Protein AF-0000000068883700 (afdb_homodimer)

InterPro domains:
  IPR001537 tRNA/rRNA methyltransferase, SpoU type [PF00588] (184-271)
  IPR029026 tRNA (guanine-N1-)-methyltransferase, N-terminal [G3DSA:3.40.1280.10] (71-280)
  IPR029028 Alpha/beta knot methyltransferases [SSF75217] (67-152)
  IPR029028 Alpha/beta knot methyltransferases [SSF75217] (191-279)
  IPR051259 Ribosomal RNA Methyltransferase [PTHR43191] (91-276)

Sequence (564 aa):
MHAPNQISLAAKASGEPEFREIGLGPWSETHPGEPRPDDPTSSNYDGRFDSVLLNDGDRRNVLDRYRYWTVAAIKADLDARGRHDFEVAVENWTHDFNIGSMVRTANAFQAKRVHIVGPHKWNRKGALMTELYQHVEHHPSIAELVESWHHRIAGEIAYERAKAGAAAIHAHDVAVDGDNKHLHELLAEIDACDARIKELQAARVIALDIIPGAVPMEAYAFPKRCLLLFGAEGPGLSEKALALADDVVYISQFGSVRSINAGAAAAVAMHAWIAQHAVSGVMHAPNQISLAAKASGEPEFREIGLGPWSETHPGEPRPDDPTSSNYDGRFDSVLLNDGDRRNVLDRYRYWTVAAIKADLDARGRHDFEVAVENWTHDFNIGSMVRTANAFQAKRVHIVGPHKWNRKGALMTELYQHVEHHPSIAELVESWHHRIAGEIAYERAKAGAAAIHAHDVAVDGDNKHLHELLAEIDACDARIKELQAARVIALDIIPGAVPMEAYAFPKRCLLLFGAEGPGLSEKALALADDVVYISQFGSVRSINAGAAAAVAMHAWIAQHAVSGV

Nearest PDB structures (foldseek):
  1v2x-assembly1_A-2  TM=8.383E-01  e=1.129E-10  Thermus thermophilus
  1x7p-assembly1_B  TM=7.849E-01  e=1.200E-10  Streptomyces viridochromogenes
  1x7p-assembly1_A  TM=7.843E-01  e=1.200E-10  Streptomyces viridochromogenes
  7edc-assembly1_A-2  TM=7.868E-01  e=2.789E-10  Escherichia coli
  1zjr-assembly1_A  TM=8.605E-01  e=2.752E-09  Aquifex aeolicus

Radius of gyration: 27.91 Å; Cα contacts (8 Å, |Δi|>4): 1036; chains: 2; bounding box: 67×94×86 Å

Solvent-accessible surface area (backbone atoms only — not comparable to full-atom values): 29722 Å² total; per-residue (Å²): 130,78,74,76,56,66,43,30,53,46,12,66,68,63,72,61,79,56,67,63,87,75,63,46,60,22,41,71,75,73,40,65,92,56,76,52,36,69,38,84,86,33,96,62,44,40,90,42,43,28,66,64,30,36,65,68,19,33,70,65,75,47,36,76,91,51,64,33,42,28,65,69,46,51,31,49,49,48,58,72,73,52,56,42,58,34,30,40,33,39,36,54,66,80,55,35,56,36,54,11,34,38,42,28,34,35,32,21,59,21,41,52,33,39,36,43,26,25,64,81,71,78,53,60,71,44,20,73,64,37,56,72,62,43,52,71,44,77,26,32,34,66,68,58,42,53,51,53,51,51,51,49,50,52,48,54,41,51,51,35,52,51,51,28,48,54,32,50,55,51,30,54,55,31,57,74,70,66,46,62,69,63,29,51,53,31,50,49,48,31,51,50,28,53,53,48,39,53,45,54,73,56,42,44,38,35,30,50,44,87,53,91,87,41,39,52,45,87,58,54,80,74,56,70,32,28,38,42,37,36,36,19,74,89,53,35,50,28,58,66,53,59,69,69,32,73,44,45,28,20,78,83,67,67,41,55,42,70,67,54,44,64,29,27,49,48,33,34,53,54,46,52,48,37,56,70,71,66,57,75,85,104,131,77,76,76,56,67,43,30,54,46,13,66,69,64,71,59,79,56,65,64,88,74,62,44,59,21,40,70,74,72,39,65,91,56,77,54,36,68,36,82,86,34,95,62,45,40,92,43,45,29,66,64,29,36,66,68,19,34,69,63,76,47,37,77,90,50,65,34,42,28,66,68,44,51,31,50,49,49,58,71,72,53,57,42,58,32,31,41,33,39,36,54,67,78,55,36,57,38,54,11,33,37,43,28,34,34,32,20,59,21,42,51,33,40,35,43,26,25,64,82,72,73,57,59,72,46,20,72,64,36,58,71,60,44,52,72,45,79,26,32,34,65,68,57,43,54,52,52,51,52,52,49,51,52,49,53,40,51,50,34,50,50,52,29,49,53,32,51,56,51,30,54,56,30,56,74,70,66,45,61,69,62,30,52,54,29,51,50,48,31,52,50,27,52,53,48,39,53,46,53,71,56,41,42,39,35,30,50,43,87,54,92,87,40,40,52,44,87,58,52,81,73,56,70,33,28,38,41,36,36,36,18,74,88,54,36,50,29,60,66,54,60,69,69,31,72,43,45,27,20,79,84,64,68,40,54,42,67,67,55,44,63,29,27,50,48,34,34,53,53,45,53,49,36,56,71,68,66,56,76,83,104

Secondary structure (DSSP, 8-state):
-----HHHHHHHHT--------SB--HHHHSTTPPPTT-TTSTT--TTB-HHHHHH-B-SSS-GGGTTB-HHHHHHHHHHH---SEEEEEES---HHHHHHHHHHHHHTT-SEEEEESS----GGGGTTGGGGS-EEEES-HHHHHHHHHHHHHHHHHHHHHHHHHHHHHHHHHHHHT-HHHHHHHHHHHHHHHHHHHHHHT-EEEEE---TTPEEGGG----SSEEEEE-BTTTBS-HHHHHH-SEEEE----SS-S---HHHHHHHHHHHHHHHHT----/-PPPPHHHHHHHHT--------SB--HHHHSTTPPPTT-TTSTT--TTB-HHHHHH-B-SSS-GGGTTB-HHHHHHHHHHH---SEEEEEES---HHHHHHHHHHHHHTT-SEEEEESS----GGGGTTGGGGS-EEEES-HHHHHHHHHHHHHHHHHHHHHHHHHHHHHHHHHHHHT-HHHHHHHHHHHHHHHHHHHHHHT-EEEEE---TTPEEGGG----SSEEEEE-BTTTBS-HHHHHH-SEEEE----SS-S---HHHHHHHHHHHHHHHHTS---

pLDDT: mean 91.64, std 10.13, range [33.62, 98.88]

Structure (mmCIF, N/CA/C/O backbone):
data_AF-0000000068883700-model_v1
#
loop_
_entity.id
_entity.type
_entity.pdbx_description
1 polymer 'tRNA/rRNA methyltransferase SpoU type domain-containing protein'
#
loop_
_atom_site.group_PDB
_atom_site.id
_atom_site.type_symbol
_atom_site.label_atom_id
_atom_site.label_alt_id
_atom_site.label_comp_id
_atom_site.label_asym_id
_atom_site.label_entity_id
_atom_site.label_seq_id
_atom_site.pdbx_PDB_ins_code
_atom_site.Cartn_x
_atom_site.Cartn_y
_atom_site.Cartn_z
_atom_site.occupancy
_atom_site.B_iso_or_equiv
_atom_site.auth_seq_id
_atom_site.auth_comp_id
_atom_site.auth_asym_id
_atom_site.auth_atom_id
_atom_site.pdbx_PDB_model_num
ATOM 1 N N . MET A 1 1 ? -13.938 2.816 38.594 1 37.22 1 MET A N 1
ATOM 2 C CA . MET A 1 1 ? -14.789 2.633 37.438 1 37.22 1 MET A CA 1
ATOM 3 C C . MET A 1 1 ? -14.711 3.84 36.5 1 37.22 1 MET A C 1
ATOM 5 O O . MET A 1 1 ? -15.117 4.941 36.875 1 37.22 1 MET A O 1
ATOM 9 N N . HIS A 1 2 ? -13.805 3.902 35.656 1 52.75 2 HIS A N 1
ATOM 10 C CA . HIS A 1 2 ? -13.594 5.086 34.812 1 52.75 2 HIS A CA 1
ATOM 11 C C . HIS A 1 2 ? -14.828 5.391 33.969 1 52.75 2 HIS A C 1
ATOM 13 O O . HIS A 1 2 ? -15.578 4.48 33.625 1 52.75 2 HIS A O 1
ATOM 19 N N . ALA A 1 3 ? -15.234 6.5 34.188 1 60.84 3 ALA A N 1
ATOM 20 C CA . ALA A 1 3 ? -16.391 6.98 33.438 1 60.84 3 ALA A CA 1
ATOM 21 C C . ALA A 1 3 ? -16.266 6.641 31.953 1 60.84 3 ALA A C 1
ATOM 23 O O . ALA A 1 3 ? -15.18 6.707 31.375 1 60.84 3 ALA A O 1
ATOM 24 N N . PRO A 1 4 ? -17.281 5.977 31.469 1 61.88 4 PRO A N 1
ATOM 25 C CA . PRO A 1 4 ? -17.219 5.547 30.062 1 61.88 4 PRO A CA 1
ATOM 26 C C . PRO A 1 4 ? -16.906 6.699 29.109 1 61.88 4 PRO A C 1
ATOM 28 O O . PRO A 1 4 ? -17.312 7.836 29.359 1 61.88 4 PRO A O 1
ATOM 31 N N . ASN A 1 5 ? -15.953 6.566 28.234 1 73.25 5 ASN A N 1
ATOM 32 C CA . ASN A 1 5 ? -15.617 7.508 27.172 1 73.25 5 ASN A CA 1
ATOM 33 C C . ASN A 1 5 ? -16.859 7.934 26.375 1 73.25 5 ASN A C 1
ATOM 35 O O . ASN A 1 5 ? -17.641 7.094 25.953 1 73.25 5 ASN A O 1
ATOM 39 N N . GLN A 1 6 ? -17.172 9.297 26.438 1 70.38 6 GLN A N 1
ATOM 40 C CA . GLN A 1 6 ? -18.359 9.875 25.812 1 70.38 6 GLN A CA 1
ATOM 41 C C . GLN A 1 6 ? -18.5 9.422 24.359 1 70.38 6 GLN A C 1
ATOM 43 O O . GLN A 1 6 ? -19.609 9.219 23.859 1 70.38 6 GLN A O 1
ATOM 48 N N . ILE A 1 7 ? -17.453 9.297 23.688 1 68.12 7 ILE A N 1
ATOM 49 C CA . ILE A 1 7 ? -17.469 8.867 22.297 1 68.12 7 ILE A CA 1
ATOM 50 C C . ILE A 1 7 ? -17.969 7.434 22.188 1 68.12 7 ILE A C 1
ATOM 52 O O . ILE A 1 7 ? -18.766 7.105 21.312 1 68.12 7 ILE A O 1
ATOM 56 N N . SER A 1 8 ? -17.469 6.73 23.109 1 74.44 8 SER A N 1
ATOM 57 C CA . SER A 1 8 ? -17.875 5.332 23.094 1 74.44 8 SER A CA 1
ATOM 58 C C . SER A 1 8 ? -19.375 5.203 23.375 1 74.44 8 SER A C 1
ATOM 60 O O . SER A 1 8 ? -20.047 4.371 22.781 1 74.44 8 SER A O 1
ATOM 62 N N . LEU A 1 9 ? -19.797 6.02 24.312 1 70.12 9 LEU A N 1
ATOM 63 C CA . LEU A 1 9 ? -21.219 6.008 24.641 1 70.12 9 LEU A CA 1
ATOM 64 C C . LEU A 1 9 ? -22.047 6.441 23.438 1 70.12 9 LEU A C 1
ATOM 66 O O . LEU A 1 9 ? -23.078 5.824 23.141 1 70.12 9 LEU A O 1
ATOM 70 N N . ALA A 1 10 ? -21.625 7.387 22.859 1 71.75 10 ALA A N 1
ATOM 71 C CA . ALA A 1 10 ? -22.328 7.898 21.688 1 71.75 10 ALA A CA 1
ATOM 72 C C . ALA A 1 10 ? -22.312 6.883 20.562 1 71.75 10 ALA A C 1
ATOM 74 O O . ALA A 1 10 ? -23.312 6.734 19.828 1 71.75 10 ALA A O 1
ATOM 75 N N . ALA A 1 11 ? -21.25 6.285 20.391 1 71.06 11 ALA A N 1
ATOM 76 C CA . ALA A 1 11 ? -21.125 5.258 19.359 1 71.06 11 ALA A CA 1
ATOM 77 C C . ALA A 1 11 ? -22.125 4.133 19.578 1 71.06 11 ALA A C 1
ATOM 79 O O . ALA A 1 11 ? -22.734 3.648 18.625 1 71.06 11 ALA A O 1
ATOM 80 N N . LYS A 1 12 ? -22.266 3.732 20.844 1 72.25 12 LYS A N 1
ATOM 81 C CA . LYS A 1 12 ? -23.219 2.672 21.156 1 72.25 12 LYS A CA 1
ATOM 82 C C . LYS A 1 12 ? -24.656 3.111 20.859 1 72.25 12 LYS A C 1
ATOM 84 O O . LYS A 1 12 ? -25.469 2.314 20.375 1 72.25 12 LYS A O 1
ATOM 89 N N . ALA A 1 13 ? -24.828 4.348 21.016 1 68.12 13 ALA A N 1
ATOM 90 C CA . ALA A 1 13 ? -26.172 4.914 20.844 1 68.12 13 ALA A CA 1
ATOM 91 C C . ALA A 1 13 ? -26.5 5.121 19.375 1 68.12 13 ALA A C 1
ATOM 93 O O . ALA A 1 13 ? -27.672 5.234 19 1 68.12 13 ALA A O 1
ATOM 94 N N . SER A 1 14 ? -25.562 5.129 18.562 1 69.38 14 SER A N 1
ATOM 95 C CA . SER A 1 14 ? -25.766 5.457 17.156 1 69.38 14 SER A CA 1
ATOM 96 C C . SER A 1 14 ? -26.469 4.324 16.406 1 69.38 14 SER A C 1
ATOM 98 O O . SER A 1 14 ? -27.047 4.535 15.344 1 69.38 14 SER A O 1
ATOM 100 N N . GLY A 1 15 ? -26.516 3.131 16.922 1 69.25 15 GLY A N 1
ATOM 101 C CA . GLY A 1 15 ? -27.109 1.969 16.266 1 69.25 15 GLY A CA 1
ATOM 102 C C . GLY A 1 15 ? -26.266 1.46 15.109 1 69.25 15 GLY A C 1
ATOM 103 O O . GLY A 1 15 ? -26.703 0.56 14.383 1 69.25 15 GLY A O 1
ATOM 104 N N . GLU A 1 16 ? -25.312 2.107 14.789 1 70.06 16 GLU A N 1
ATOM 105 C CA . GLU A 1 16 ? -24.375 1.707 13.75 1 70.06 16 GLU A CA 1
ATOM 106 C C . GLU A 1 16 ? -23.219 0.887 14.328 1 70.06 16 GLU A C 1
ATOM 108 O O . GLU A 1 16 ? -22.953 0.938 15.531 1 70.06 16 GLU A O 1
ATOM 113 N N . PRO A 1 17 ? -22.547 -0.129 13.531 1 69.19 17 PRO A N 1
ATOM 114 C CA . PRO A 1 17 ? -22.719 -0.287 12.086 1 69.19 17 PRO A CA 1
ATOM 115 C C . PRO A 1 17 ? -23.562 -1.507 11.719 1 69.19 17 PRO A C 1
ATOM 117 O O . PRO A 1 17 ? -23.688 -2.434 12.516 1 69.19 17 PRO A O 1
ATOM 120 N N . GLU A 1 18 ? -24.312 -1.539 10.609 1 72.5 18 GLU A N 1
ATOM 121 C CA . GLU A 1 18 ? -24.875 -2.689 9.906 1 72.5 18 GLU A CA 1
ATOM 122 C C . GLU A 1 18 ? -23.953 -3.143 8.773 1 72.5 18 GLU A C 1
ATOM 124 O O . GLU A 1 18 ? -23.578 -2.34 7.918 1 72.5 18 GLU A O 1
ATOM 129 N N . PHE A 1 19 ? -23.578 -4.57 8.938 1 75.56 19 PHE A N 1
ATOM 130 C CA . PHE A 1 19 ? -22.641 -5.074 7.949 1 75.56 19 PHE A CA 1
ATOM 131 C C . PHE A 1 19 ? -23.297 -6.109 7.047 1 75.56 19 PHE A C 1
ATOM 133 O O . PHE A 1 19 ? -24.297 -6.734 7.434 1 75.56 19 PHE A O 1
ATOM 140 N N . ARG A 1 20 ? -22.688 -6.379 5.844 1 72.88 20 ARG A N 1
ATOM 141 C CA . ARG A 1 20 ? -23.125 -7.414 4.914 1 72.88 20 ARG A CA 1
ATOM 142 C C . ARG A 1 20 ? -22.625 -8.789 5.352 1 72.88 20 ARG A C 1
ATOM 144 O O . ARG A 1 20 ? -21.547 -8.914 5.926 1 72.88 20 ARG A O 1
ATOM 151 N N . GLU A 1 21 ? -23.547 -9.719 5.227 1 74.19 21 GLU A N 1
ATOM 152 C CA . GLU A 1 21 ? -23.141 -11.086 5.547 1 74.19 21 GLU A CA 1
ATOM 153 C C . GLU A 1 21 ? -22.219 -11.656 4.473 1 74.19 21 GLU A C 1
ATOM 155 O O . GLU A 1 21 ? -22.469 -11.477 3.277 1 74.19 21 GLU A O 1
ATOM 160 N N . ILE A 1 22 ? -21.109 -12.211 4.957 1 79.19 22 ILE A N 1
ATOM 161 C CA . ILE A 1 22 ? -20.156 -12.812 4.031 1 79.19 22 ILE A CA 1
ATOM 162 C C . ILE A 1 22 ? -20.172 -14.328 4.188 1 79.19 22 ILE A C 1
ATOM 164 O O . ILE A 1 22 ? -20.234 -14.844 5.305 1 79.19 22 ILE A O 1
ATOM 168 N N . GLY A 1 23 ? -20.203 -15 3.068 1 87.81 23 GLY A N 1
ATOM 169 C CA . GLY A 1 23 ? -20.172 -16.453 3.076 1 87.81 23 GLY A CA 1
ATOM 170 C C . GLY A 1 23 ? -21.516 -17.094 2.779 1 87.81 23 GLY A C 1
ATOM 171 O O . GLY A 1 23 ? -22.469 -16.391 2.414 1 87.81 23 GLY A O 1
ATOM 172 N N . LEU A 1 24 ? -21.516 -18.422 2.807 1 94 24 LEU A N 1
ATOM 173 C CA . LEU A 1 24 ? -22.719 -19.188 2.531 1 94 24 LEU A CA 1
ATOM 174 C C . LEU A 1 24 ? -22.938 -20.266 3.594 1 94 24 LEU A C 1
ATOM 176 O O . LEU A 1 24 ? -21.969 -20.766 4.18 1 94 24 LEU A O 1
ATOM 180 N N . GLY A 1 25 ? -24.141 -20.453 3.789 1 95.12 25 GLY A N 1
ATOM 181 C CA . GLY A 1 25 ? -24.484 -21.547 4.668 1 95.12 25 GLY A CA 1
ATOM 182 C C . GLY A 1 25 ? -24.344 -22.906 4.008 1 95.12 25 GLY A C 1
ATOM 183 O O . GLY A 1 25 ? -23.812 -23.016 2.9 1 95.12 25 GLY A O 1
ATOM 184 N N . PRO A 1 26 ? -24.828 -23.938 4.75 1 97.12 26 PRO A N 1
ATOM 185 C CA . PRO A 1 26 ? -24.812 -25.297 4.184 1 97.12 26 PRO A CA 1
ATOM 186 C C . PRO A 1 26 ? -25.5 -25.375 2.826 1 97.12 26 PRO A C 1
ATOM 188 O O . PRO A 1 26 ? -26.469 -24.656 2.576 1 97.12 26 PRO A O 1
ATOM 191 N N . TRP A 1 27 ? -24.938 -26.25 1.995 1 96.5 27 TRP A N 1
ATOM 192 C CA . TRP A 1 27 ? -25.469 -26.406 0.644 1 96.5 27 TRP A CA 1
ATOM 193 C C . TRP A 1 27 ? -26.969 -26.641 0.675 1 96.5 27 TRP A C 1
ATOM 195 O O . TRP A 1 27 ? -27.719 -26.016 -0.078 1 96.5 27 TRP A O 1
ATOM 205 N N . SER A 1 28 ? -27.484 -27.516 1.612 1 95.44 28 SER A N 1
ATOM 206 C CA . SER A 1 28 ? -28.891 -27.891 1.685 1 95.44 28 SER A CA 1
ATOM 207 C C . SER A 1 28 ? -29.766 -26.672 1.991 1 95.44 28 SER A C 1
ATOM 209 O O . SER A 1 28 ? -30.938 -26.641 1.588 1 95.44 28 SER A O 1
ATOM 211 N N . GLU A 1 29 ? -29.203 -25.688 2.633 1 96.25 29 GLU A N 1
ATOM 212 C CA . GLU A 1 29 ? -29.953 -24.484 2.988 1 96.25 29 GLU A CA 1
ATOM 213 C C . GLU A 1 29 ? -29.891 -23.453 1.876 1 96.25 29 GLU A C 1
ATOM 215 O O . GLU A 1 29 ? -30.875 -22.766 1.599 1 96.25 29 GLU A O 1
ATOM 220 N N . THR A 1 30 ? -28.781 -23.375 1.226 1 95.25 30 THR A N 1
ATOM 221 C CA . THR A 1 30 ? -28.547 -22.344 0.231 1 95.25 30 THR A CA 1
ATOM 222 C C . THR A 1 30 ? -29.062 -22.766 -1.139 1 95.25 30 THR A C 1
ATOM 224 O O . THR A 1 30 ? -29.391 -21.922 -1.973 1 95.25 30 THR A O 1
ATOM 227 N N . HIS A 1 31 ? -29.062 -24.094 -1.375 1 94.81 31 HIS A N 1
ATOM 228 C CA . HIS A 1 31 ? -29.516 -24.672 -2.639 1 94.81 31 HIS A CA 1
ATOM 229 C C . HIS A 1 31 ? -30.547 -25.781 -2.41 1 94.81 31 HIS A C 1
ATOM 231 O O . HIS A 1 31 ? -30.328 -26.922 -2.818 1 94.81 31 HIS A O 1
ATOM 237 N N . PRO A 1 32 ? -31.625 -25.359 -1.874 1 93.75 32 PRO A N 1
ATOM 238 C CA . PRO A 1 32 ? -32.625 -26.375 -1.559 1 93.75 32 PRO A CA 1
ATOM 239 C C . PRO A 1 32 ? -33.062 -27.156 -2.789 1 93.75 32 PRO A C 1
ATOM 241 O O . PRO A 1 32 ? -33.406 -26.562 -3.814 1 93.75 32 PRO A O 1
ATOM 244 N N . GLY A 1 33 ? -33.062 -28.438 -2.666 1 92.62 33 GLY A N 1
ATOM 245 C CA . GLY A 1 33 ? -33.562 -29.297 -3.717 1 92.62 33 GLY A CA 1
ATOM 246 C C . GLY A 1 33 ? -32.562 -29.609 -4.797 1 92.62 33 GLY A C 1
ATOM 247 O O . GLY A 1 33 ? -32.812 -30.453 -5.668 1 92.62 33 GLY A O 1
ATOM 248 N N . GLU A 1 34 ? -31.453 -28.938 -4.82 1 94.62 34 GLU A N 1
ATOM 249 C CA . GLU A 1 34 ? -30.422 -29.188 -5.812 1 94.62 34 GLU A CA 1
ATOM 250 C C . GLU A 1 34 ? -29.516 -30.359 -5.379 1 94.62 34 GLU A C 1
ATOM 252 O O . GLU A 1 34 ? -29.141 -30.438 -4.211 1 94.62 34 GLU A O 1
ATOM 257 N N . PRO A 1 35 ? -29.266 -31.25 -6.328 1 94.81 35 PRO A N 1
ATOM 258 C CA . PRO A 1 35 ? -28.359 -32.344 -5.965 1 94.81 35 PRO A CA 1
ATOM 259 C C . PRO A 1 35 ? -26.969 -31.844 -5.535 1 94.81 35 PRO A C 1
ATOM 261 O O . PRO A 1 35 ? -26.5 -30.828 -6.039 1 94.81 35 PRO A O 1
ATOM 264 N N . ARG A 1 36 ? -26.422 -32.562 -4.66 1 95.38 36 ARG A N 1
ATOM 265 C CA . ARG A 1 36 ? -25.109 -32.188 -4.141 1 95.38 36 ARG A CA 1
ATOM 266 C C . ARG A 1 36 ? -24.016 -32.406 -5.195 1 95.38 36 ARG A C 1
ATOM 268 O O . ARG A 1 36 ? -23.953 -33.438 -5.828 1 95.38 36 ARG A O 1
ATOM 275 N N . PRO A 1 37 ? -23.156 -31.438 -5.238 1 96.62 37 PRO A N 1
ATOM 276 C CA . PRO A 1 37 ? -22.141 -31.516 -6.285 1 96.62 37 PRO A CA 1
ATOM 277 C C . PRO A 1 37 ? -20.984 -32.469 -5.922 1 96.62 37 PRO A C 1
ATOM 279 O O . PRO A 1 37 ? -20.156 -32.781 -6.773 1 96.62 37 PRO A O 1
ATOM 282 N N . ASP A 1 38 ? -20.891 -32.906 -4.645 1 96 38 ASP A N 1
ATOM 283 C CA . ASP A 1 38 ? -19.828 -33.844 -4.262 1 96 38 ASP A CA 1
ATOM 284 C C . ASP A 1 38 ? -20.266 -35.281 -4.422 1 96 38 ASP A C 1
ATOM 286 O O . ASP A 1 38 ? -19.484 -36.219 -4.141 1 96 38 ASP A O 1
ATOM 290 N N . ASP A 1 39 ? -21.484 -35.469 -4.805 1 94.5 39 ASP A N 1
ATOM 291 C CA . ASP A 1 39 ? -22 -36.812 -5.07 1 94.5 39 ASP A CA 1
ATOM 292 C C . ASP A 1 39 ? -21.641 -37.25 -6.484 1 94.5 39 ASP A C 1
ATOM 294 O O . ASP A 1 39 ? -22.141 -36.688 -7.465 1 94.5 39 ASP A O 1
ATOM 298 N N . PRO A 1 40 ? -20.891 -38.312 -6.594 1 93.69 40 PRO A N 1
ATOM 299 C CA . PRO A 1 40 ? -20.453 -38.75 -7.918 1 93.69 40 PRO A CA 1
ATOM 300 C C . PRO A 1 40 ? -21.609 -39.188 -8.812 1 93.69 40 PRO A C 1
ATOM 302 O O . PRO A 1 40 ? -21.453 -39.25 -10.039 1 93.69 40 PRO A O 1
ATOM 305 N N . THR A 1 41 ? -22.734 -39.5 -8.312 1 94.31 41 THR A N 1
ATOM 306 C CA . THR A 1 41 ? -23.875 -39.969 -9.094 1 94.31 41 THR A CA 1
ATOM 307 C C . THR A 1 41 ? -24.781 -38.812 -9.484 1 94.31 41 THR A C 1
ATOM 309 O O . THR A 1 41 ? -25.734 -39 -10.242 1 94.31 41 THR A O 1
ATOM 312 N N . SER A 1 42 ? -24.422 -37.688 -8.914 1 92.25 42 SER A N 1
ATOM 313 C CA . SER A 1 42 ? -25.234 -36.5 -9.211 1 92.25 42 SER A CA 1
ATOM 314 C C . SER A 1 42 ? -24.938 -35.969 -10.609 1 92.25 42 SER A C 1
ATOM 316 O O . SER A 1 42 ? -23.812 -36.094 -11.102 1 92.25 42 SER A O 1
ATOM 318 N N . SER A 1 43 ? -25.875 -35.344 -11.312 1 92.38 43 SER A N 1
ATOM 319 C CA . SER A 1 43 ? -25.734 -34.719 -12.625 1 92.38 43 SER A CA 1
ATOM 320 C C . SER A 1 43 ? -24.812 -33.5 -12.57 1 92.38 43 SER A C 1
ATOM 322 O O . SER A 1 43 ? -24.219 -33.125 -13.586 1 92.38 43 SER A O 1
ATOM 324 N N . ASN A 1 44 ? -24.594 -32.938 -11.477 1 92.62 44 ASN A N 1
ATOM 325 C CA . ASN A 1 44 ? -23.766 -31.766 -11.359 1 92.62 44 ASN A CA 1
ATOM 326 C C . ASN A 1 44 ? -22.484 -32.062 -10.586 1 92.62 44 ASN A C 1
ATOM 328 O O . ASN A 1 44 ? -21.922 -3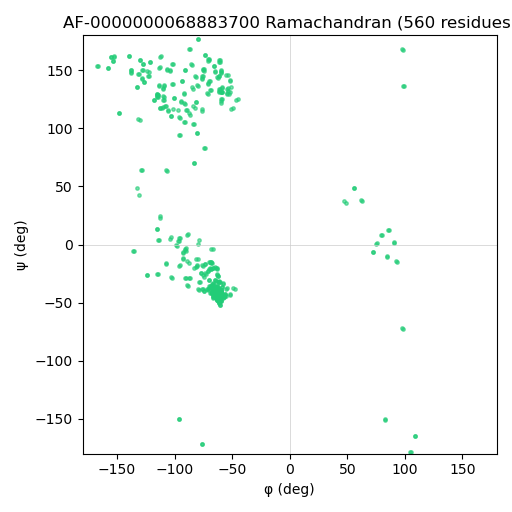1.172 -9.945 1 92.62 44 ASN A O 1
ATOM 332 N N . TYR A 1 45 ? -22.125 -33.375 -10.586 1 96 45 TYR A N 1
ATOM 333 C CA . TYR A 1 45 ? -20.906 -33.75 -9.867 1 96 45 TYR A CA 1
ATOM 334 C C . TYR A 1 45 ? -19.734 -32.875 -10.297 1 96 45 TYR A C 1
ATOM 336 O O . TYR A 1 45 ? -19.5 -32.688 -11.492 1 96 45 TYR A O 1
ATOM 344 N N . ASP A 1 46 ? -18.969 -32.406 -9.352 1 96.56 46 ASP A N 1
ATOM 345 C CA . ASP A 1 46 ? -17.766 -31.594 -9.531 1 96.56 46 ASP A CA 1
ATOM 346 C C . ASP A 1 46 ? -16.75 -31.859 -8.422 1 96.56 46 ASP A C 1
ATOM 348 O O . ASP A 1 46 ? -16.984 -31.516 -7.258 1 96.56 46 ASP A O 1
ATOM 352 N N . GLY A 1 47 ? -15.625 -32.438 -8.758 1 95.75 47 GLY A N 1
ATOM 353 C CA . GLY A 1 47 ? -14.625 -32.906 -7.812 1 95.75 47 GLY A CA 1
ATOM 354 C C . GLY A 1 47 ? -13.93 -31.781 -7.074 1 95.75 47 GLY A C 1
ATOM 355 O O . GLY A 1 47 ? -13.18 -32.031 -6.125 1 95.75 47 GLY A O 1
ATOM 356 N N . ARG A 1 48 ? -14.211 -30.594 -7.391 1 97.12 48 ARG A N 1
ATOM 357 C CA . ARG A 1 48 ? -13.594 -29.438 -6.758 1 97.12 48 ARG A CA 1
ATOM 358 C C . ARG A 1 48 ? -14.266 -29.109 -5.43 1 97.12 48 ARG A C 1
ATOM 360 O O . ARG A 1 48 ? -13.703 -28.391 -4.609 1 97.12 48 ARG A O 1
ATOM 367 N N . PHE A 1 49 ? -15.383 -29.547 -5.219 1 98 49 PHE A N 1
ATOM 368 C CA . PHE A 1 49 ? -16.172 -29.156 -4.059 1 98 49 PHE A CA 1
ATOM 369 C C . PHE A 1 49 ? -15.766 -29.953 -2.83 1 98 49 PHE A C 1
ATOM 371 O O . PHE A 1 49 ? -15.484 -31.141 -2.928 1 98 49 PHE A O 1
ATOM 378 N N . ASP A 1 50 ? -15.812 -29.312 -1.689 1 97.75 50 ASP A N 1
ATOM 379 C CA . ASP A 1 50 ? -15.43 -29.891 -0.403 1 97.75 50 ASP A CA 1
ATOM 380 C C . ASP A 1 50 ? -16.672 -30.312 0.393 1 97.75 50 ASP A C 1
ATOM 382 O O . ASP A 1 50 ? -17.5 -29.484 0.735 1 97.75 50 ASP A O 1
ATOM 386 N N . SER A 1 51 ? -16.734 -31.531 0.816 1 97.56 51 SER A N 1
ATOM 387 C CA . SER A 1 51 ? -17.922 -32.062 1.467 1 97.56 51 SER A CA 1
ATOM 388 C C . SER A 1 51 ? -18.172 -31.406 2.816 1 97.56 51 SER A C 1
ATOM 390 O O . SER A 1 51 ? -19.312 -31.203 3.209 1 97.56 51 SER A O 1
ATOM 392 N N . VAL A 1 52 ? -17.109 -31.125 3.48 1 97.81 52 VAL A N 1
ATOM 393 C CA . VAL A 1 52 ? -17.25 -30.516 4.797 1 97.81 52 VAL A CA 1
ATOM 394 C C . VAL A 1 52 ? -17.844 -29.125 4.656 1 97.81 52 VAL A C 1
ATOM 396 O O . VAL A 1 52 ? -18.75 -28.75 5.406 1 97.81 52 VAL A O 1
ATOM 399 N N . LEU A 1 53 ? -17.344 -28.391 3.699 1 97.44 53 LEU A N 1
ATOM 400 C CA . LEU A 1 53 ? -17.859 -27.047 3.449 1 97.44 53 LEU A CA 1
ATOM 401 C C . LEU A 1 53 ? -19.312 -27.094 3 1 97.44 53 LEU A C 1
ATOM 403 O O . LEU A 1 53 ? -20.109 -26.234 3.357 1 97.44 53 LEU A O 1
ATOM 407 N N . LEU A 1 54 ? -19.656 -28.078 2.207 1 97.44 54 LEU A N 1
ATOM 408 C CA . LEU A 1 54 ? -21.031 -28.25 1.771 1 97.44 54 LEU A CA 1
ATOM 409 C C . LEU A 1 54 ? -21.953 -28.516 2.957 1 97.44 54 LEU A C 1
ATOM 411 O O . LEU A 1 54 ? -23.109 -28.078 2.973 1 97.44 54 LEU A O 1
ATOM 415 N N . ASN A 1 55 ? -21.453 -29.25 3.912 1 97.56 55 ASN A N 1
ATOM 416 C CA . ASN A 1 55 ? -22.234 -29.609 5.09 1 97.56 55 ASN A CA 1
ATOM 417 C C . ASN A 1 55 ? -22.391 -28.422 6.039 1 97.56 55 ASN A C 1
ATOM 419 O O . ASN A 1 55 ? -23.469 -28.203 6.586 1 97.56 55 ASN A O 1
ATOM 423 N N . ASP A 1 56 ? -21.359 -27.656 6.219 1 97.19 56 ASP A N 1
ATOM 424 C CA . ASP A 1 56 ? -21.297 -26.719 7.332 1 97.19 56 ASP A CA 1
ATOM 425 C C . ASP A 1 56 ? -21.469 -25.281 6.848 1 97.19 56 ASP A C 1
ATOM 427 O O . ASP A 1 56 ? -21.75 -24.375 7.645 1 97.19 56 ASP A O 1
ATOM 431 N N . GLY A 1 57 ? -21.297 -25.125 5.586 1 96.44 57 GLY A N 1
ATOM 432 C CA . GLY A 1 57 ? -21.219 -23.781 5.039 1 96.44 57 GLY A CA 1
ATOM 433 C C . GLY A 1 57 ? -19.797 -23.312 4.816 1 96.44 57 GLY A C 1
ATOM 434 O O . GLY A 1 57 ? -18.844 -24 5.203 1 96.44 57 GLY A O 1
ATOM 435 N N . ASP A 1 58 ? -19.641 -22.281 4.133 1 95.5 58 ASP A N 1
ATOM 436 C CA . ASP A 1 58 ? -18.328 -21.75 3.785 1 95.5 58 ASP A CA 1
ATOM 437 C C . ASP A 1 58 ? -18.234 -20.266 4.102 1 95.5 58 ASP A C 1
ATOM 439 O O . ASP A 1 58 ? -18.75 -19.438 3.354 1 95.5 58 ASP A O 1
ATOM 443 N N . ARG A 1 59 ? -17.484 -19.969 5.156 1 89.25 59 ARG A N 1
ATOM 444 C CA . ARG A 1 59 ? -17.328 -18.578 5.574 1 89.25 59 ARG A CA 1
ATOM 445 C C . ARG A 1 59 ? -15.883 -18.109 5.418 1 89.25 59 ARG A C 1
ATOM 447 O O . ARG A 1 59 ? -15.484 -17.094 5.992 1 89.25 59 ARG A O 1
ATOM 454 N N . ARG A 1 60 ? -15.141 -18.953 4.672 1 89.69 60 ARG A N 1
ATOM 455 C CA . ARG A 1 60 ? -13.75 -18.594 4.418 1 89.69 60 ARG A CA 1
ATOM 456 C C . ARG A 1 60 ? -13.656 -17.266 3.65 1 89.69 60 ARG A C 1
ATOM 458 O O . ARG A 1 60 ? -14.609 -16.859 2.994 1 89.69 60 ARG A O 1
ATOM 465 N N . ASN A 1 61 ? -12.453 -16.672 3.779 1 86.62 61 ASN A N 1
ATOM 466 C CA . ASN A 1 61 ? -12.172 -15.445 3.037 1 86.62 61 ASN A CA 1
ATOM 467 C C . ASN A 1 61 ? -11.719 -15.742 1.611 1 86.62 61 ASN A C 1
ATOM 469 O O . ASN A 1 61 ? -10.562 -15.5 1.256 1 86.62 61 ASN A O 1
ATOM 473 N N . VAL A 1 62 ? -12.68 -16.219 0.834 1 92.69 62 VAL A N 1
ATOM 474 C CA . VAL A 1 62 ? -12.438 -16.484 -0.578 1 92.69 62 VAL A CA 1
ATOM 475 C C . VAL A 1 62 ? -13.531 -15.844 -1.427 1 92.69 62 VAL A C 1
ATOM 477 O O . VAL A 1 62 ? -14.609 -15.523 -0.924 1 92.69 62 VAL A O 1
ATOM 480 N N . LEU A 1 63 ? -13.258 -15.625 -2.652 1 92.5 63 LEU A N 1
ATOM 481 C CA . LEU A 1 63 ? -14.234 -15.07 -3.586 1 92.5 63 LEU A CA 1
ATOM 482 C C . LEU A 1 63 ? -15.438 -16 -3.721 1 92.5 63 LEU A C 1
ATOM 484 O O . LEU A 1 63 ? -15.32 -17.219 -3.518 1 92.5 63 LEU A O 1
ATOM 488 N N . ASP A 1 64 ? -16.516 -15.445 -4.125 1 90.44 64 ASP A N 1
ATOM 489 C CA . ASP A 1 64 ? -17.781 -16.188 -4.223 1 90.44 64 ASP A CA 1
ATOM 490 C C . ASP A 1 64 ? -17.656 -17.328 -5.223 1 90.44 64 ASP A C 1
ATOM 492 O O . ASP A 1 64 ? -18.234 -18.406 -5.012 1 90.44 64 ASP A O 1
ATOM 496 N N . ARG A 1 65 ? -16.906 -17.172 -6.195 1 93.88 65 ARG A N 1
ATOM 497 C CA . ARG A 1 65 ? -16.797 -18.203 -7.215 1 93.88 65 ARG A CA 1
ATOM 498 C C . ARG A 1 65 ? -16.109 -19.453 -6.656 1 93.88 65 ARG A C 1
ATOM 500 O O . ARG A 1 65 ? -16.188 -20.531 -7.254 1 93.88 65 ARG A O 1
ATOM 507 N N . TYR A 1 66 ? -15.492 -19.281 -5.539 1 96.5 66 TYR A N 1
ATOM 508 C CA . TYR A 1 66 ? -14.727 -20.391 -4.984 1 96.5 66 TYR A CA 1
ATOM 509 C C . TYR A 1 66 ? -15.477 -21.047 -3.822 1 96.5 66 TYR A C 1
ATOM 511 O O . TYR A 1 66 ? -14.945 -21.922 -3.146 1 96.5 66 TYR A O 1
ATOM 519 N N . ARG A 1 67 ? -16.734 -20.578 -3.58 1 96.38 67 ARG A N 1
ATOM 520 C CA . ARG A 1 67 ? -17.5 -21.125 -2.459 1 96.38 67 ARG A CA 1
ATOM 521 C C . ARG A 1 67 ? -17.594 -22.641 -2.547 1 96.38 67 ARG A C 1
ATOM 523 O O . ARG A 1 67 ? -17.906 -23.188 -3.609 1 96.38 67 ARG A O 1
ATOM 530 N N . TYR A 1 68 ? -17.297 -23.25 -1.496 1 97.75 68 TYR A N 1
ATOM 531 C CA . TYR A 1 68 ? -17.375 -24.688 -1.224 1 97.75 68 TYR A CA 1
ATOM 532 C C . TYR A 1 68 ? -16.25 -25.438 -1.917 1 97.75 68 TYR A C 1
ATOM 534 O O . TYR A 1 68 ? -16.141 -26.672 -1.773 1 97.75 68 TYR A O 1
ATOM 542 N N . TRP A 1 69 ? -15.336 -24.766 -2.664 1 98 69 TRP A N 1
ATOM 543 C CA . TRP A 1 69 ? -14.227 -25.453 -3.322 1 98 69 TRP A CA 1
ATOM 544 C C . TRP A 1 69 ? -13.156 -25.859 -2.312 1 98 69 TRP A C 1
ATOM 546 O O . TRP A 1 69 ? -12.961 -25.172 -1.304 1 98 69 TRP A O 1
ATOM 556 N N . THR A 1 70 ? -12.5 -26.922 -2.672 1 97.56 70 THR A N 1
ATOM 557 C CA . THR A 1 70 ? -11.336 -27.297 -1.874 1 97.56 70 THR A CA 1
ATOM 558 C C . THR A 1 70 ? -10.195 -26.312 -2.078 1 97.56 70 THR A C 1
ATOM 560 O O . THR A 1 70 ? -10.141 -25.625 -3.1 1 97.56 70 THR A O 1
ATOM 563 N N . VAL A 1 71 ? -9.32 -26.312 -1.1 1 96.44 71 VAL A N 1
ATOM 564 C CA . VAL A 1 71 ? -8.133 -25.469 -1.18 1 96.44 71 VAL A CA 1
ATOM 565 C C . VAL A 1 71 ? -7.332 -25.828 -2.428 1 96.44 71 VAL A C 1
ATOM 567 O O . VAL A 1 71 ? -6.914 -24.953 -3.182 1 96.44 71 VAL A O 1
ATOM 570 N N . ALA A 1 72 ? -7.191 -27.109 -2.637 1 97.25 72 ALA A N 1
ATOM 571 C CA . ALA A 1 72 ? -6.406 -27.594 -3.773 1 97.25 72 ALA A CA 1
ATOM 572 C C . ALA A 1 72 ? -7.027 -27.141 -5.094 1 97.25 72 ALA A C 1
ATOM 574 O O . ALA A 1 72 ? -6.316 -26.766 -6.027 1 97.25 72 ALA A O 1
ATOM 575 N N . ALA A 1 73 ? -8.32 -27.188 -5.164 1 97.94 73 ALA A N 1
ATOM 576 C CA . ALA A 1 73 ? -9.016 -26.797 -6.387 1 97.94 73 ALA A CA 1
ATOM 577 C C . ALA A 1 73 ? -8.859 -25.297 -6.66 1 97.94 73 ALA A C 1
ATOM 579 O O . ALA A 1 73 ? -8.68 -24.891 -7.809 1 97.94 73 ALA A O 1
ATOM 580 N N . ILE A 1 74 ? -8.953 -24.547 -5.605 1 97.75 74 ILE A N 1
ATOM 581 C CA . ILE A 1 74 ? -8.789 -23.094 -5.754 1 97.75 74 ILE A CA 1
ATOM 582 C C . ILE A 1 74 ? -7.371 -22.781 -6.223 1 97.75 74 ILE A C 1
ATOM 584 O O . ILE A 1 74 ? -7.176 -22.016 -7.164 1 97.75 74 ILE A O 1
ATOM 588 N N . LYS A 1 75 ? -6.41 -23.406 -5.59 1 97.44 75 LYS A N 1
ATOM 589 C CA . LYS A 1 75 ? -5.016 -23.188 -5.957 1 97.44 75 LYS A CA 1
ATOM 590 C C . LYS A 1 75 ? -4.758 -23.578 -7.41 1 97.44 75 LYS A C 1
ATOM 592 O O . LYS A 1 75 ? -4.086 -22.844 -8.141 1 97.44 75 LYS A O 1
ATOM 597 N N . ALA A 1 76 ? -5.324 -24.672 -7.789 1 97.75 76 ALA A N 1
ATOM 598 C CA . ALA A 1 76 ? -5.168 -25.141 -9.164 1 97.75 76 ALA A CA 1
ATOM 599 C C . ALA A 1 76 ? -5.793 -24.156 -10.156 1 97.75 76 ALA A C 1
ATOM 601 O O . ALA A 1 76 ? -5.242 -23.922 -11.234 1 97.75 76 ALA A O 1
ATOM 602 N N . ASP A 1 77 ? -6.906 -23.656 -9.789 1 97.19 77 ASP A N 1
ATOM 603 C CA . ASP A 1 77 ? -7.57 -22.688 -10.656 1 97.19 77 ASP A CA 1
ATOM 604 C C . ASP A 1 77 ? -6.742 -21.422 -10.805 1 97.19 77 ASP A C 1
ATOM 606 O O . ASP A 1 77 ? -6.609 -20.875 -11.898 1 97.19 77 ASP A O 1
ATOM 610 N N . LEU A 1 78 ? -6.203 -20.953 -9.688 1 96.88 78 LEU A N 1
ATOM 611 C CA . LEU A 1 78 ? -5.344 -19.781 -9.711 1 96.88 78 LEU A CA 1
ATOM 612 C C . LEU A 1 78 ? -4.141 -20 -10.617 1 96.88 78 LEU A C 1
ATOM 614 O O . LEU A 1 78 ? -3.777 -19.109 -11.398 1 96.88 78 LEU A O 1
ATOM 618 N N . ASP A 1 79 ? -3.566 -21.141 -10.523 1 97.12 79 ASP A N 1
ATOM 619 C CA . ASP A 1 79 ? -2.412 -21.484 -11.352 1 97.12 79 ASP A CA 1
ATOM 620 C C . ASP A 1 79 ? -2.801 -21.578 -12.828 1 97.12 79 ASP A C 1
ATOM 622 O O . ASP A 1 79 ? -2.07 -21.094 -13.703 1 97.12 79 ASP A O 1
ATOM 626 N N . ALA A 1 80 ? -3.959 -22.125 -13.07 1 96.69 80 ALA A N 1
ATOM 627 C CA . ALA A 1 80 ? -4.422 -22.312 -14.445 1 96.69 80 ALA A CA 1
ATOM 628 C C . ALA A 1 80 ? -4.719 -20.969 -15.109 1 96.69 80 ALA A C 1
ATOM 630 O O . ALA A 1 80 ? -4.5 -20.797 -16.312 1 96.69 80 ALA A O 1
ATOM 631 N N . ARG A 1 81 ? -5.223 -20.047 -14.367 1 93.69 81 ARG A N 1
ATOM 632 C CA . ARG A 1 81 ? -5.535 -18.719 -14.898 1 93.69 81 ARG A CA 1
ATOM 633 C C . ARG A 1 81 ? -4.27 -17.891 -15.094 1 93.69 81 ARG A C 1
ATOM 635 O O . ARG A 1 81 ? -4.266 -16.922 -15.859 1 93.69 81 ARG A O 1
ATOM 642 N N . GLY A 1 82 ? -3.234 -18.312 -14.438 1 92.38 82 GLY A N 1
ATOM 643 C CA . GLY A 1 82 ? -1.963 -17.625 -14.578 1 92.38 82 GLY A CA 1
ATOM 644 C C . GLY A 1 82 ? -1.676 -16.656 -13.438 1 92.38 82 GLY A C 1
ATOM 645 O O . GLY A 1 82 ? -2.57 -15.945 -12.977 1 92.38 82 GLY A O 1
ATOM 646 N N . ARG A 1 83 ? -0.522 -16.672 -12.969 1 95.81 83 ARG A N 1
ATOM 647 C CA . ARG A 1 83 ? -0.054 -15.75 -11.938 1 95.81 83 ARG A CA 1
ATOM 648 C C . ARG A 1 83 ? 0.794 -14.633 -12.555 1 95.81 83 ARG A C 1
ATOM 650 O O . ARG A 1 83 ? 1.328 -14.789 -13.648 1 95.81 83 ARG A O 1
ATOM 657 N N . HIS A 1 84 ? 0.823 -13.5 -11.82 1 97.5 84 HIS A N 1
ATOM 658 C CA . HIS A 1 84 ? 1.621 -12.383 -12.312 1 97.5 84 HIS A CA 1
ATOM 659 C C . HIS A 1 84 ? 3.113 -12.68 -12.195 1 97.5 84 HIS A C 1
ATOM 661 O O . HIS A 1 84 ? 3.52 -13.531 -11.398 1 97.5 84 HIS A O 1
ATOM 667 N N . ASP A 1 85 ? 3.922 -12 -12.922 1 97.44 85 ASP A N 1
ATOM 668 C CA . ASP A 1 85 ? 5.316 -12.359 -13.156 1 97.44 85 ASP A CA 1
ATOM 669 C C . ASP A 1 85 ? 6.227 -11.758 -12.086 1 97.44 85 ASP A C 1
ATOM 671 O O . ASP A 1 85 ? 7.453 -11.828 -12.188 1 97.44 85 ASP A O 1
ATOM 675 N N . PHE A 1 86 ? 5.676 -11.18 -11.062 1 98.62 86 PHE A N 1
ATOM 676 C CA . PHE A 1 86 ? 6.539 -10.688 -10 1 98.62 86 PHE A CA 1
ATOM 677 C C . PHE A 1 86 ? 6.492 -11.625 -8.797 1 98.62 86 PHE A C 1
ATOM 679 O O . PHE A 1 86 ? 5.496 -12.312 -8.57 1 98.62 86 PHE A O 1
ATOM 686 N N . GLU A 1 87 ? 7.551 -11.703 -8.07 1 98.88 87 GLU A N 1
ATOM 687 C CA . GLU A 1 87 ? 7.719 -12.445 -6.828 1 98.88 87 GLU A CA 1
ATOM 688 C C . GLU A 1 87 ? 8.117 -11.516 -5.68 1 98.88 87 GLU A C 1
ATOM 690 O O . GLU A 1 87 ? 8.633 -10.422 -5.914 1 98.88 87 GLU A O 1
ATOM 695 N N . VAL A 1 88 ? 7.82 -11.984 -4.43 1 98.69 88 VAL A N 1
ATOM 696 C CA . VAL A 1 88 ? 8.148 -11.148 -3.279 1 98.69 88 VAL A CA 1
ATOM 697 C C . VAL A 1 88 ? 8.945 -11.961 -2.26 1 98.69 88 VAL A C 1
ATOM 699 O O . VAL A 1 88 ? 8.688 -13.148 -2.068 1 98.69 88 VAL A O 1
ATOM 702 N N . ALA A 1 89 ? 9.891 -11.273 -1.653 1 98.19 89 ALA A N 1
ATOM 703 C CA . ALA A 1 89 ? 10.719 -11.898 -0.629 1 98.19 89 ALA A CA 1
ATOM 704 C C . ALA A 1 89 ? 10.836 -11.008 0.604 1 98.19 89 ALA A C 1
ATOM 706 O O . ALA A 1 89 ? 11.016 -9.797 0.483 1 98.19 89 ALA A O 1
ATOM 707 N N . VAL A 1 90 ? 10.695 -11.609 1.742 1 95.12 90 VAL A N 1
ATOM 708 C CA . VAL A 1 90 ? 10.906 -10.891 2.994 1 95.12 90 VAL A CA 1
ATOM 709 C C . VAL A 1 90 ? 12.117 -11.469 3.721 1 95.12 90 VAL A C 1
ATOM 711 O O . VAL A 1 90 ? 12.234 -12.68 3.883 1 95.12 90 VAL A O 1
ATOM 714 N N . GLU A 1 91 ? 12.969 -10.594 4.082 1 92.5 91 GLU A N 1
ATOM 715 C CA . GLU A 1 91 ? 14.203 -11.016 4.742 1 92.5 91 GLU A CA 1
ATOM 716 C C . GLU A 1 91 ? 14.133 -10.773 6.246 1 92.5 91 GLU A C 1
ATOM 718 O O . GLU A 1 91 ? 14.133 -9.625 6.695 1 92.5 91 GLU A O 1
ATOM 723 N N . ASN A 1 92 ? 14.07 -11.859 7.027 1 89.19 92 ASN A N 1
ATOM 724 C CA . ASN A 1 92 ? 14.219 -11.844 8.484 1 89.19 92 ASN A CA 1
ATOM 725 C C . ASN A 1 92 ? 13.117 -11.023 9.148 1 89.19 92 ASN A C 1
ATOM 727 O O . ASN A 1 92 ? 13.391 -10.242 10.062 1 89.19 92 ASN A O 1
ATOM 731 N N . TRP A 1 93 ? 11.938 -11.148 8.578 1 90.31 93 TRP A N 1
ATOM 732 C CA . TRP A 1 93 ? 10.797 -10.555 9.258 1 90.31 93 TRP A CA 1
ATOM 733 C C . TRP A 1 93 ? 10.469 -11.32 10.539 1 90.31 93 TRP A C 1
ATOM 735 O O . TRP A 1 93 ? 10.539 -12.547 10.562 1 90.31 93 TRP A O 1
ATOM 745 N N . THR A 1 94 ? 10.117 -10.609 11.586 1 86.62 94 THR A N 1
ATOM 746 C CA . THR A 1 94 ? 9.922 -11.266 12.875 1 86.62 94 THR A CA 1
ATOM 747 C C . THR A 1 94 ? 8.461 -11.18 13.312 1 86.62 94 THR A C 1
ATOM 749 O O . THR A 1 94 ? 8.016 -11.953 14.156 1 86.62 94 THR A O 1
ATOM 752 N N . HIS A 1 95 ? 7.766 -10.203 12.852 1 88.56 95 HIS A N 1
ATOM 753 C CA . HIS A 1 95 ? 6.375 -10.039 13.25 1 88.56 95 HIS A CA 1
ATOM 754 C C . HIS A 1 95 ? 5.441 -10.844 12.352 1 88.56 95 HIS A C 1
ATOM 756 O O . HIS A 1 95 ? 5.246 -10.492 11.188 1 88.56 95 HIS A O 1
ATOM 762 N N . ASP A 1 96 ? 4.848 -11.844 12.906 1 88.44 96 ASP A N 1
ATOM 763 C CA . ASP A 1 96 ? 3.975 -12.758 12.18 1 88.44 96 ASP A CA 1
ATOM 764 C C . ASP A 1 96 ? 2.867 -12 11.453 1 88.44 96 ASP A C 1
ATOM 766 O O . ASP A 1 96 ? 2.482 -12.375 10.344 1 88.44 96 ASP A O 1
ATOM 770 N N . PHE A 1 97 ? 2.361 -10.969 12.062 1 89.19 97 PHE A N 1
ATOM 771 C CA . PHE A 1 97 ? 1.29 -10.195 11.453 1 89.19 97 PHE A CA 1
ATOM 772 C C . PHE A 1 97 ? 1.747 -9.594 10.125 1 89.19 97 PHE A C 1
ATOM 774 O O . PHE A 1 97 ? 0.995 -9.586 9.148 1 89.19 97 PHE A O 1
ATOM 781 N N . ASN A 1 98 ? 2.953 -9.125 10.07 1 93.19 98 ASN A N 1
ATOM 782 C CA . ASN A 1 98 ? 3.477 -8.539 8.836 1 93.19 98 ASN A CA 1
ATOM 783 C C . ASN A 1 98 ? 3.666 -9.586 7.75 1 93.19 98 ASN A C 1
ATOM 785 O O . ASN A 1 98 ? 3.35 -9.344 6.586 1 93.19 98 ASN A O 1
ATOM 789 N N . ILE A 1 99 ? 4.164 -10.719 8.141 1 93.19 99 ILE A N 1
ATOM 790 C CA . ILE A 1 99 ? 4.352 -11.797 7.176 1 93.19 99 ILE A CA 1
ATOM 791 C C . ILE A 1 99 ? 2.998 -12.234 6.621 1 93.19 99 ILE A C 1
ATOM 793 O O . ILE A 1 99 ? 2.83 -12.375 5.41 1 93.19 99 ILE A O 1
ATOM 797 N N . GLY A 1 100 ? 2.08 -12.438 7.555 1 93.12 100 GLY A N 1
ATOM 798 C CA . GLY A 1 100 ? 0.737 -12.805 7.133 1 93.12 100 GLY A CA 1
ATOM 799 C C . GLY A 1 100 ? 0.111 -11.789 6.195 1 93.12 100 GLY A C 1
ATOM 800 O O . GLY A 1 100 ? -0.495 -12.156 5.188 1 93.12 100 GLY A O 1
ATOM 801 N N . SER A 1 101 ? 0.247 -10.523 6.559 1 94.31 101 SER A N 1
ATOM 802 C CA . SER A 1 101 ? -0.277 -9.445 5.723 1 94.31 101 SER A CA 1
ATOM 803 C C . SER A 1 101 ? 0.346 -9.477 4.328 1 94.31 101 SER A C 1
ATOM 805 O O . SER A 1 101 ? -0.356 -9.336 3.326 1 94.31 101 SER A O 1
ATOM 807 N N . MET A 1 102 ? 1.606 -9.703 4.312 1 95.25 102 MET A N 1
ATOM 808 C CA . MET A 1 102 ? 2.328 -9.766 3.045 1 95.25 102 MET A CA 1
ATOM 809 C C . MET A 1 102 ? 1.851 -10.938 2.201 1 95.25 102 MET A C 1
ATOM 811 O O . MET A 1 102 ? 1.642 -10.805 0.995 1 95.25 102 MET A O 1
ATOM 815 N N . VAL A 1 103 ? 1.632 -12.039 2.781 1 96.06 103 VAL A N 1
ATOM 816 C CA . VAL A 1 103 ? 1.183 -13.234 2.074 1 96.06 103 VAL A CA 1
ATOM 817 C C . VAL A 1 103 ? -0.231 -13.016 1.538 1 96.06 103 VAL A C 1
ATOM 819 O O . VAL A 1 103 ? -0.529 -13.367 0.394 1 96.06 103 VAL A O 1
ATOM 822 N N . ARG A 1 104 ? -1.062 -12.414 2.297 1 95.5 104 ARG A N 1
ATOM 823 C CA . ARG A 1 104 ? -2.418 -12.102 1.858 1 95.5 104 ARG A CA 1
ATOM 824 C C . ARG A 1 104 ? -2.404 -11.141 0.676 1 95.5 104 ARG A C 1
ATOM 826 O O . ARG A 1 104 ? -3.162 -11.312 -0.281 1 95.5 104 ARG A O 1
ATOM 833 N N . THR A 1 105 ? -1.549 -10.148 0.788 1 97.88 105 THR A N 1
ATOM 834 C CA . THR A 1 105 ? -1.412 -9.188 -0.303 1 97.88 105 THR A CA 1
ATOM 835 C C . THR A 1 105 ? -0.9 -9.875 -1.565 1 97.88 105 THR A C 1
ATOM 837 O O . THR A 1 105 ? -1.41 -9.633 -2.662 1 97.88 105 THR A O 1
ATOM 840 N N . ALA A 1 106 ? 0.056 -10.766 -1.359 1 98.12 106 ALA A N 1
ATOM 841 C CA . ALA A 1 106 ? 0.604 -11.508 -2.49 1 98.12 106 ALA A CA 1
ATOM 842 C C . ALA A 1 106 ? -0.473 -12.352 -3.164 1 98.12 106 ALA A C 1
ATOM 844 O O . ALA A 1 106 ? -0.52 -12.445 -4.395 1 98.12 106 ALA A O 1
ATOM 845 N N . ASN A 1 107 ? -1.287 -12.953 -2.373 1 97.38 107 ASN A N 1
ATOM 846 C CA . ASN A 1 107 ? -2.412 -13.703 -2.926 1 97.38 107 ASN A CA 1
ATOM 847 C C . ASN A 1 107 ? -3.357 -12.797 -3.709 1 97.38 107 ASN A C 1
ATOM 849 O O . ASN A 1 107 ? -3.682 -13.078 -4.863 1 97.38 107 ASN A O 1
ATOM 853 N N . ALA A 1 108 ? -3.725 -11.688 -3.086 1 96.88 108 ALA A N 1
ATOM 854 C CA . ALA A 1 108 ? -4.676 -10.773 -3.707 1 96.88 108 ALA A CA 1
ATOM 855 C C . ALA A 1 108 ? -4.16 -10.273 -5.055 1 96.88 108 ALA A C 1
ATOM 857 O O . ALA A 1 108 ? -4.93 -10.117 -6.004 1 96.88 108 ALA A O 1
ATOM 858 N N . PHE A 1 109 ? -2.869 -10.078 -5.09 1 97.69 109 PHE A N 1
ATOM 859 C CA . PHE A 1 109 ? -2.283 -9.523 -6.305 1 97.69 109 PHE A CA 1
ATOM 860 C C . PHE A 1 109 ? -1.732 -10.633 -7.191 1 97.69 109 PHE A C 1
ATOM 862 O O . PHE A 1 109 ? -1.147 -10.367 -8.242 1 97.69 109 PHE A O 1
ATOM 869 N N . GLN A 1 110 ? -1.909 -11.883 -6.773 1 97.31 110 GLN A N 1
ATOM 870 C CA . GLN A 1 110 ? -1.525 -13.078 -7.52 1 97.31 110 GLN A CA 1
ATOM 871 C C . GLN A 1 110 ? -0.043 -13.047 -7.883 1 97.31 110 GLN A C 1
ATOM 873 O O . GLN A 1 110 ? 0.323 -13.242 -9.039 1 97.31 110 GLN A O 1
ATOM 878 N N . ALA A 1 111 ? 0.743 -12.75 -6.895 1 98.5 111 ALA A N 1
ATOM 879 C CA . ALA A 1 111 ? 2.188 -12.867 -7.074 1 98.5 111 ALA A CA 1
ATOM 880 C C . ALA A 1 111 ? 2.576 -14.297 -7.438 1 98.5 111 ALA A C 1
ATOM 882 O O . ALA A 1 111 ? 1.953 -15.258 -6.973 1 98.5 111 ALA A O 1
ATOM 883 N N . LYS A 1 112 ? 3.598 -14.406 -8.172 1 98.19 112 LYS A N 1
ATOM 884 C CA . LYS A 1 112 ? 4.043 -15.711 -8.648 1 98.19 112 LYS A CA 1
ATOM 885 C C . LYS A 1 112 ? 4.508 -16.594 -7.496 1 98.19 112 LYS A C 1
ATOM 887 O O . LYS A 1 112 ? 4.23 -17.797 -7.469 1 98.19 112 LYS A O 1
ATOM 892 N N . ARG A 1 113 ? 5.23 -15.992 -6.566 1 98.12 113 ARG A N 1
ATOM 893 C CA . ARG A 1 113 ? 5.777 -16.719 -5.426 1 98.12 113 ARG A CA 1
ATOM 894 C C . ARG A 1 113 ? 6.078 -15.773 -4.266 1 98.12 113 ARG A C 1
ATOM 896 O O . ARG A 1 113 ? 6.352 -14.594 -4.48 1 98.12 113 ARG A O 1
ATOM 903 N N . VAL A 1 114 ? 5.996 -16.344 -3.074 1 97.62 114 VAL A N 1
ATOM 904 C CA . VAL A 1 114 ? 6.414 -15.664 -1.854 1 97.62 114 VAL A CA 1
ATOM 905 C C . VAL A 1 114 ? 7.609 -16.391 -1.241 1 97.62 114 VAL A C 1
ATOM 907 O O . VAL A 1 114 ? 7.57 -17.609 -1.036 1 97.62 114 VAL A O 1
ATOM 910 N N . HIS A 1 115 ? 8.641 -15.586 -0.954 1 97.25 115 HIS A N 1
ATOM 911 C CA . HIS A 1 115 ? 9.844 -16.172 -0.363 1 97.25 115 HIS A CA 1
ATOM 912 C C . HIS A 1 115 ? 10.07 -15.641 1.051 1 97.25 115 HIS A C 1
ATOM 914 O O . HIS A 1 115 ? 10.078 -14.43 1.272 1 97.25 115 HIS A O 1
ATOM 920 N N . ILE A 1 116 ? 10.234 -16.531 1.918 1 94.38 116 ILE A N 1
ATOM 921 C CA . ILE A 1 116 ? 10.578 -16.203 3.297 1 94.38 116 ILE A CA 1
ATOM 922 C C . ILE A 1 116 ? 12.039 -16.562 3.566 1 94.38 116 ILE A C 1
ATOM 924 O O . ILE A 1 116 ? 12.422 -17.734 3.482 1 94.38 116 ILE A O 1
ATOM 928 N N . VAL A 1 117 ? 12.797 -15.539 3.906 1 94.12 117 VAL A N 1
ATOM 929 C CA . VAL A 1 117 ? 14.234 -15.727 4.07 1 94.12 117 VAL A CA 1
ATOM 930 C C . VAL A 1 117 ? 14.602 -15.641 5.551 1 94.12 117 VAL A C 1
ATOM 932 O O . VAL A 1 117 ? 14.203 -14.703 6.242 1 94.12 117 VAL A O 1
ATOM 935 N N . GLY A 1 118 ? 15.422 -16.484 6.016 1 88 118 GLY A N 1
ATOM 936 C CA . GLY A 1 118 ? 15.883 -16.484 7.398 1 88 118 GLY A CA 1
ATOM 937 C C . GLY A 1 118 ? 15.328 -17.641 8.211 1 88 118 GLY A C 1
ATOM 938 O O . GLY A 1 118 ? 14.852 -18.625 7.645 1 88 118 GLY A O 1
ATOM 939 N N . PRO A 1 119 ? 15.461 -17.5 9.57 1 78.38 119 PRO A N 1
ATOM 940 C CA . PRO A 1 119 ? 14.969 -18.609 10.398 1 78.38 119 PRO A CA 1
ATOM 941 C C . PRO A 1 119 ? 13.469 -18.844 10.234 1 78.38 119 PRO A C 1
ATOM 943 O O . PRO A 1 119 ? 12.703 -17.891 10.07 1 78.38 119 PRO A O 1
ATOM 946 N N . HIS A 1 120 ? 13.125 -20.109 10.039 1 66.75 120 HIS A N 1
ATOM 947 C CA . HIS A 1 120 ? 11.75 -20.531 9.805 1 66.75 120 HIS A CA 1
ATOM 948 C C . HIS A 1 120 ? 10.922 -20.469 11.086 1 66.75 120 HIS A C 1
ATOM 950 O O . HIS A 1 120 ? 10.953 -21.391 11.891 1 66.75 120 HIS A O 1
ATOM 956 N N . LYS A 1 121 ? 10.414 -19.297 11.414 1 69.44 121 LYS A N 1
ATOM 957 C CA . LYS A 1 121 ? 9.57 -19.188 12.602 1 69.44 121 LYS A CA 1
ATOM 958 C C . LYS A 1 121 ? 8.281 -18.438 12.297 1 69.44 121 LYS A C 1
ATOM 960 O O . LYS A 1 121 ? 7.555 -18.031 13.211 1 69.44 121 LYS A O 1
ATOM 965 N N . TRP A 1 122 ? 7.73 -18.75 11.219 1 73 122 TRP A N 1
ATOM 966 C CA . TRP A 1 122 ? 6.547 -17.953 10.891 1 73 122 TRP A CA 1
ATOM 967 C C . TRP A 1 122 ? 5.273 -18.688 11.305 1 73 122 TRP A C 1
ATOM 969 O O . TRP A 1 122 ? 5.016 -19.812 10.852 1 73 122 TRP A O 1
ATOM 979 N N . ASN A 1 123 ? 4.59 -17.953 12.32 1 74.12 123 ASN A N 1
ATOM 980 C CA . ASN A 1 123 ? 3.238 -18.391 12.648 1 74.12 123 ASN A CA 1
ATOM 981 C C . ASN A 1 123 ? 2.234 -17.953 11.586 1 74.12 123 ASN A C 1
ATOM 983 O O . ASN A 1 123 ? 1.975 -16.766 11.422 1 74.12 123 ASN A O 1
ATOM 987 N N . ARG A 1 124 ? 1.661 -18.844 10.93 1 76.12 124 ARG A N 1
ATOM 988 C CA . ARG A 1 124 ? 0.894 -18.594 9.719 1 76.12 124 ARG A CA 1
ATOM 989 C C . ARG A 1 124 ? -0.488 -18.047 10.039 1 76.12 124 ARG A C 1
ATOM 991 O O . ARG A 1 124 ? -1.268 -17.734 9.133 1 76.12 124 ARG A O 1
ATOM 998 N N . LYS A 1 125 ? -0.783 -17.797 11.305 1 73.12 125 LYS A N 1
ATOM 999 C CA . LYS A 1 125 ? -2.115 -17.344 11.695 1 73.12 125 LYS A CA 1
ATOM 1000 C C . LYS A 1 125 ? -2.436 -15.977 11.109 1 73.12 125 LYS A C 1
ATOM 1002 O O . LYS A 1 125 ? -3.582 -15.703 10.742 1 73.12 125 LYS A O 1
ATOM 1007 N N . GLY A 1 126 ? -1.358 -15.203 10.938 1 74.25 126 GLY A N 1
ATOM 1008 C CA . GLY A 1 126 ? -1.573 -13.875 10.398 1 74.25 126 GLY A CA 1
ATOM 1009 C C . GLY A 1 126 ? -1.979 -13.875 8.938 1 74.25 126 GLY A C 1
ATOM 1010 O O . GLY A 1 126 ? -2.52 -12.883 8.438 1 74.25 126 GLY A O 1
ATOM 1011 N N . ALA A 1 127 ? -1.777 -15.016 8.328 1 81.44 127 ALA A N 1
ATOM 1012 C CA . ALA A 1 127 ? -2.1 -15.102 6.906 1 81.44 127 ALA A CA 1
ATOM 1013 C C . ALA A 1 127 ? -3.541 -15.555 6.699 1 81.44 127 ALA A C 1
ATOM 1015 O O . ALA A 1 127 ? -4.055 -15.523 5.578 1 81.44 127 ALA A O 1
ATOM 1016 N N . LEU A 1 128 ? -4.242 -15.898 7.75 1 78.44 128 LEU A N 1
ATOM 1017 C CA . LEU A 1 128 ? -5.629 -16.344 7.715 1 78.44 128 LEU A CA 1
ATOM 1018 C C . LEU A 1 128 ? -5.828 -17.422 6.648 1 78.44 128 LEU A C 1
ATOM 1020 O O . LEU A 1 128 ? -6.738 -17.312 5.824 1 78.44 128 LEU A O 1
ATOM 1024 N N . MET A 1 129 ? -4.82 -18.281 6.48 1 83.25 129 MET A N 1
ATOM 1025 C CA . MET A 1 129 ? -4.828 -19.484 5.652 1 83.25 129 MET A CA 1
ATOM 1026 C C . MET A 1 129 ? -4.602 -19.141 4.188 1 83.25 129 MET A C 1
ATOM 1028 O O . MET A 1 129 ? -4.68 -20 3.316 1 83.25 129 MET A O 1
ATOM 1032 N N . THR A 1 130 ? -4.277 -17.891 3.928 1 89.5 130 THR A N 1
ATOM 1033 C CA . THR A 1 130 ? -4.078 -17.484 2.543 1 89.5 130 THR A CA 1
ATOM 1034 C C . THR A 1 130 ? -2.816 -18.109 1.965 1 89.5 130 THR A C 1
ATOM 1036 O O . THR A 1 130 ? -2.693 -18.266 0.748 1 89.5 130 THR A O 1
ATOM 1039 N N . GLU A 1 131 ? -1.922 -18.531 2.838 1 90.75 131 GLU A N 1
ATOM 1040 C CA . GLU A 1 131 ? -0.685 -19.172 2.395 1 90.75 131 GLU A CA 1
ATOM 1041 C C . GLU A 1 131 ? -0.97 -20.484 1.681 1 90.75 131 GLU A C 1
ATOM 1043 O O . GLU A 1 131 ? -0.156 -20.953 0.881 1 90.75 131 GLU A O 1
ATOM 1048 N N . LEU A 1 132 ? -2.127 -21.016 1.915 1 92.75 132 LEU A N 1
ATOM 1049 C CA . LEU A 1 132 ? -2.488 -22.297 1.326 1 92.75 132 LEU A CA 1
ATOM 1050 C C . LEU A 1 132 ? -2.73 -22.172 -0.173 1 92.75 132 LEU A C 1
ATOM 1052 O O . LEU A 1 132 ? -2.645 -23.141 -0.913 1 92.75 132 LEU A O 1
ATOM 1056 N N . TYR A 1 133 ? -3.039 -20.938 -0.557 1 95.38 133 TYR A N 1
ATOM 1057 C CA . TYR A 1 133 ? -3.365 -20.688 -1.958 1 95.38 133 TYR A CA 1
ATOM 1058 C C . TYR A 1 133 ? -2.162 -20.141 -2.713 1 95.38 133 TYR A C 1
ATOM 1060 O O . TYR A 1 133 ? -2.238 -19.891 -3.916 1 95.38 133 TYR A O 1
ATOM 1068 N N . GLN A 1 134 ? -1.049 -19.969 -1.977 1 94.81 134 GLN A N 1
ATOM 1069 C CA . GLN A 1 134 ? 0.153 -19.328 -2.514 1 94.81 134 GLN A CA 1
ATOM 1070 C C . GLN A 1 134 ? 1.304 -20.328 -2.604 1 94.81 134 GLN A C 1
ATOM 1072 O O . GLN A 1 134 ? 1.274 -21.375 -1.957 1 94.81 134 GLN A O 1
ATOM 1077 N N . HIS A 1 135 ? 2.211 -20.078 -3.578 1 96.69 135 HIS A N 1
ATOM 1078 C CA . HIS A 1 135 ? 3.5 -20.766 -3.553 1 96.69 135 HIS A CA 1
ATOM 1079 C C . HIS A 1 135 ? 4.48 -20.062 -2.625 1 96.69 135 HIS A C 1
ATOM 1081 O O . HIS A 1 135 ? 5.02 -19 -2.975 1 96.69 135 HIS A O 1
ATOM 1087 N N . VAL A 1 136 ? 4.656 -20.656 -1.466 1 95 136 VAL A N 1
ATOM 1088 C CA . VAL A 1 136 ? 5.535 -20.078 -0.455 1 95 136 VAL A CA 1
ATOM 1089 C C . VAL A 1 136 ? 6.797 -20.922 -0.319 1 95 136 VAL A C 1
ATOM 1091 O O . VAL A 1 136 ? 6.715 -22.141 -0.151 1 95 136 VAL A O 1
ATOM 1094 N N . GLU A 1 137 ? 7.922 -20.297 -0.421 1 95 137 GLU A N 1
ATOM 1095 C CA . GLU A 1 137 ? 9.203 -20.984 -0.279 1 95 137 GLU A CA 1
ATOM 1096 C C . GLU A 1 137 ? 10.047 -20.375 0.826 1 95 137 GLU A C 1
ATOM 1098 O O . GLU A 1 137 ? 10.031 -19.156 1.014 1 95 137 GLU A O 1
ATOM 1103 N N . HIS A 1 138 ? 10.82 -21.203 1.436 1 93.56 138 HIS A N 1
ATOM 1104 C CA . HIS A 1 138 ? 11.703 -20.75 2.508 1 93.56 138 HIS A CA 1
ATOM 1105 C C . HIS A 1 138 ? 13.164 -20.875 2.098 1 93.56 138 HIS A C 1
ATOM 1107 O O . HIS A 1 138 ? 13.562 -21.859 1.46 1 93.56 138 HIS A O 1
ATOM 1113 N N . HIS A 1 139 ? 13.906 -19.859 2.426 1 93.75 139 HIS A N 1
ATOM 1114 C CA . HIS A 1 139 ? 15.328 -19.812 2.119 1 93.75 139 HIS A CA 1
ATOM 1115 C C . HIS A 1 139 ? 16.156 -19.516 3.369 1 93.75 139 HIS A C 1
ATOM 1117 O O . HIS A 1 139 ? 15.766 -18.688 4.184 1 93.75 139 HIS A O 1
ATOM 1123 N N . PRO A 1 140 ? 17.281 -20.172 3.51 1 91.56 140 PRO A N 1
ATOM 1124 C CA . PRO A 1 140 ? 18.109 -19.922 4.691 1 91.56 140 PRO A CA 1
ATOM 1125 C C . PRO A 1 140 ? 18.812 -18.562 4.633 1 91.56 140 PRO A C 1
ATOM 1127 O O . PRO A 1 140 ? 19.203 -18.016 5.668 1 91.56 140 PRO A O 1
ATOM 1130 N N . SER A 1 141 ? 19.016 -18.078 3.326 1 91.88 141 SER A N 1
ATOM 1131 C CA . SER A 1 141 ? 19.719 -16.812 3.186 1 91.88 141 SER A CA 1
ATOM 1132 C C . SER A 1 141 ? 19.312 -16.078 1.912 1 91.88 141 SER A C 1
ATOM 1134 O O . SER A 1 141 ? 18.797 -16.688 0.975 1 91.88 141 SER A O 1
ATOM 1136 N N . ILE A 1 142 ? 19.625 -14.805 1.951 1 94.56 142 ILE A N 1
ATOM 1137 C CA . ILE A 1 142 ? 19.312 -13.977 0.79 1 94.56 142 ILE A CA 1
ATOM 1138 C C . ILE A 1 142 ? 20.156 -14.414 -0.399 1 94.56 142 ILE A C 1
ATOM 1140 O O . ILE A 1 142 ? 19.703 -14.383 -1.544 1 94.56 142 ILE A O 1
ATOM 1144 N N . ALA A 1 143 ? 21.344 -14.844 -0.135 1 95.5 143 ALA A N 1
ATOM 1145 C CA . ALA A 1 143 ? 22.219 -15.328 -1.2 1 95.5 143 ALA A CA 1
ATOM 1146 C C . ALA A 1 143 ? 21.625 -16.562 -1.881 1 95.5 143 ALA A C 1
ATOM 1148 O O . ALA A 1 143 ? 21.609 -16.641 -3.111 1 95.5 143 ALA A O 1
ATOM 1149 N N . GLU A 1 144 ? 21.172 -17.422 -1.078 1 95.88 144 GLU A N 1
ATOM 1150 C CA . GLU A 1 144 ? 20.578 -18.641 -1.626 1 95.88 144 GLU A CA 1
ATOM 1151 C C . GLU A 1 144 ? 19.312 -18.328 -2.422 1 95.88 144 GLU A C 1
ATOM 1153 O O . GLU A 1 144 ? 19.078 -18.906 -3.484 1 95.88 144 GLU A O 1
ATOM 1158 N N . LEU A 1 145 ? 18.516 -17.438 -1.948 1 97.12 145 LEU A N 1
ATOM 1159 C CA . LEU A 1 145 ? 17.297 -17.047 -2.65 1 97.12 145 LEU A CA 1
ATOM 1160 C C . LEU A 1 145 ? 17.625 -16.469 -4.023 1 97.12 145 LEU A C 1
ATOM 1162 O O . LEU A 1 145 ? 17.047 -16.875 -5.031 1 97.12 145 LEU A O 1
ATOM 1166 N N . VAL A 1 146 ? 18.5 -15.508 -4.051 1 98.12 146 VAL A N 1
ATOM 1167 C CA . VAL A 1 146 ? 18.797 -14.805 -5.293 1 98.12 146 VAL A CA 1
ATOM 1168 C C . VAL A 1 146 ? 19.406 -15.773 -6.301 1 98.12 146 VAL A C 1
ATOM 1170 O O . VAL A 1 146 ? 19.094 -15.727 -7.492 1 98.12 146 VAL A O 1
ATOM 1173 N N . GLU A 1 147 ? 20.234 -16.656 -5.824 1 97.88 147 GLU A N 1
ATOM 1174 C CA . GLU A 1 147 ? 20.781 -17.688 -6.699 1 97.88 147 GLU A CA 1
ATOM 1175 C C . GLU A 1 147 ? 19.688 -18.578 -7.27 1 97.88 147 GLU A C 1
ATOM 1177 O O . GLU A 1 147 ? 19.641 -18.828 -8.477 1 97.88 147 GLU A O 1
ATOM 1182 N N . SER A 1 148 ? 18.875 -19.047 -6.395 1 97.94 148 SER A N 1
ATOM 1183 C CA . SER A 1 148 ? 17.734 -19.875 -6.812 1 97.94 148 SER A CA 1
ATOM 1184 C C . SER A 1 148 ? 16.875 -19.141 -7.832 1 97.94 148 SER A C 1
ATOM 1186 O O . SER A 1 148 ? 16.453 -19.734 -8.828 1 97.94 148 SER A O 1
ATOM 1188 N N . TRP A 1 149 ? 16.594 -17.891 -7.594 1 98.38 149 TRP A N 1
ATOM 1189 C CA . TRP A 1 149 ? 15.766 -17.078 -8.477 1 98.38 149 TRP A CA 1
ATOM 1190 C C . TRP A 1 149 ? 16.406 -16.953 -9.852 1 98.38 149 TRP A C 1
ATOM 1192 O O . TRP A 1 149 ? 15.734 -17.078 -10.875 1 98.38 149 TRP A O 1
ATOM 1202 N N . HIS A 1 150 ? 17.703 -16.719 -9.922 1 98.44 150 HIS A N 1
ATOM 1203 C CA . HIS A 1 150 ? 18.406 -16.609 -11.195 1 98.44 150 HIS A CA 1
ATOM 1204 C C . HIS A 1 150 ? 18.359 -17.922 -11.969 1 98.44 150 HIS A C 1
ATOM 1206 O O . HIS A 1 150 ? 18.25 -17.938 -13.195 1 98.44 150 HIS A O 1
ATOM 1212 N N . HIS A 1 151 ? 18.469 -19 -11.234 1 98.38 151 HIS A N 1
ATOM 1213 C CA . HIS A 1 151 ? 18.344 -20.312 -11.875 1 98.38 151 HIS A CA 1
ATOM 1214 C C . HIS A 1 151 ? 16.953 -20.5 -12.484 1 98.38 151 HIS A C 1
ATOM 1216 O O . HIS A 1 151 ? 16.828 -21.062 -13.57 1 98.38 151 HIS A O 1
ATOM 1222 N N . ARG A 1 152 ? 16 -20.047 -11.812 1 97.88 152 ARG A N 1
ATOM 1223 C CA . ARG A 1 152 ? 14.641 -20.156 -12.328 1 97.88 152 ARG A CA 1
ATOM 1224 C C . ARG A 1 152 ? 14.477 -19.312 -13.594 1 97.88 152 ARG A C 1
ATOM 1226 O O . ARG A 1 152 ? 13.82 -19.75 -14.547 1 97.88 152 ARG A O 1
ATOM 1233 N N . ILE A 1 153 ? 14.992 -18.078 -13.586 1 98.5 153 ILE A N 1
ATOM 1234 C CA . ILE A 1 153 ? 14.93 -17.234 -14.766 1 98.5 153 ILE A CA 1
ATOM 1235 C C . ILE A 1 153 ? 15.602 -17.938 -15.945 1 98.5 153 ILE A C 1
ATOM 1237 O O . ILE A 1 153 ? 15.055 -17.984 -17.047 1 98.5 153 ILE A O 1
ATOM 1241 N N . ALA A 1 154 ? 16.766 -18.531 -15.648 1 98.5 154 ALA A N 1
ATOM 1242 C CA . ALA A 1 154 ? 17.484 -19.266 -16.688 1 98.5 154 ALA A CA 1
ATOM 1243 C C . ALA A 1 154 ? 16.641 -20.422 -17.219 1 98.5 154 ALA A C 1
ATOM 1245 O O . ALA A 1 154 ? 16.625 -20.672 -18.422 1 98.5 154 ALA A O 1
ATOM 1246 N N . GLY A 1 155 ? 16.047 -21.094 -16.359 1 98.38 155 GLY A N 1
ATOM 1247 C CA . GLY A 1 155 ? 15.172 -22.172 -16.766 1 98.38 155 GLY A CA 1
ATOM 1248 C C . GLY A 1 155 ? 14.008 -21.703 -17.625 1 98.38 155 GLY A C 1
ATOM 1249 O O . GLY A 1 155 ? 13.664 -22.359 -18.625 1 98.38 155 GLY A O 1
ATOM 1250 N N . GLU A 1 156 ? 13.391 -20.609 -17.266 1 98.06 156 GLU A N 1
ATOM 1251 C CA . GLU A 1 156 ? 12.281 -20.047 -18.047 1 98.06 156 GLU A CA 1
ATOM 1252 C C . GLU A 1 156 ? 12.734 -19.641 -19.438 1 98.06 156 GLU A C 1
ATOM 1254 O O . GLU A 1 156 ? 12.023 -19.844 -20.422 1 98.06 156 GLU A O 1
ATOM 1259 N N . ILE A 1 157 ? 13.938 -19.078 -19.531 1 98.5 157 ILE A N 1
ATOM 1260 C CA . ILE A 1 157 ? 14.484 -18.688 -20.812 1 98.5 157 ILE A CA 1
ATOM 1261 C C . ILE A 1 157 ? 14.719 -19.922 -21.672 1 98.5 157 ILE A C 1
ATOM 1263 O O . ILE A 1 157 ? 14.359 -19.953 -22.859 1 98.5 157 ILE A O 1
ATOM 1267 N N . ALA A 1 158 ? 15.281 -20.953 -21.047 1 98.38 158 ALA A N 1
ATOM 1268 C CA . ALA A 1 158 ? 15.547 -22.203 -21.766 1 98.38 158 ALA A CA 1
ATOM 1269 C C . ALA A 1 158 ? 14.25 -22.828 -22.281 1 98.38 158 ALA A C 1
ATOM 1271 O O . ALA A 1 158 ? 14.211 -23.344 -23.406 1 98.38 158 ALA A O 1
ATOM 1272 N N . TYR A 1 159 ? 13.281 -22.812 -21.547 1 97.75 159 TYR A N 1
ATOM 1273 C CA . TYR A 1 159 ? 11.984 -23.344 -21.938 1 97.75 159 TYR A CA 1
ATOM 1274 C C . TYR A 1 159 ? 11.445 -22.609 -23.172 1 97.75 159 TYR A C 1
ATOM 1276 O O . TYR A 1 159 ? 11 -23.25 -24.125 1 97.75 159 TYR A O 1
ATOM 1284 N N . GLU A 1 160 ? 11.5 -21.281 -23.094 1 98.06 160 GLU A N 1
ATOM 1285 C CA . GLU A 1 160 ? 11.008 -20.484 -24.219 1 98.06 160 GLU A CA 1
ATOM 1286 C C . GLU A 1 160 ? 11.828 -20.734 -25.469 1 98.06 160 GLU A C 1
ATOM 1288 O O . GLU A 1 160 ? 11.289 -20.766 -26.578 1 98.06 160 GLU A O 1
ATOM 1293 N N . ARG A 1 161 ? 13.102 -20.906 -25.312 1 98.06 161 ARG A N 1
ATOM 1294 C CA . ARG A 1 161 ? 13.969 -21.203 -26.453 1 98.06 161 ARG A CA 1
ATOM 1295 C C . ARG A 1 161 ? 13.617 -22.547 -27.078 1 98.06 161 ARG A C 1
ATOM 1297 O O . ARG A 1 161 ? 13.578 -22.672 -28.312 1 98.06 161 ARG A O 1
ATOM 1304 N N . ALA A 1 162 ? 13.359 -23.5 -26.266 1 97.88 162 ALA A N 1
ATOM 1305 C CA . ALA A 1 162 ? 12.977 -24.828 -26.766 1 97.88 162 ALA A CA 1
ATOM 1306 C C . ALA A 1 162 ? 11.648 -24.766 -27.5 1 97.88 162 ALA A C 1
ATOM 1308 O O . ALA A 1 162 ? 11.492 -25.406 -28.562 1 97.88 162 ALA A O 1
ATOM 1309 N N . LYS A 1 163 ? 10.773 -24.062 -26.953 1 97.25 163 LYS A N 1
ATOM 1310 C CA . LYS A 1 163 ? 9.469 -23.891 -27.578 1 97.25 163 LYS A CA 1
ATOM 1311 C C . LYS A 1 163 ? 9.594 -23.219 -28.938 1 97.25 163 LYS A C 1
ATOM 1313 O O . LYS A 1 163 ? 8.984 -23.672 -29.922 1 97.25 163 LYS A O 1
ATOM 1318 N N . ALA A 1 164 ? 10.336 -22.141 -28.984 1 97.12 164 ALA A N 1
ATOM 1319 C CA . ALA A 1 164 ? 10.578 -21.438 -30.25 1 97.12 164 ALA A CA 1
ATOM 1320 C C . ALA A 1 164 ? 11.258 -22.359 -31.266 1 97.12 164 ALA A C 1
ATOM 1322 O O . ALA A 1 164 ? 10.938 -22.328 -32.438 1 97.12 164 ALA A O 1
ATOM 1323 N N . GLY A 1 165 ? 12.164 -23.141 -30.797 1 96.44 165 GLY A N 1
ATOM 1324 C CA . GLY A 1 165 ? 12.852 -24.094 -31.656 1 96.44 165 GLY A CA 1
ATOM 1325 C C . GLY A 1 165 ? 11.922 -25.141 -32.25 1 96.44 165 GLY A C 1
ATOM 1326 O O . GLY A 1 165 ? 12 -25.422 -33.438 1 96.44 165 GLY A O 1
ATOM 1327 N N . ALA A 1 166 ? 11.117 -25.703 -31.453 1 96.38 166 ALA A N 1
ATOM 1328 C CA . ALA A 1 166 ? 10.141 -26.672 -31.938 1 96.38 166 ALA A CA 1
ATOM 1329 C C . ALA A 1 166 ? 9.211 -26.062 -32.969 1 96.38 166 ALA A C 1
ATOM 1331 O O . ALA A 1 166 ? 8.93 -26.672 -34 1 96.38 166 ALA A O 1
ATOM 1332 N N . ALA A 1 167 ? 8.742 -24.844 -32.656 1 95.81 167 ALA A N 1
ATOM 1333 C CA . ALA A 1 167 ? 7.863 -24.141 -33.562 1 95.81 167 ALA A CA 1
ATOM 1334 C C . ALA A 1 167 ? 8.57 -23.875 -34.906 1 95.81 167 ALA A C 1
ATOM 1336 O O . ALA A 1 167 ? 7.945 -23.922 -35.969 1 95.81 167 ALA A O 1
ATOM 1337 N N . ALA A 1 168 ? 9.82 -23.562 -34.781 1 95.25 168 ALA A N 1
ATOM 1338 C CA . ALA A 1 168 ? 10.602 -23.266 -36 1 95.25 168 ALA A CA 1
ATOM 1339 C C . ALA A 1 168 ? 10.727 -24.5 -36.875 1 95.25 168 ALA A C 1
ATOM 1341 O O . ALA A 1 168 ? 10.648 -24.391 -38.125 1 95.25 168 ALA A O 1
ATOM 1342 N N . ILE A 1 169 ? 10.906 -25.641 -36.344 1 94.94 169 ILE A N 1
ATOM 1343 C CA . ILE A 1 169 ? 11 -26.891 -37.094 1 94.94 169 ILE A CA 1
ATOM 1344 C C . ILE A 1 169 ? 9.672 -27.188 -37.781 1 94.94 169 ILE A C 1
ATOM 1346 O O . ILE A 1 169 ? 9.641 -27.5 -38.969 1 94.94 169 ILE A O 1
ATOM 1350 N N . HIS A 1 170 ? 8.625 -27 -37 1 94.44 170 HIS A N 1
ATOM 1351 C CA . HIS A 1 170 ? 7.297 -27.234 -37.531 1 94.44 170 HIS A CA 1
ATOM 1352 C C . HIS A 1 170 ? 6.973 -26.234 -38.656 1 94.44 170 HIS A C 1
ATOM 1354 O O . HIS A 1 170 ? 6.312 -26.578 -39.625 1 94.44 170 HIS A O 1
ATOM 1360 N N . ALA A 1 171 ? 7.359 -25.016 -38.406 1 92.69 171 ALA A N 1
ATOM 1361 C CA . ALA A 1 171 ? 7.133 -23.969 -39.406 1 92.69 171 ALA A CA 1
ATOM 1362 C C . ALA A 1 171 ? 7.836 -24.312 -40.719 1 92.69 171 ALA A C 1
ATOM 1364 O O . ALA A 1 171 ? 7.297 -24.062 -41.781 1 92.69 171 ALA A O 1
ATOM 1365 N N . HIS A 1 172 ? 9 -24.844 -40.656 1 91.25 172 HIS A N 1
ATOM 1366 C CA . HIS A 1 172 ? 9.734 -25.266 -41.844 1 91.25 172 HIS A CA 1
ATOM 1367 C C . HIS A 1 172 ? 8.977 -26.344 -42.625 1 91.25 172 HIS A C 1
ATOM 1369 O O . HIS A 1 172 ? 8.859 -26.281 -43.844 1 91.25 172 HIS A O 1
ATOM 1375 N N . ASP A 1 173 ? 8.422 -27.281 -41.875 1 90.94 173 ASP A N 1
ATOM 1376 C CA . ASP A 1 173 ? 7.684 -28.391 -42.5 1 90.94 173 ASP A CA 1
ATOM 1377 C C . ASP A 1 173 ? 6.414 -27.891 -43.188 1 90.94 173 ASP A C 1
ATOM 1379 O O . ASP A 1 173 ? 6.105 -28.297 -44.281 1 90.94 173 ASP A O 1
ATOM 1383 N N . VAL A 1 174 ? 5.77 -26.953 -42.469 1 91.38 174 VAL A N 1
ATOM 1384 C CA . VAL A 1 174 ? 4.5 -26.438 -42.969 1 91.38 174 VAL A CA 1
ATOM 1385 C C . VAL A 1 174 ? 4.75 -25.547 -44.188 1 91.38 174 VAL A C 1
ATOM 1387 O O . VAL A 1 174 ? 3.93 -25.5 -45.125 1 91.38 174 VAL A O 1
ATOM 1390 N N . ALA A 1 175 ? 5.785 -24.812 -44.125 1 89.31 175 ALA A N 1
ATOM 1391 C CA . ALA A 1 175 ? 6.145 -23.953 -45.25 1 89.31 175 ALA A CA 1
ATOM 1392 C C . ALA A 1 175 ? 6.34 -24.781 -46.531 1 89.31 175 ALA A C 1
ATOM 1394 O O . ALA A 1 175 ? 5.961 -24.359 -47.625 1 89.31 175 ALA A O 1
ATOM 1395 N N . VAL A 1 176 ? 6.84 -26.062 -46.438 1 90.56 176 VAL A N 1
ATOM 1396 C CA . VAL A 1 176 ? 7.098 -26.953 -47.562 1 90.56 176 VAL A CA 1
ATOM 1397 C C . VAL A 1 176 ? 5.777 -27.5 -48.094 1 90.56 176 VAL A C 1
ATOM 1399 O O . VAL A 1 176 ? 5.621 -27.688 -49.312 1 90.56 176 VAL A O 1
ATOM 1402 N N . ASP A 1 177 ? 4.82 -27.547 -47.219 1 90.12 177 ASP A N 1
ATOM 1403 C CA . ASP A 1 177 ? 3.527 -28.109 -47.594 1 90.12 177 ASP A CA 1
ATOM 1404 C C . ASP A 1 177 ? 2.594 -27.047 -48.156 1 90.12 177 ASP A C 1
ATOM 1406 O O . ASP A 1 177 ? 1.569 -27.375 -48.75 1 90.12 177 ASP A O 1
ATOM 1410 N N . GLY A 1 178 ? 2.863 -25.797 -48 1 88.38 178 GLY A N 1
ATOM 1411 C CA . GLY A 1 178 ? 2.111 -24.703 -48.562 1 88.38 178 GLY A CA 1
ATOM 1412 C C . GLY A 1 178 ? 0.922 -24.266 -47.75 1 88.38 178 GLY A C 1
ATOM 1413 O O . GLY A 1 178 ? 0.014 -23.594 -48.219 1 88.38 178 GLY A O 1
ATOM 1414 N N . ASP A 1 179 ? 0.77 -24.703 -46.469 1 90 179 ASP A N 1
ATOM 1415 C CA . ASP A 1 179 ? -0.29 -24.281 -45.562 1 90 179 ASP A CA 1
ATOM 1416 C C . ASP A 1 179 ? 0.033 -22.922 -44.938 1 90 179 ASP A C 1
ATOM 1418 O O . ASP A 1 179 ? 0.572 -22.859 -43.844 1 90 179 ASP A O 1
ATOM 1422 N N . ASN A 1 180 ? -0.444 -21.812 -45.438 1 90.5 180 ASN A N 1
ATOM 1423 C CA . ASN A 1 180 ? -0.045 -20.453 -45.094 1 90.5 180 ASN A CA 1
ATOM 1424 C C . ASN A 1 180 ? -0.638 -20.031 -43.75 1 90.5 180 ASN A C 1
ATOM 1426 O O . ASN A 1 180 ? 0.018 -19.344 -42.969 1 90.5 180 ASN A O 1
ATOM 1430 N N . LYS A 1 181 ? -1.87 -20.469 -43.562 1 91.62 181 LYS A N 1
ATOM 1431 C CA . LYS A 1 181 ? -2.52 -20.094 -42.312 1 91.62 181 LYS A CA 1
ATOM 1432 C C . LYS A 1 181 ? -1.786 -20.688 -41.094 1 91.62 181 LYS A C 1
ATOM 1434 O O . LYS A 1 181 ? -1.471 -19.969 -40.156 1 91.62 181 LYS A O 1
ATOM 1439 N N . HIS A 1 182 ? -1.489 -21.953 -41.25 1 93.5 182 HIS A N 1
ATOM 1440 C CA . HIS A 1 182 ? -0.781 -22.625 -40.156 1 93.5 182 HIS A CA 1
ATOM 1441 C C . HIS A 1 182 ? 0.631 -22.078 -40 1 93.5 182 HIS A C 1
ATOM 1443 O O . HIS A 1 182 ? 1.139 -21.969 -38.875 1 93.5 182 HIS A O 1
ATOM 1449 N N . LEU A 1 183 ? 1.259 -21.703 -41.062 1 94.25 183 LEU A N 1
ATOM 1450 C CA . LEU A 1 183 ? 2.592 -21.109 -41.031 1 94.25 183 LEU A CA 1
ATOM 1451 C C . LEU A 1 183 ? 2.576 -19.797 -40.25 1 94.25 183 LEU A C 1
ATOM 1453 O O . LEU A 1 183 ? 3.459 -19.531 -39.438 1 94.25 183 LEU A O 1
ATOM 1457 N N . HIS A 1 184 ? 1.552 -18.984 -40.438 1 95.56 184 HIS A N 1
ATOM 1458 C CA . HIS A 1 184 ? 1.427 -17.688 -39.75 1 95.56 184 HIS A CA 1
ATOM 1459 C C . HIS A 1 184 ? 1.284 -17.875 -38.25 1 95.56 184 HIS A C 1
ATOM 1461 O O . HIS A 1 184 ? 1.835 -17.109 -37.469 1 95.56 184 HIS A O 1
ATOM 1467 N N . GLU A 1 185 ? 0.578 -18.875 -37.875 1 95.75 185 GLU A N 1
ATOM 1468 C CA . GLU A 1 185 ? 0.381 -19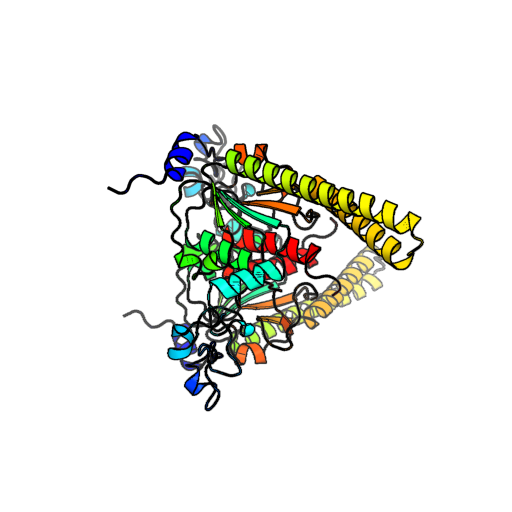.172 -36.469 1 95.75 185 GLU A CA 1
ATOM 1469 C C . GLU A 1 185 ? 1.69 -19.578 -35.781 1 95.75 185 GLU A C 1
ATOM 1471 O O . GLU A 1 185 ? 1.982 -19.156 -34.688 1 95.75 185 GLU A O 1
ATOM 1476 N N . LEU A 1 186 ? 2.432 -20.328 -36.5 1 95.06 186 LEU A N 1
ATOM 1477 C CA . LEU A 1 186 ? 3.707 -20.812 -35.969 1 95.06 186 LEU A CA 1
ATOM 1478 C C . LEU A 1 186 ? 4.707 -19.656 -35.875 1 95.06 186 LEU A C 1
ATOM 1480 O O . LEU A 1 186 ? 5.449 -19.562 -34.906 1 95.06 186 LEU A O 1
ATOM 1484 N N . LEU A 1 187 ? 4.707 -18.812 -36.781 1 96.06 187 LEU A N 1
ATOM 1485 C CA . LEU A 1 187 ? 5.594 -17.656 -36.75 1 96.06 187 LEU A CA 1
ATOM 1486 C C . LEU A 1 187 ? 5.219 -16.719 -35.625 1 96.06 187 LEU A C 1
ATOM 1488 O O . LEU A 1 187 ? 6.094 -16.141 -34.969 1 96.06 187 LEU A O 1
ATOM 1492 N N . ALA A 1 188 ? 3.951 -16.609 -35.406 1 96.62 188 ALA A N 1
ATOM 1493 C CA . ALA A 1 188 ? 3.477 -15.797 -34.281 1 96.62 188 ALA A CA 1
ATOM 1494 C C . ALA A 1 188 ? 3.93 -16.375 -32.938 1 96.62 188 ALA A C 1
ATOM 1496 O O . ALA A 1 188 ? 4.262 -15.633 -32.031 1 96.62 188 ALA A O 1
ATOM 1497 N N . GLU A 1 189 ? 3.932 -17.641 -32.938 1 96.44 189 GLU A N 1
ATOM 1498 C CA . GLU A 1 189 ? 4.387 -18.312 -31.719 1 96.44 189 GLU A CA 1
ATOM 1499 C C . GLU A 1 189 ? 5.875 -18.078 -31.484 1 96.44 189 GLU A C 1
ATOM 1501 O O . GLU A 1 189 ? 6.297 -17.844 -30.344 1 96.44 189 GLU A O 1
ATOM 1506 N N . ILE A 1 190 ? 6.621 -18.141 -32.469 1 97.56 190 ILE A N 1
ATOM 1507 C CA . ILE A 1 190 ? 8.055 -17.891 -32.344 1 97.56 190 ILE A CA 1
ATOM 1508 C C . ILE A 1 190 ? 8.297 -16.453 -31.891 1 97.56 190 ILE A C 1
ATOM 1510 O O . ILE A 1 190 ? 9.102 -16.219 -30.984 1 97.56 190 ILE A O 1
ATOM 1514 N N . ASP A 1 191 ? 7.57 -15.547 -32.469 1 97.81 191 ASP A N 1
ATOM 1515 C CA . ASP A 1 191 ? 7.699 -14.141 -32.094 1 97.81 191 ASP A CA 1
ATOM 1516 C C . ASP A 1 191 ? 7.344 -13.945 -30.609 1 97.81 191 ASP A C 1
ATOM 1518 O O . ASP A 1 191 ? 8 -13.172 -29.906 1 97.81 191 ASP A O 1
ATOM 1522 N N . ALA A 1 192 ? 6.359 -14.609 -30.203 1 97.75 192 ALA A N 1
ATOM 1523 C CA . ALA A 1 192 ? 5.934 -14.516 -28.812 1 97.75 192 ALA A CA 1
ATOM 1524 C C . ALA A 1 192 ? 7.012 -15.047 -27.859 1 97.75 192 ALA A C 1
ATOM 1526 O O . ALA A 1 192 ? 7.258 -14.469 -26.797 1 97.75 192 ALA A O 1
ATOM 1527 N N . CYS A 1 193 ? 7.555 -16.094 -28.234 1 98.06 193 CYS A N 1
ATOM 1528 C CA . CYS A 1 193 ? 8.633 -16.656 -27.438 1 98.06 193 CYS A CA 1
ATOM 1529 C C . CYS A 1 193 ? 9.82 -15.703 -27.359 1 98.06 193 CYS A C 1
ATOM 1531 O O . CYS A 1 193 ? 10.398 -15.516 -26.297 1 98.06 193 CYS A O 1
ATOM 1533 N N . ASP A 1 194 ? 10.141 -15.133 -28.453 1 98.06 194 ASP A N 1
ATOM 1534 C CA . ASP A 1 194 ? 11.258 -14.195 -28.484 1 98.06 194 ASP A CA 1
ATOM 1535 C C . ASP A 1 194 ? 10.984 -12.984 -27.609 1 98.06 194 ASP A C 1
ATOM 1537 O O . ASP A 1 194 ? 11.875 -12.516 -26.891 1 98.06 194 ASP A O 1
ATOM 1541 N N . ALA A 1 195 ? 9.828 -12.508 -27.672 1 98.06 195 ALA A N 1
ATOM 1542 C CA . ALA A 1 195 ? 9.438 -11.391 -26.828 1 98.06 195 ALA A CA 1
ATOM 1543 C C . ALA A 1 195 ? 9.531 -11.766 -25.344 1 98.06 195 ALA A C 1
ATOM 1545 O O . ALA A 1 195 ? 10.008 -10.977 -24.531 1 98.06 195 ALA A O 1
ATOM 1546 N N . ARG A 1 196 ? 9.125 -12.938 -25.047 1 98.12 196 ARG A N 1
ATOM 1547 C CA . ARG A 1 196 ? 9.172 -13.422 -23.672 1 98.12 196 ARG A CA 1
ATOM 1548 C C . ARG A 1 196 ? 10.617 -13.586 -23.203 1 98.12 196 ARG A C 1
ATOM 1550 O O . ARG A 1 196 ? 10.938 -13.273 -22.062 1 98.12 196 ARG A O 1
ATOM 1557 N N . ILE A 1 197 ? 11.398 -14.086 -24.016 1 98.38 197 ILE A N 1
ATOM 1558 C CA . ILE A 1 197 ? 12.812 -14.25 -23.688 1 98.38 197 ILE A CA 1
ATOM 1559 C C . ILE A 1 197 ? 13.43 -12.891 -23.359 1 98.38 197 ILE A C 1
ATOM 1561 O O . ILE A 1 197 ? 14.164 -12.758 -22.391 1 98.38 197 ILE A O 1
ATOM 1565 N N . LYS A 1 198 ? 13.109 -11.914 -24.156 1 98.25 198 LYS A N 1
ATOM 1566 C CA . LYS A 1 198 ? 13.609 -10.562 -23.906 1 98.25 198 LYS A CA 1
ATOM 1567 C C . LYS A 1 198 ? 13.133 -10.047 -22.547 1 98.25 198 LYS A C 1
ATOM 1569 O O . LYS A 1 198 ? 13.898 -9.43 -21.812 1 98.25 198 LYS A O 1
ATOM 1574 N N . GLU A 1 199 ? 11.945 -10.289 -22.25 1 97.75 199 GLU A N 1
ATOM 1575 C CA . GLU A 1 199 ? 11.383 -9.906 -20.953 1 97.75 199 GLU A CA 1
ATOM 1576 C C . GLU A 1 199 ? 12.125 -10.586 -19.812 1 97.75 199 GLU A C 1
ATOM 1578 O O . GLU A 1 199 ? 12.445 -9.945 -18.797 1 97.75 199 GLU A O 1
ATOM 1583 N N . LEU A 1 200 ? 12.383 -11.805 -20 1 98.56 200 LEU A N 1
ATOM 1584 C CA . LEU A 1 200 ? 13.047 -12.586 -18.969 1 98.56 200 LEU A CA 1
ATOM 1585 C C . LEU A 1 200 ? 14.5 -12.148 -18.812 1 98.56 200 LEU A C 1
ATOM 1587 O O . LEU A 1 200 ? 15.031 -12.141 -17.703 1 98.56 200 LEU A O 1
ATOM 1591 N N . GLN A 1 201 ? 15.086 -11.797 -19.875 1 98.19 201 GLN A N 1
ATOM 1592 C CA . GLN A 1 201 ? 16.453 -11.305 -19.828 1 98.19 201 GLN A CA 1
ATOM 1593 C C . GLN A 1 201 ? 16.531 -9.953 -19.125 1 98.19 201 GLN A C 1
ATOM 1595 O O . GLN A 1 201 ? 17.578 -9.602 -18.578 1 98.19 201 GLN A O 1
ATOM 1600 N N . ALA A 1 202 ? 15.461 -9.312 -19.078 1 97.81 202 ALA A N 1
ATOM 1601 C CA . ALA A 1 202 ? 15.406 -7.992 -18.453 1 97.81 202 ALA A CA 1
ATOM 1602 C C . ALA A 1 202 ? 14.938 -8.086 -17 1 97.81 202 ALA A C 1
ATOM 1604 O O . ALA A 1 202 ? 14.789 -7.062 -16.328 1 97.81 202 ALA A O 1
ATOM 1605 N N . ALA A 1 203 ? 14.773 -9.281 -16.484 1 98.62 203 ALA A N 1
ATOM 1606 C CA . ALA A 1 203 ? 14.305 -9.484 -15.125 1 98.62 203 ALA A CA 1
ATOM 1607 C C . ALA A 1 203 ? 15.289 -8.914 -14.109 1 98.62 203 ALA A C 1
ATOM 1609 O O . ALA A 1 203 ? 16.5 -8.969 -14.32 1 98.62 203 ALA A O 1
ATOM 1610 N N . ARG A 1 204 ? 14.789 -8.352 -13.008 1 98.62 204 ARG A N 1
ATOM 1611 C CA . ARG A 1 204 ? 15.641 -7.66 -12.047 1 98.62 204 ARG A CA 1
ATOM 1612 C C . ARG A 1 204 ? 15.242 -8.008 -10.617 1 98.62 204 ARG A C 1
ATOM 1614 O O . ARG A 1 204 ? 14.062 -8.234 -10.328 1 98.62 204 ARG A O 1
ATOM 1621 N N . VAL A 1 205 ? 16.234 -8.023 -9.75 1 98.75 205 VAL A N 1
ATOM 1622 C CA . VAL A 1 205 ? 16.031 -8.039 -8.312 1 98.75 205 VAL A CA 1
ATOM 1623 C C . VAL A 1 205 ? 15.961 -6.602 -7.789 1 98.75 205 VAL A C 1
ATOM 1625 O O . VAL A 1 205 ? 16.938 -5.859 -7.859 1 98.75 205 VAL A O 1
ATOM 1628 N N . ILE A 1 206 ? 14.805 -6.254 -7.273 1 98.75 206 ILE A N 1
ATOM 1629 C CA . ILE A 1 206 ? 14.555 -4.883 -6.832 1 98.75 206 ILE A CA 1
ATOM 1630 C C . ILE A 1 206 ? 14.406 -4.852 -5.312 1 98.75 206 ILE A C 1
ATOM 1632 O O . ILE A 1 206 ? 13.484 -5.461 -4.762 1 98.75 206 ILE A O 1
ATOM 1636 N N . ALA A 1 207 ? 15.289 -4.152 -4.668 1 97.94 207 ALA A N 1
ATOM 1637 C CA . ALA A 1 207 ? 15.227 -3.996 -3.219 1 97.94 207 ALA A CA 1
ATOM 1638 C C . ALA A 1 207 ? 14.469 -2.725 -2.834 1 97.94 207 ALA A C 1
ATOM 1640 O O . ALA A 1 207 ? 14.617 -1.688 -3.488 1 97.94 207 ALA A O 1
ATOM 1641 N N . LEU A 1 208 ? 13.68 -2.811 -1.785 1 96.81 208 LEU A N 1
ATOM 1642 C CA . LEU A 1 208 ? 12.938 -1.664 -1.282 1 96.81 208 LEU A CA 1
ATOM 1643 C C . LEU A 1 208 ? 13.555 -1.133 0.006 1 96.81 208 LEU A C 1
ATOM 1645 O O . LEU A 1 208 ? 13.555 -1.82 1.028 1 96.81 208 LEU A O 1
ATOM 1649 N N . ASP A 1 209 ? 14.047 0.043 -0.048 1 91.06 209 ASP A N 1
ATOM 1650 C CA . ASP A 1 209 ? 14.633 0.701 1.117 1 91.06 209 ASP A CA 1
ATOM 1651 C C . ASP A 1 209 ? 14.844 2.189 0.855 1 91.06 209 ASP A C 1
ATOM 1653 O O . ASP A 1 209 ? 14.922 2.619 -0.298 1 91.06 209 ASP A O 1
ATOM 1657 N N . ILE A 1 210 ? 14.836 2.887 1.957 1 88.69 210 ILE A N 1
ATOM 1658 C CA . ILE A 1 210 ? 15.109 4.316 1.854 1 88.69 210 ILE A CA 1
ATOM 1659 C C . ILE A 1 210 ? 16.578 4.578 2.146 1 88.69 210 ILE A C 1
ATOM 1661 O O . ILE A 1 210 ? 16.969 4.77 3.303 1 88.69 210 ILE A O 1
ATOM 1665 N N . ILE A 1 211 ? 17.438 4.641 1.09 1 85.31 211 ILE A N 1
ATOM 1666 C CA . ILE A 1 211 ? 18.875 4.859 1.236 1 85.31 211 ILE A CA 1
ATOM 1667 C C . ILE A 1 211 ? 19.359 5.809 0.148 1 85.31 211 ILE A C 1
ATOM 1669 O O . ILE A 1 211 ? 18.672 6.02 -0.856 1 85.31 211 ILE A O 1
ATOM 1673 N N . PRO A 1 212 ? 20.531 6.336 0.435 1 85.5 212 PRO A N 1
ATOM 1674 C CA . PRO A 1 212 ? 21.078 7.215 -0.605 1 85.5 212 PRO A CA 1
ATOM 1675 C C . PRO A 1 212 ? 21.25 6.504 -1.946 1 85.5 212 PRO A C 1
ATOM 1677 O O . PRO A 1 212 ? 21.688 5.352 -1.988 1 85.5 212 PRO A O 1
ATOM 1680 N N . GLY A 1 213 ? 20.859 7.125 -3.029 1 88.5 213 GLY A N 1
ATOM 1681 C CA . GLY A 1 213 ? 21.016 6.57 -4.363 1 88.5 213 GLY A CA 1
ATOM 1682 C C . GLY A 1 213 ? 19.812 5.789 -4.84 1 88.5 213 GLY A C 1
ATOM 1683 O O . GLY A 1 213 ? 19.688 5.496 -6.027 1 88.5 213 GLY A O 1
ATOM 1684 N N . ALA A 1 214 ? 18.938 5.469 -3.947 1 92.44 214 ALA A N 1
ATOM 1685 C CA . ALA A 1 214 ? 17.703 4.773 -4.332 1 92.44 214 ALA A CA 1
ATOM 1686 C C . ALA A 1 214 ? 16.812 5.66 -5.199 1 92.44 214 ALA A C 1
ATOM 1688 O O . ALA A 1 214 ? 16.922 6.891 -5.156 1 92.44 214 ALA A O 1
ATOM 1689 N N . VAL A 1 215 ? 16.016 5 -5.996 1 94.31 215 VAL A N 1
ATOM 1690 C CA . VAL A 1 215 ? 15.133 5.711 -6.91 1 94.31 215 VAL A CA 1
ATOM 1691 C C . VAL A 1 215 ? 13.711 5.719 -6.344 1 94.31 215 VAL A C 1
ATOM 1693 O O . VAL A 1 215 ? 13.242 4.711 -5.809 1 94.31 215 VAL A O 1
ATOM 1696 N N . PRO A 1 216 ? 13.031 6.914 -6.477 1 94.81 216 PRO A N 1
ATOM 1697 C CA . PRO A 1 216 ? 11.633 6.91 -6.031 1 94.81 216 PRO A CA 1
ATOM 1698 C C . PRO A 1 216 ? 10.766 5.926 -6.812 1 94.81 216 PRO A C 1
ATOM 1700 O O . PRO A 1 216 ? 10.82 5.887 -8.047 1 94.81 216 PRO A O 1
ATOM 1703 N N . MET A 1 217 ? 9.984 5.188 -6.082 1 96.38 217 MET A N 1
ATOM 1704 C CA . MET A 1 217 ? 9.164 4.148 -6.688 1 96.38 217 MET A CA 1
ATOM 1705 C C . MET A 1 217 ? 8.18 4.746 -7.695 1 96.38 217 MET A C 1
ATOM 1707 O O . MET A 1 217 ? 7.895 4.137 -8.727 1 96.38 217 MET A O 1
ATOM 1711 N N . GLU A 1 218 ? 7.734 5.93 -7.441 1 93.75 218 GLU A N 1
ATOM 1712 C CA . GLU A 1 218 ? 6.711 6.594 -8.242 1 93.75 218 GLU A CA 1
ATOM 1713 C C . GLU A 1 218 ? 7.234 6.934 -9.633 1 93.75 218 GLU A C 1
ATOM 1715 O O . GLU A 1 218 ? 6.453 7.211 -10.547 1 93.75 218 GLU A O 1
ATOM 1720 N N . ALA A 1 219 ? 8.539 6.895 -9.82 1 92.81 219 ALA A N 1
ATOM 1721 C CA . ALA A 1 219 ? 9.148 7.164 -11.117 1 92.81 219 ALA A CA 1
ATOM 1722 C C . ALA A 1 219 ? 9.828 5.918 -11.68 1 92.81 219 ALA A C 1
ATOM 1724 O O . ALA A 1 219 ? 10.484 5.977 -12.719 1 92.81 219 ALA A O 1
ATOM 1725 N N . TYR A 1 220 ? 9.703 4.887 -11.023 1 96.31 220 TYR A N 1
ATOM 1726 C CA . TYR A 1 220 ? 10.383 3.66 -11.414 1 96.31 220 TYR A CA 1
ATOM 1727 C C . TYR A 1 220 ? 9.508 2.807 -12.32 1 96.31 220 TYR A C 1
ATOM 1729 O O . TYR A 1 220 ? 8.344 2.557 -12.008 1 96.31 220 TYR A O 1
ATOM 1737 N N . ALA A 1 221 ? 10.062 2.385 -13.414 1 97.06 221 ALA A N 1
ATOM 1738 C CA . ALA A 1 221 ? 9.383 1.436 -14.297 1 97.06 221 ALA A CA 1
ATOM 1739 C C . ALA A 1 221 ? 9.75 -0.002 -13.938 1 97.06 221 ALA A C 1
ATOM 1741 O O . ALA A 1 221 ? 10.852 -0.467 -14.25 1 97.06 221 ALA A O 1
ATOM 1742 N N . PHE A 1 222 ? 8.828 -0.667 -13.32 1 97.5 222 PHE A N 1
ATOM 1743 C CA . PHE A 1 222 ? 9.094 -2.043 -12.914 1 97.5 222 PHE A CA 1
ATOM 1744 C C . PHE A 1 222 ? 9.188 -2.955 -14.133 1 97.5 222 PHE A C 1
ATOM 1746 O O . PHE A 1 222 ? 8.328 -2.912 -15.016 1 97.5 222 PHE A O 1
ATOM 1753 N N . PRO A 1 223 ? 10.227 -3.795 -14.156 1 98 223 PRO A N 1
ATOM 1754 C CA . PRO A 1 223 ? 10.141 -4.879 -15.141 1 98 223 PRO A CA 1
ATOM 1755 C C . PRO A 1 223 ? 8.992 -5.848 -14.844 1 98 223 PRO A C 1
ATOM 1757 O O . PRO A 1 223 ? 8.648 -6.066 -13.68 1 98 223 PRO A O 1
ATOM 1760 N N . LYS A 1 224 ? 8.469 -6.391 -15.914 1 97.44 224 LYS A N 1
ATOM 1761 C CA . LYS A 1 224 ? 7.355 -7.32 -15.734 1 97.44 224 LYS A CA 1
ATOM 1762 C C . LYS A 1 224 ? 7.77 -8.523 -14.891 1 97.44 224 LYS A C 1
ATOM 1764 O O . LYS A 1 224 ? 7.051 -8.914 -13.969 1 97.44 224 LYS A O 1
ATOM 1769 N N . ARG A 1 225 ? 8.93 -9.117 -15.219 1 98.62 225 ARG A N 1
ATOM 1770 C CA . ARG A 1 225 ? 9.484 -10.219 -14.43 1 98.62 225 ARG A CA 1
ATOM 1771 C C . ARG A 1 225 ? 10.508 -9.711 -13.422 1 98.62 225 ARG A C 1
ATOM 1773 O O . ARG A 1 225 ? 11.57 -9.211 -13.805 1 98.62 225 ARG A O 1
ATOM 1780 N N . CYS A 1 226 ? 10.117 -9.766 -12.102 1 98.81 226 CYS A N 1
ATOM 1781 C CA . CYS A 1 226 ? 11.047 -9.227 -11.117 1 98.81 226 CYS A CA 1
ATOM 1782 C C . CYS A 1 226 ? 10.82 -9.859 -9.75 1 98.81 226 CYS A C 1
ATOM 1784 O O . CYS A 1 226 ? 9.82 -10.555 -9.539 1 98.81 226 CYS A O 1
ATOM 1786 N N . LEU A 1 227 ? 11.805 -9.742 -8.922 1 98.88 227 LEU A N 1
ATOM 1787 C CA . LEU A 1 227 ? 11.773 -10.102 -7.508 1 98.88 227 LEU A CA 1
ATOM 1788 C C . LEU A 1 227 ? 11.836 -8.859 -6.629 1 98.88 227 LEU A C 1
ATOM 1790 O O . LEU A 1 227 ? 12.789 -8.086 -6.707 1 98.88 227 LEU A O 1
ATOM 1794 N N . LEU A 1 228 ? 10.781 -8.625 -5.852 1 98.81 228 LEU A N 1
ATOM 1795 C CA . LEU A 1 228 ? 10.758 -7.535 -4.887 1 98.81 228 LEU A CA 1
ATOM 1796 C C . LEU A 1 228 ? 11.258 -8 -3.523 1 98.81 228 LEU A C 1
ATOM 1798 O O . LEU A 1 228 ? 10.68 -8.906 -2.92 1 98.81 228 LEU A O 1
ATOM 1802 N N . LEU A 1 229 ? 12.297 -7.348 -3.07 1 98.25 229 LEU A N 1
ATOM 1803 C CA . LEU A 1 229 ? 12.961 -7.746 -1.831 1 98.25 229 LEU A CA 1
ATOM 1804 C C . LEU A 1 229 ? 12.695 -6.73 -0.725 1 98.25 229 LEU A C 1
ATOM 1806 O O . LEU A 1 229 ? 12.977 -5.539 -0.888 1 98.25 229 LEU A O 1
ATOM 1810 N N . PHE A 1 230 ? 12.148 -7.23 0.412 1 96.62 230 PHE A N 1
ATOM 1811 C CA . PHE A 1 230 ? 11.867 -6.383 1.566 1 96.62 230 PHE A CA 1
ATOM 1812 C C . PHE A 1 230 ? 12.734 -6.785 2.754 1 96.62 230 PHE A C 1
ATOM 1814 O O . PHE A 1 230 ? 12.742 -7.949 3.156 1 96.62 230 PHE A O 1
ATOM 1821 N N . GLY A 1 231 ? 13.414 -5.832 3.285 1 91.94 231 GLY A N 1
ATOM 1822 C CA . GLY A 1 231 ? 14.336 -6.082 4.383 1 91.94 231 GLY A CA 1
ATOM 1823 C C . GLY A 1 231 ? 13.641 -6.207 5.727 1 91.94 231 GLY A C 1
ATOM 1824 O O . GLY A 1 231 ? 12.43 -6.02 5.824 1 91.94 231 GLY A O 1
ATOM 1825 N N . ALA A 1 232 ? 14.445 -6.484 6.695 1 89.12 232 ALA A N 1
ATOM 1826 C CA . ALA A 1 232 ? 13.969 -6.727 8.055 1 89.12 232 ALA A CA 1
ATOM 1827 C C . ALA A 1 232 ? 13.258 -5.496 8.609 1 89.12 232 ALA A C 1
ATOM 1829 O O . ALA A 1 232 ? 13.664 -4.363 8.336 1 89.12 232 ALA A O 1
ATOM 1830 N N . GLU A 1 233 ? 12.188 -5.746 9.43 1 86 233 GLU A N 1
ATOM 1831 C CA . GLU A 1 233 ? 11.5 -4.68 10.148 1 86 233 GLU A CA 1
ATOM 1832 C C . GLU A 1 233 ? 12.445 -3.93 11.078 1 86 233 GLU A C 1
ATOM 1834 O O . GLU A 1 233 ? 13.133 -4.543 11.906 1 86 233 GLU A O 1
ATOM 1839 N N . GLY A 1 234 ? 12.531 -2.666 10.945 1 82.38 234 GLY A N 1
ATOM 1840 C CA . GLY A 1 234 ? 13.445 -1.878 11.75 1 82.38 234 GLY A CA 1
ATOM 1841 C C . GLY A 1 234 ? 14.758 -1.571 11.047 1 82.38 234 GLY A C 1
ATOM 1842 O O . GLY A 1 234 ? 14.906 -0.506 10.445 1 82.38 234 GLY A O 1
ATOM 1843 N N . PRO A 1 235 ? 15.562 -2.623 10.914 1 82.12 235 PRO A N 1
ATOM 1844 C CA . PRO A 1 235 ? 16.906 -2.393 10.367 1 82.12 235 PRO A CA 1
ATOM 1845 C C . PRO A 1 235 ? 16.891 -2.207 8.852 1 82.12 235 PRO A C 1
ATOM 1847 O O . PRO A 1 235 ? 17.828 -1.63 8.297 1 82.12 235 PRO A O 1
ATOM 1850 N N . GLY A 1 236 ? 15.859 -2.766 8.219 1 87.31 236 GLY A N 1
ATOM 1851 C CA . GLY A 1 236 ? 15.828 -2.689 6.766 1 87.31 236 GLY A CA 1
ATOM 1852 C C . GLY A 1 236 ? 16.656 -3.77 6.09 1 87.31 236 GLY A C 1
ATOM 1853 O O . GLY A 1 236 ? 16.734 -4.895 6.586 1 87.31 236 GLY A O 1
ATOM 1854 N N . LEU A 1 237 ? 17.156 -3.467 4.941 1 88.5 237 LEU A N 1
ATOM 1855 C CA . LEU A 1 237 ? 17.875 -4.453 4.137 1 88.5 237 LEU A CA 1
ATOM 1856 C C . LEU A 1 237 ? 19.266 -4.707 4.695 1 88.5 237 LEU A C 1
ATOM 1858 O O . LEU A 1 237 ? 19.938 -3.775 5.137 1 88.5 237 LEU A O 1
ATOM 1862 N N . SER A 1 238 ? 19.688 -5.965 4.578 1 90.62 238 SER A N 1
ATOM 1863 C CA . SER A 1 238 ? 21.062 -6.305 4.906 1 90.62 238 SER A CA 1
ATOM 1864 C C . SER A 1 238 ? 22.031 -5.801 3.838 1 90.62 238 SER A C 1
ATOM 1866 O O . SER A 1 238 ? 21.625 -5.492 2.719 1 90.62 238 SER A O 1
ATOM 1868 N N . GLU A 1 239 ? 23.266 -5.75 4.211 1 91.06 239 GLU A N 1
ATOM 1869 C CA . GLU A 1 239 ? 24.297 -5.371 3.244 1 91.06 239 GLU A CA 1
ATOM 1870 C C . GLU A 1 239 ? 24.328 -6.336 2.062 1 91.06 239 GLU A C 1
ATOM 1872 O O . GLU A 1 239 ? 24.5 -5.922 0.918 1 91.06 239 GLU A O 1
ATOM 1877 N N . LYS A 1 240 ? 24.188 -7.602 2.367 1 93.44 240 LYS A N 1
ATOM 1878 C CA . LYS A 1 240 ? 24.203 -8.617 1.318 1 93.44 240 LYS A CA 1
ATOM 1879 C C . LYS A 1 240 ? 23.031 -8.445 0.36 1 93.44 240 LYS A C 1
ATOM 1881 O O . LYS A 1 240 ? 23.188 -8.57 -0.855 1 93.44 240 LYS A O 1
ATOM 1886 N N . ALA A 1 241 ? 21.844 -8.164 0.881 1 94.5 241 ALA A N 1
ATOM 1887 C CA . ALA A 1 241 ? 20.672 -7.93 0.043 1 94.5 241 ALA A CA 1
ATOM 1888 C C . ALA A 1 241 ? 20.906 -6.742 -0.891 1 94.5 241 ALA A C 1
ATOM 1890 O O . ALA A 1 241 ? 20.562 -6.805 -2.074 1 94.5 241 ALA A O 1
ATOM 1891 N N . LEU A 1 242 ? 21.484 -5.719 -0.355 1 93.94 242 LEU A N 1
ATOM 1892 C CA . LEU A 1 242 ? 21.781 -4.531 -1.151 1 93.94 242 LEU A CA 1
ATOM 1893 C C . LEU A 1 242 ? 22.797 -4.84 -2.246 1 93.94 242 LEU A C 1
ATOM 1895 O O . LEU A 1 242 ? 22.656 -4.367 -3.377 1 93.94 242 LEU A O 1
ATOM 1899 N N . ALA A 1 243 ? 23.734 -5.684 -1.91 1 95.25 243 ALA A N 1
ATOM 1900 C CA . ALA A 1 243 ? 24.781 -6.039 -2.863 1 95.25 243 ALA A CA 1
ATOM 1901 C C . ALA A 1 243 ? 24.234 -6.887 -4 1 95.25 243 ALA A C 1
ATOM 1903 O O . ALA A 1 243 ? 24.719 -6.816 -5.133 1 95.25 243 ALA A O 1
ATOM 1904 N N . LEU A 1 244 ? 23.25 -7.645 -3.754 1 97 244 LEU A N 1
ATOM 1905 C CA . LEU A 1 244 ? 22.719 -8.602 -4.727 1 97 244 LEU A CA 1
ATOM 1906 C C . LEU A 1 244 ? 21.578 -7.98 -5.535 1 97 244 LEU A C 1
ATOM 1908 O O . LEU A 1 244 ? 21.172 -8.531 -6.562 1 97 244 LEU A O 1
ATOM 1912 N N . ALA A 1 245 ? 21.094 -6.824 -5.09 1 97.81 245 ALA A N 1
ATOM 1913 C CA . ALA A 1 245 ? 19.984 -6.168 -5.793 1 97.81 245 ALA A CA 1
ATOM 1914 C C . ALA A 1 245 ? 20.469 -5.488 -7.066 1 97.81 245 ALA A C 1
ATOM 1916 O O . ALA A 1 245 ? 21.578 -4.941 -7.102 1 97.81 245 ALA A O 1
ATOM 1917 N N . ASP A 1 246 ? 19.656 -5.547 -8.086 1 98.25 246 ASP A N 1
ATOM 1918 C CA . ASP A 1 246 ? 19.953 -4.809 -9.312 1 98.25 246 ASP A CA 1
ATOM 1919 C C . ASP A 1 246 ? 19.578 -3.334 -9.164 1 98.25 246 ASP A C 1
ATOM 1921 O O . ASP A 1 246 ? 20.25 -2.463 -9.727 1 98.25 246 ASP A O 1
ATOM 1925 N N . ASP A 1 247 ? 18.484 -3.016 -8.492 1 97.88 247 ASP A N 1
ATOM 1926 C CA . ASP A 1 247 ? 18 -1.667 -8.211 1 97.88 247 ASP A CA 1
ATOM 1927 C C . ASP A 1 247 ? 17.5 -1.549 -6.777 1 97.88 247 ASP A C 1
ATOM 1929 O O . ASP A 1 247 ? 17.094 -2.543 -6.172 1 97.88 247 ASP A O 1
ATOM 1933 N N . VAL A 1 248 ? 17.625 -0.346 -6.25 1 96.88 248 VAL A N 1
ATOM 1934 C CA . VAL A 1 248 ? 17.031 -0 -4.965 1 96.88 248 VAL A CA 1
ATOM 1935 C C . VAL A 1 248 ? 16 1.118 -5.156 1 96.88 248 VAL A C 1
ATOM 1937 O O . VAL A 1 248 ? 16.312 2.156 -5.746 1 96.88 248 VAL A O 1
ATOM 1940 N N . VAL A 1 249 ? 14.828 0.818 -4.711 1 96.94 249 VAL A N 1
ATOM 1941 C CA . VAL A 1 249 ? 13.695 1.722 -4.887 1 96.94 249 VAL A CA 1
ATOM 1942 C C . VAL A 1 249 ? 13.094 2.072 -3.527 1 96.94 249 VAL A C 1
ATOM 1944 O O . VAL A 1 249 ? 13.141 1.264 -2.598 1 96.94 249 VAL A O 1
ATOM 1947 N N . TYR A 1 250 ? 12.617 3.291 -3.357 1 95.38 250 TYR A N 1
ATOM 1948 C CA . TYR A 1 250 ? 12 3.672 -2.094 1 95.38 250 TYR A CA 1
ATOM 1949 C C . TYR A 1 250 ? 10.617 4.281 -2.324 1 95.38 250 TYR A C 1
ATOM 1951 O O . TYR A 1 250 ? 10.336 4.793 -3.41 1 95.38 250 TYR A O 1
ATOM 1959 N N . ILE A 1 251 ? 9.734 4.121 -1.384 1 95.94 251 ILE A N 1
ATOM 1960 C CA . ILE A 1 251 ? 8.438 4.797 -1.366 1 95.94 251 ILE A CA 1
ATOM 1961 C C . ILE A 1 251 ? 8.609 6.211 -0.821 1 95.94 251 ILE A C 1
ATOM 1963 O O . ILE A 1 251 ? 9.094 6.402 0.298 1 95.94 251 ILE A O 1
ATOM 1967 N N . SER A 1 252 ? 8.211 7.191 -1.61 1 94.75 252 SER A N 1
ATOM 1968 C CA . SER A 1 252 ? 8.352 8.57 -1.154 1 94.75 252 SER A CA 1
ATOM 1969 C C . SER A 1 252 ? 7.57 8.812 0.133 1 94.75 252 SER A C 1
ATOM 1971 O O . SER A 1 252 ? 6.418 8.383 0.255 1 94.75 252 SER A O 1
ATOM 1973 N N . GLN A 1 253 ? 8.227 9.398 1.051 1 93.88 253 GLN A N 1
ATOM 1974 C CA . GLN A 1 253 ? 7.617 9.758 2.328 1 93.88 253 GLN A CA 1
ATOM 1975 C C . GLN A 1 253 ? 7.848 11.234 2.65 1 93.88 253 GLN A C 1
ATOM 1977 O O . GLN A 1 253 ? 8.828 11.828 2.201 1 93.88 253 GLN A O 1
ATOM 1982 N N . PHE A 1 254 ? 6.969 11.797 3.473 1 93.38 254 PHE A N 1
ATOM 1983 C CA . PHE A 1 254 ? 6.945 13.242 3.641 1 93.38 254 PHE A CA 1
ATOM 1984 C C . PHE A 1 254 ? 6.812 13.617 5.113 1 93.38 254 PHE A C 1
ATOM 1986 O O . PHE A 1 254 ? 6.895 14.789 5.473 1 93.38 254 PHE A O 1
ATOM 1993 N N . GLY A 1 255 ? 6.629 12.617 5.902 1 94.38 255 GLY A N 1
ATOM 1994 C CA . GLY A 1 255 ? 6.387 12.875 7.312 1 94.38 255 GLY A CA 1
ATOM 1995 C C . GLY A 1 255 ? 7.641 12.781 8.164 1 94.38 255 GLY A C 1
ATOM 1996 O O . GLY A 1 255 ? 8.727 13.18 7.73 1 94.38 255 GLY A O 1
ATOM 1997 N N . SER A 1 256 ? 7.465 12.398 9.43 1 94.06 256 SER A N 1
ATOM 1998 C CA . SER A 1 256 ? 8.578 12.414 10.375 1 94.06 256 SER A CA 1
ATOM 1999 C C . SER A 1 256 ? 9.234 11.039 10.469 1 94.06 256 SER A C 1
ATOM 2001 O O . SER A 1 256 ? 10.375 10.922 10.93 1 94.06 256 SER A O 1
ATOM 2003 N N . VAL A 1 257 ? 8.531 10.039 10.023 1 90.75 257 VAL A N 1
ATOM 2004 C CA . VAL A 1 257 ? 9.008 8.688 10.266 1 90.75 257 VAL A CA 1
ATOM 2005 C C . VAL A 1 257 ? 10 8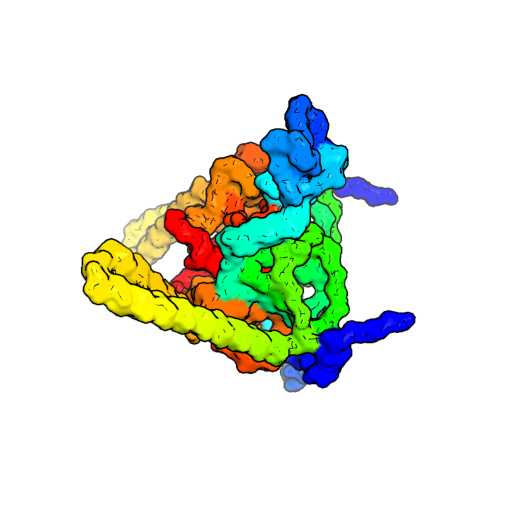.289 9.172 1 90.75 257 VAL A C 1
ATOM 2007 O O . VAL A 1 257 ? 9.906 8.766 8.039 1 90.75 257 VAL A O 1
ATOM 2010 N N . ARG A 1 258 ? 10.867 7.367 9.508 1 86.94 258 ARG A N 1
ATOM 2011 C CA . ARG A 1 258 ? 11.867 6.902 8.555 1 86.94 258 ARG A CA 1
ATOM 2012 C C . ARG A 1 258 ? 11.266 5.918 7.559 1 86.94 258 ARG A C 1
ATOM 2014 O O . ARG A 1 258 ? 11.734 5.812 6.422 1 86.94 258 ARG A O 1
ATOM 2021 N N . SER A 1 259 ? 10.281 5.191 8.125 1 88.81 259 SER A N 1
ATOM 2022 C CA . SER A 1 259 ? 9.688 4.199 7.234 1 88.81 259 SER A CA 1
ATOM 2023 C C . SER A 1 259 ? 8.242 3.893 7.637 1 88.81 259 SER A C 1
ATOM 2025 O O . SER A 1 259 ? 7.844 4.145 8.773 1 88.81 259 SER A O 1
ATOM 2027 N N . ILE A 1 260 ? 7.516 3.408 6.707 1 93.38 260 ILE A N 1
ATOM 2028 C CA . ILE A 1 260 ? 6.18 2.898 6.992 1 93.38 260 ILE A CA 1
ATOM 2029 C C . ILE A 1 260 ? 6.266 1.435 7.414 1 93.38 260 ILE A C 1
ATOM 2031 O O . ILE A 1 260 ? 7.344 0.838 7.391 1 93.38 260 ILE A O 1
ATOM 2035 N N . ASN A 1 261 ? 5.125 0.897 7.949 1 93.69 261 ASN A N 1
ATOM 2036 C CA . ASN A 1 261 ? 5.043 -0.508 8.328 1 93.69 261 ASN A CA 1
ATOM 2037 C C . ASN A 1 261 ? 5.484 -1.424 7.191 1 93.69 261 ASN A C 1
ATOM 2039 O O . ASN A 1 261 ? 5.148 -1.185 6.031 1 93.69 261 ASN A O 1
ATOM 2043 N N . ALA A 1 262 ? 6.18 -2.467 7.535 1 94.75 262 ALA A N 1
ATOM 2044 C CA . ALA A 1 262 ? 6.766 -3.352 6.531 1 94.75 262 ALA A CA 1
ATOM 2045 C C . ALA A 1 262 ? 5.684 -3.996 5.672 1 94.75 262 ALA A C 1
ATOM 2047 O O . ALA A 1 262 ? 5.84 -4.121 4.457 1 94.75 262 ALA A O 1
ATOM 2048 N N . GLY A 1 263 ? 4.582 -4.469 6.309 1 95.88 263 GLY A N 1
ATOM 2049 C CA . GLY A 1 263 ? 3.471 -5.016 5.543 1 95.88 263 GLY A CA 1
ATOM 2050 C C . GLY A 1 263 ? 2.828 -4 4.617 1 95.88 263 GLY A C 1
ATOM 2051 O O . GLY A 1 263 ? 2.459 -4.332 3.488 1 95.88 263 GLY A O 1
ATOM 2052 N N . ALA A 1 264 ? 2.717 -2.754 5.117 1 97.12 264 ALA A N 1
ATOM 2053 C CA . ALA A 1 264 ? 2.191 -1.656 4.309 1 97.12 264 ALA A CA 1
ATOM 2054 C C . ALA A 1 264 ? 3.104 -1.363 3.121 1 97.12 264 ALA A C 1
ATOM 2056 O O . ALA A 1 264 ? 2.631 -1.173 1.998 1 97.12 264 ALA A O 1
ATOM 2057 N N . ALA A 1 265 ? 4.391 -1.375 3.357 1 97.69 265 ALA A N 1
ATOM 2058 C CA . ALA A 1 265 ? 5.359 -1.112 2.297 1 97.69 265 ALA A CA 1
ATOM 2059 C C . ALA A 1 265 ? 5.27 -2.168 1.198 1 97.69 265 ALA A C 1
ATOM 2061 O O . ALA A 1 265 ? 5.293 -1.839 0.01 1 97.69 265 ALA A O 1
ATOM 2062 N N . ALA A 1 266 ? 5.152 -3.393 1.617 1 98.06 266 ALA A N 1
ATOM 2063 C CA . ALA A 1 266 ? 5.027 -4.484 0.653 1 98.06 266 ALA A CA 1
ATOM 2064 C C . ALA A 1 266 ? 3.768 -4.332 -0.19 1 98.06 266 ALA A C 1
ATOM 2066 O O . ALA A 1 266 ? 3.797 -4.535 -1.406 1 98.06 266 ALA A O 1
ATOM 2067 N N . ALA A 1 267 ? 2.676 -3.971 0.454 1 98.56 267 ALA A N 1
ATOM 2068 C CA . ALA A 1 267 ? 1.412 -3.795 -0.256 1 98.56 267 ALA A CA 1
ATOM 2069 C C . ALA A 1 267 ? 1.513 -2.674 -1.286 1 98.56 267 ALA A C 1
ATOM 2071 O O . ALA A 1 267 ? 1.069 -2.826 -2.426 1 98.56 267 ALA A O 1
ATOM 2072 N N . VAL A 1 268 ? 2.125 -1.554 -0.915 1 98.56 268 VAL A N 1
ATOM 2073 C CA . VAL A 1 268 ? 2.283 -0.403 -1.798 1 98.56 268 VAL A CA 1
ATOM 2074 C C . VAL A 1 268 ? 3.148 -0.787 -2.996 1 98.56 268 VAL A C 1
ATOM 2076 O O . VAL A 1 268 ? 2.809 -0.474 -4.141 1 98.56 268 VAL A O 1
ATOM 2079 N N . ALA A 1 269 ? 4.219 -1.506 -2.758 1 98.62 269 ALA A N 1
ATOM 2080 C CA . ALA A 1 269 ? 5.137 -1.888 -3.826 1 98.62 269 ALA A CA 1
ATOM 2081 C C . ALA A 1 269 ? 4.473 -2.854 -4.805 1 98.62 269 ALA A C 1
ATOM 2083 O O . ALA A 1 269 ? 4.574 -2.684 -6.02 1 98.62 269 ALA A O 1
ATOM 2084 N N . MET A 1 270 ? 3.783 -3.85 -4.258 1 98.62 270 MET A N 1
ATOM 2085 C CA . MET A 1 270 ? 3.098 -4.809 -5.121 1 98.62 270 MET A CA 1
ATOM 2086 C C . MET A 1 270 ? 2.023 -4.117 -5.953 1 98.62 270 MET A C 1
ATOM 2088 O O . MET A 1 270 ? 1.867 -4.41 -7.141 1 98.62 270 MET A O 1
ATOM 2092 N N . HIS A 1 271 ? 1.337 -3.186 -5.375 1 98.38 271 HIS A N 1
ATOM 2093 C CA . HIS A 1 271 ? 0.298 -2.473 -6.109 1 98.38 271 HIS A CA 1
ATOM 2094 C C . HIS A 1 271 ? 0.898 -1.604 -7.207 1 98.38 271 HIS A C 1
ATOM 2096 O O . HIS A 1 271 ? 0.311 -1.463 -8.281 1 98.38 271 HIS A O 1
ATOM 2102 N N . ALA A 1 272 ? 2.031 -1.004 -6.898 1 97.62 272 ALA A N 1
ATOM 2103 C CA . ALA A 1 272 ? 2.697 -0.214 -7.93 1 97.62 272 ALA A CA 1
ATOM 2104 C C . ALA A 1 272 ? 2.979 -1.057 -9.172 1 97.62 272 ALA A C 1
ATOM 2106 O O . ALA A 1 272 ? 2.789 -0.595 -10.297 1 97.62 272 ALA A O 1
ATOM 2107 N N . TRP A 1 273 ? 3.43 -2.277 -8.969 1 97.88 273 TRP A N 1
ATOM 2108 C CA . TRP A 1 273 ? 3.619 -3.201 -10.086 1 97.88 273 TRP A CA 1
ATOM 2109 C C . TRP A 1 273 ? 2.297 -3.484 -10.789 1 97.88 273 TRP A C 1
ATOM 2111 O O . TRP A 1 273 ? 2.221 -3.445 -12.016 1 97.88 273 TRP A O 1
ATOM 2121 N N . ILE A 1 274 ? 1.201 -3.734 -10.031 1 97.62 274 ILE A N 1
ATOM 2122 C CA . ILE A 1 274 ? -0.119 -4.043 -10.57 1 97.62 274 ILE A CA 1
ATOM 2123 C C . ILE A 1 274 ? -0.605 -2.885 -11.445 1 97.62 274 ILE A C 1
ATOM 2125 O O . ILE A 1 274 ? -1.088 -3.096 -12.555 1 97.62 274 ILE A O 1
ATOM 2129 N N . ALA A 1 275 ? -0.432 -1.702 -10.922 1 95.44 275 ALA A N 1
ATOM 2130 C CA . ALA A 1 275 ? -0.906 -0.518 -11.633 1 95.44 275 ALA A CA 1
ATOM 2131 C C . ALA A 1 275 ? -0.197 -0.365 -12.977 1 95.44 275 ALA A C 1
ATOM 2133 O O . ALA A 1 275 ? -0.781 0.137 -13.938 1 95.44 275 ALA A O 1
ATOM 2134 N N . GLN A 1 276 ? 1.006 -0.884 -13.031 1 95.44 276 GLN A N 1
ATOM 2135 C CA . GLN A 1 276 ? 1.797 -0.712 -14.25 1 95.44 276 GLN A CA 1
ATOM 2136 C C . GLN A 1 276 ? 1.554 -1.855 -15.227 1 95.44 276 GLN A C 1
ATOM 2138 O O . GLN A 1 276 ? 1.607 -1.659 -16.438 1 95.44 276 GLN A O 1
ATOM 2143 N N . HIS A 1 277 ? 1.212 -3.047 -14.703 1 96.06 277 HIS A N 1
ATOM 2144 C CA . HIS A 1 277 ? 1.29 -4.203 -15.594 1 96.06 277 HIS A CA 1
ATOM 2145 C C . HIS A 1 277 ? -0.049 -4.926 -15.672 1 96.06 277 HIS A C 1
ATOM 2147 O O . HIS A 1 277 ? -0.3 -5.672 -16.625 1 96.06 277 HIS A O 1
ATOM 2153 N N . ALA A 1 278 ? -0.837 -4.801 -14.633 1 90.06 278 ALA A N 1
ATOM 2154 C CA . ALA A 1 278 ? -1.991 -5.695 -14.555 1 90.06 278 ALA A CA 1
ATOM 2155 C C . ALA A 1 278 ? -3.273 -4.965 -14.945 1 90.06 278 ALA A C 1
ATOM 2157 O O . ALA A 1 278 ? -4.289 -5.598 -15.25 1 90.06 278 ALA A O 1
ATOM 2158 N N . VAL A 1 279 ? -3.436 -3.701 -14.797 1 78.94 279 VAL A N 1
ATOM 2159 C CA . VAL A 1 279 ? -4.691 -2.996 -15.023 1 78.94 279 VAL A CA 1
ATOM 2160 C C . VAL A 1 279 ? -4.594 -2.174 -16.312 1 78.94 279 VAL A C 1
ATOM 2162 O O . VAL A 1 279 ? -3.623 -1.438 -16.516 1 78.94 279 VAL A O 1
ATOM 2165 N N . SER A 1 280 ? -4.441 -2.9 -17.469 1 56.75 280 SER A N 1
ATOM 2166 C CA . SER A 1 280 ? -4.445 -2.301 -18.797 1 56.75 280 SER A CA 1
ATOM 2167 C C . SER A 1 280 ? -5.707 -1.476 -19.031 1 56.75 280 SER A C 1
ATOM 2169 O O . SER A 1 280 ? -6.781 -1.815 -18.516 1 56.75 280 SER A O 1
ATOM 2171 N N . GLY A 1 281 ? -5.84 -0.119 -19.609 1 47.34 281 GLY A N 1
ATOM 2172 C CA . GLY A 1 281 ? -6.875 0.598 -20.344 1 47.34 281 GLY A CA 1
ATOM 2173 C C . GLY A 1 281 ? -7.82 1.365 -19.438 1 47.34 281 GLY A C 1
ATOM 2174 O O . GLY A 1 281 ? -8.914 1.746 -19.859 1 47.34 281 GLY A O 1
ATOM 2175 N N . VAL A 1 282 ? -7.586 1.347 -18.062 1 33.62 282 VAL A N 1
ATOM 2176 C CA . VAL A 1 282 ? -8.586 2.391 -17.859 1 33.62 282 VAL A CA 1
ATOM 2177 C C . VAL A 1 282 ? -8.031 3.734 -18.328 1 33.62 282 VAL A C 1
ATOM 2179 O O . VAL A 1 282 ? -6.828 3.984 -18.234 1 33.62 282 VAL A O 1
ATOM 2182 N N . MET B 1 1 ? 12.258 -32.906 21.766 1 38.75 1 MET B N 1
ATOM 2183 C CA . MET B 1 1 ? 13.164 -31.891 21.234 1 38.75 1 MET B CA 1
ATOM 2184 C C . MET B 1 1 ? 13.148 -31.875 19.719 1 38.75 1 MET B C 1
ATOM 2186 O O . MET B 1 1 ? 13.555 -32.844 19.078 1 38.75 1 MET B O 1
ATOM 2190 N N . HIS B 1 2 ? 12.289 -31.234 19.109 1 53.12 2 HIS B N 1
ATOM 2191 C CA . HIS B 1 2 ? 12.148 -31.297 17.656 1 53.12 2 HIS B CA 1
ATOM 2192 C C . HIS B 1 2 ? 13.422 -30.844 16.969 1 53.12 2 HIS B C 1
ATOM 2194 O O . HIS B 1 2 ? 14.172 -30.016 17.5 1 53.12 2 HIS B O 1
ATOM 2200 N N . ALA B 1 3 ? 13.812 -31.703 16.234 1 60.66 3 ALA B N 1
ATOM 2201 C CA . ALA B 1 3 ? 15.016 -31.438 15.453 1 60.66 3 ALA B CA 1
ATOM 2202 C C . ALA B 1 3 ? 14.953 -30.062 14.805 1 60.66 3 ALA B C 1
ATOM 2204 O O . ALA B 1 3 ? 13.891 -29.641 14.344 1 60.66 3 ALA B O 1
ATOM 2205 N N . PRO B 1 4 ? 15.977 -29.266 15.094 1 62.53 4 PRO B N 1
ATOM 2206 C CA . PRO B 1 4 ? 15.977 -27.906 14.57 1 62.53 4 PRO B CA 1
ATOM 2207 C C . PRO B 1 4 ? 15.742 -27.844 13.062 1 62.53 4 PRO B C 1
ATOM 2209 O O . PRO B 1 4 ? 16.156 -28.75 12.336 1 62.53 4 PRO B O 1
ATOM 2212 N N . ASN B 1 5 ? 14.852 -27.031 12.586 1 73.31 5 ASN B N 1
ATOM 2213 C CA . ASN B 1 5 ? 14.578 -26.781 11.172 1 73.31 5 ASN B CA 1
ATOM 2214 C C . ASN B 1 5 ? 15.859 -26.453 10.406 1 73.31 5 ASN B C 1
ATOM 2216 O O . ASN B 1 5 ? 16.656 -25.609 10.844 1 73.31 5 ASN B O 1
ATOM 2220 N N . GLN B 1 6 ? 16.219 -27.344 9.414 1 71.12 6 GLN B N 1
ATOM 2221 C CA . GLN B 1 6 ? 17.438 -27.234 8.633 1 71.12 6 GLN B CA 1
ATOM 2222 C C . GLN B 1 6 ? 17.641 -25.812 8.102 1 71.12 6 GLN B C 1
ATOM 2224 O O . GLN B 1 6 ? 18.766 -25.328 8.016 1 71.12 6 GLN B O 1
ATOM 2229 N N . ILE B 1 7 ? 16.625 -25.188 7.719 1 69 7 ILE B N 1
ATOM 2230 C CA . ILE B 1 7 ? 16.703 -23.828 7.203 1 69 7 ILE B CA 1
ATOM 2231 C C . ILE B 1 7 ? 17.188 -22.891 8.305 1 69 7 ILE B C 1
ATOM 2233 O O . ILE B 1 7 ? 18.016 -22.016 8.07 1 69 7 ILE B O 1
ATOM 2237 N N . SER B 1 8 ? 16.625 -23.156 9.398 1 75.25 8 SER B N 1
ATOM 2238 C CA . SER B 1 8 ? 17.016 -22.312 10.523 1 75.25 8 SER B CA 1
ATOM 2239 C C . SER B 1 8 ? 18.484 -22.484 10.859 1 75.25 8 SER B C 1
ATOM 2241 O O . SER B 1 8 ? 19.172 -21.516 11.188 1 75.25 8 SER B O 1
ATOM 2243 N N . LEU B 1 9 ? 18.891 -23.719 10.797 1 70.75 9 LEU B N 1
ATOM 2244 C CA . LEU B 1 9 ? 20.281 -24.016 11.078 1 70.75 9 LEU B CA 1
ATOM 2245 C C . LEU B 1 9 ? 21.188 -23.359 10.039 1 70.75 9 LEU B C 1
ATOM 2247 O O . LEU B 1 9 ? 22.219 -22.766 10.383 1 70.75 9 LEU B O 1
ATOM 2251 N N . ALA B 1 10 ? 20.797 -23.453 8.906 1 72.5 10 ALA B N 1
ATOM 2252 C CA . ALA B 1 10 ? 21.578 -22.859 7.824 1 72.5 10 ALA B CA 1
ATOM 2253 C C . ALA B 1 10 ? 21.594 -21.328 7.93 1 72.5 10 ALA B C 1
ATOM 2255 O O . ALA B 1 10 ? 22.609 -20.688 7.648 1 72.5 10 ALA B O 1
ATOM 2256 N N . ALA B 1 11 ? 20.531 -20.828 8.266 1 71.31 11 ALA B N 1
ATOM 2257 C CA . ALA B 1 11 ? 20.422 -19.391 8.438 1 71.31 11 ALA B CA 1
ATOM 2258 C C . ALA B 1 11 ? 21.406 -18.891 9.5 1 71.31 11 ALA B C 1
ATOM 2260 O O . ALA B 1 11 ? 22.047 -17.859 9.328 1 71.31 11 ALA B O 1
ATOM 2261 N N . LYS B 1 12 ? 21.469 -19.641 10.594 1 72.38 12 LYS B N 1
ATOM 2262 C CA . LYS B 1 12 ? 22.375 -19.266 11.664 1 72.38 12 LYS B CA 1
ATOM 2263 C C . LYS B 1 12 ? 23.828 -19.328 11.203 1 72.38 12 LYS B C 1
ATOM 2265 O O . LYS B 1 12 ? 24.641 -18.5 11.586 1 72.38 12 LYS B O 1
ATOM 2270 N N . ALA B 1 13 ? 24.016 -20.219 10.336 1 68.12 13 ALA B N 1
ATOM 2271 C CA . ALA B 1 13 ? 25.359 -20.484 9.852 1 68.12 13 ALA B CA 1
ATOM 2272 C C . ALA B 1 13 ? 25.766 -19.453 8.797 1 68.12 13 ALA B C 1
ATOM 2274 O O . ALA B 1 13 ? 26.969 -19.25 8.547 1 68.12 13 ALA B O 1
ATOM 2275 N N . SER B 1 14 ? 24.875 -18.797 8.242 1 69.44 14 SER B N 1
ATOM 2276 C CA . SER B 1 14 ? 25.156 -17.891 7.125 1 69.44 14 SER B CA 1
ATOM 2277 C C . SER B 1 14 ? 25.859 -16.625 7.602 1 69.44 14 SER B C 1
ATOM 2279 O O . SER B 1 14 ? 26.5 -15.938 6.805 1 69.44 14 SER B O 1
ATOM 2281 N N . GLY B 1 15 ? 25.859 -16.297 8.844 1 69.31 15 GLY B N 1
ATOM 2282 C CA . GLY B 1 15 ? 26.453 -15.078 9.383 1 69.31 15 GLY B CA 1
ATOM 2283 C C . GLY B 1 15 ? 25.656 -13.828 9.031 1 69.31 15 GLY B C 1
ATOM 2284 O O . GLY B 1 15 ? 26.094 -12.711 9.32 1 69.31 15 GLY B O 1
ATOM 2285 N N . GLU B 1 16 ? 24.734 -13.977 8.281 1 70.31 16 GLU B N 1
ATOM 2286 C CA . GLU B 1 16 ? 23.844 -12.891 7.914 1 70.31 16 GLU B CA 1
ATOM 2287 C C . GLU B 1 16 ? 22.641 -12.812 8.859 1 70.31 16 GLU B C 1
ATOM 2289 O O . GLU B 1 16 ? 22.328 -13.789 9.539 1 70.31 16 GLU B O 1
ATOM 2294 N N . PRO B 1 17 ? 21.969 -11.531 9.156 1 69.5 17 PRO B N 1
ATOM 2295 C CA . PRO B 1 17 ? 22.219 -10.297 8.406 1 69.5 17 PRO B CA 1
ATOM 2296 C C . PRO B 1 17 ? 23.047 -9.289 9.195 1 69.5 17 PRO B C 1
ATOM 2298 O O . PRO B 1 17 ? 23.109 -9.367 10.43 1 69.5 17 PRO B O 1
ATOM 2301 N N . GLU B 1 18 ? 23.859 -8.406 8.594 1 72.56 18 GLU B N 1
ATOM 2302 C CA . GLU B 1 18 ? 24.438 -7.168 9.109 1 72.56 18 GLU B CA 1
ATOM 2303 C C . GLU B 1 18 ? 23.562 -5.969 8.727 1 72.56 18 GLU B C 1
ATOM 2305 O O . GLU B 1 18 ? 23.266 -5.754 7.551 1 72.56 18 GLU B O 1
ATOM 2310 N N . PHE B 1 19 ? 23.125 -5.234 9.945 1 75.62 19 PHE B N 1
ATOM 2311 C CA . PHE B 1 19 ? 22.219 -4.121 9.688 1 75.62 19 PHE B CA 1
ATOM 2312 C C . PHE B 1 19 ? 22.891 -2.791 10 1 75.62 19 PHE B C 1
ATOM 2314 O O . PHE B 1 19 ? 23.844 -2.74 10.781 1 75.62 19 PHE B O 1
ATOM 2321 N N . ARG B 1 20 ? 22.328 -1.657 9.461 1 73.19 20 ARG B N 1
ATOM 2322 C CA . ARG B 1 20 ? 22.781 -0.298 9.727 1 73.19 20 ARG B CA 1
ATOM 2323 C C . ARG B 1 20 ? 22.25 0.207 11.062 1 73.19 20 ARG B C 1
ATOM 2325 O O . ARG B 1 20 ? 21.141 -0.148 11.469 1 73.19 20 ARG B O 1
ATOM 2332 N N . GLU B 1 21 ? 23.156 0.851 11.773 1 73.81 21 GLU B N 1
ATOM 2333 C CA . GLU B 1 21 ? 22.719 1.447 13.031 1 73.81 21 GLU B CA 1
ATOM 2334 C C . GLU B 1 21 ? 21.828 2.662 12.789 1 73.81 21 GLU B C 1
ATOM 2336 O O . GLU B 1 21 ? 22.125 3.492 11.93 1 73.81 21 GLU B O 1
ATOM 2341 N N . ILE B 1 22 ? 20.688 2.641 13.469 1 79.31 22 ILE B N 1
ATOM 2342 C CA . ILE B 1 22 ? 19.766 3.756 13.344 1 79.31 22 ILE B CA 1
ATOM 2343 C C . ILE B 1 22 ? 19.734 4.562 14.641 1 79.31 22 ILE B C 1
ATOM 2345 O O . ILE B 1 22 ? 19.75 3.992 15.734 1 79.31 22 ILE B O 1
ATOM 2349 N N . GLY B 1 23 ? 19.812 5.867 14.492 1 88 23 GLY B N 1
ATOM 2350 C CA . GLY B 1 23 ? 19.75 6.754 15.641 1 88 23 GLY B CA 1
ATOM 2351 C C . GLY B 1 23 ? 21.094 7.344 16.031 1 88 23 GLY B C 1
ATOM 2352 O O . GLY B 1 23 ? 22.078 7.188 15.297 1 88 23 GLY B O 1
ATOM 2353 N N . LEU B 1 24 ? 21.078 8.141 17.094 1 94.12 24 LEU B N 1
ATOM 2354 C CA . LEU B 1 24 ? 22.281 8.805 17.594 1 94.12 24 LEU B CA 1
ATOM 2355 C C . LEU B 1 24 ? 22.422 8.609 19.094 1 94.12 24 LEU B C 1
ATOM 2357 O O . LEU B 1 24 ? 21.422 8.477 19.812 1 94.12 24 LEU B O 1
ATOM 2361 N N . GLY B 1 25 ? 23.609 8.547 19.422 1 95.19 25 GLY B N 1
ATOM 2362 C CA . GLY B 1 25 ? 23.891 8.523 20.844 1 95.19 25 GLY B CA 1
ATOM 2363 C C . GLY B 1 25 ? 23.75 9.883 21.5 1 95.19 25 GLY B C 1
ATOM 2364 O O . GLY B 1 25 ? 23.266 10.836 20.875 1 95.19 25 GLY B O 1
ATOM 2365 N N . PRO B 1 26 ? 24.188 9.914 22.797 1 97.19 26 PRO B N 1
ATOM 2366 C CA . PRO B 1 26 ? 24.156 11.195 23.516 1 97.19 26 PRO B CA 1
ATOM 2367 C C . PRO B 1 26 ? 24.922 12.297 22.781 1 97.19 26 PRO B C 1
ATOM 2369 O O . PRO B 1 26 ? 25.906 12.031 22.094 1 97.19 26 PRO B O 1
ATOM 2372 N N . TRP B 1 27 ? 24.359 13.508 22.938 1 96.56 27 TRP B N 1
ATOM 2373 C CA . TRP B 1 27 ? 24.953 14.648 22.25 1 96.56 27 TRP B CA 1
ATOM 2374 C C . TRP B 1 27 ? 26.453 14.734 22.531 1 96.56 27 TRP B C 1
ATOM 2376 O O . TRP B 1 27 ? 27.25 14.93 21.609 1 96.56 27 TRP B O 1
ATOM 2386 N N . SER B 1 28 ? 26.906 14.523 23.812 1 95.5 28 SER B N 1
ATOM 2387 C CA . SER B 1 28 ? 28.297 14.664 24.203 1 95.5 28 SER B CA 1
ATOM 2388 C C . SER B 1 28 ? 29.188 13.664 23.484 1 95.5 28 SER B C 1
ATOM 2390 O O . SER B 1 28 ? 30.375 13.922 23.25 1 95.5 28 SER B O 1
ATOM 2392 N N . GLU B 1 29 ? 28.625 12.562 23.062 1 96.31 29 GLU B N 1
ATOM 2393 C CA . GLU B 1 29 ? 29.375 11.523 22.359 1 96.31 29 GLU B CA 1
ATOM 2394 C C . GLU B 1 29 ? 29.375 11.758 20.859 1 96.31 29 GLU B C 1
ATOM 2396 O O . GLU B 1 29 ? 30.391 11.531 20.188 1 96.31 29 GLU B O 1
ATOM 2401 N N . THR B 1 30 ? 28.312 12.258 20.375 1 95.31 30 THR B N 1
ATOM 2402 C CA . THR B 1 30 ? 28.125 12.414 18.922 1 95.31 30 THR B CA 1
ATOM 2403 C C . THR B 1 30 ? 28.688 13.75 18.453 1 95.31 30 THR B C 1
ATOM 2405 O O . THR B 1 30 ? 29.094 13.883 17.297 1 95.31 30 THR B O 1
ATOM 2408 N N . HIS B 1 31 ? 28.688 14.75 19.359 1 94.81 31 HIS B N 1
ATOM 2409 C CA . HIS B 1 31 ? 29.188 16.078 19.062 1 94.81 31 HIS B CA 1
ATOM 2410 C C . HIS B 1 31 ? 30.172 16.562 20.109 1 94.81 31 HIS B C 1
ATOM 2412 O O . HIS B 1 31 ? 29.969 17.578 20.766 1 94.81 31 HIS B O 1
ATOM 2418 N N . PRO B 1 32 ? 31.234 15.859 20.156 1 93.88 32 PRO B N 1
ATOM 2419 C CA . PRO B 1 32 ? 32.188 16.219 21.188 1 93.88 32 PRO B CA 1
ATOM 2420 C C . PRO B 1 32 ? 32.688 17.656 21.078 1 93.88 32 PRO B C 1
ATOM 2422 O O . PRO B 1 32 ? 33.094 18.094 20 1 93.88 32 PRO B O 1
ATOM 2425 N N . GLY B 1 33 ? 32.656 18.344 22.156 1 92.75 33 GLY B N 1
ATOM 2426 C CA . GLY B 1 33 ? 33.188 19.688 22.219 1 92.75 33 GLY B CA 1
ATOM 2427 C C . GLY B 1 33 ? 32.219 20.75 21.75 1 92.75 33 GLY B C 1
ATOM 2428 O O . GLY B 1 33 ? 32.5 21.938 21.891 1 92.75 33 GLY B O 1
ATOM 2429 N N . GLU B 1 34 ? 31.125 20.375 21.172 1 94.75 34 GLU B N 1
ATOM 2430 C CA . GLU B 1 34 ? 30.141 21.344 20.719 1 94.75 34 GLU B CA 1
ATOM 2431 C C . GLU B 1 34 ? 29.203 21.734 21.859 1 94.75 34 GLU B C 1
ATOM 2433 O O . GLU B 1 34 ? 28.75 20.875 22.625 1 94.75 34 GLU B O 1
ATOM 2438 N N . PRO B 1 35 ? 28.969 23.031 21.953 1 94.88 35 PRO B N 1
ATOM 2439 C CA . PRO B 1 35 ? 28.031 23.453 23 1 94.88 35 PRO B CA 1
ATOM 2440 C C . PRO B 1 35 ? 26.641 22.828 22.812 1 94.88 35 PRO B C 1
ATOM 2442 O O . PRO B 1 35 ? 26.203 22.625 21.672 1 94.88 35 PRO B O 1
ATOM 2445 N N . ARG B 1 36 ? 26.031 22.609 23.891 1 95.44 36 ARG B N 1
ATOM 2446 C CA . ARG B 1 36 ? 24.703 22 23.859 1 95.44 36 ARG B CA 1
ATOM 2447 C C . ARG B 1 36 ? 23.656 22.969 23.328 1 95.44 36 ARG B C 1
ATOM 2449 O O . ARG B 1 36 ? 23.594 24.125 23.781 1 95.44 36 ARG B O 1
ATOM 2456 N N . PRO B 1 37 ? 22.812 22.438 22.531 1 96.69 37 PRO B N 1
ATOM 2457 C CA . PRO B 1 37 ? 21.844 23.328 21.906 1 96.69 37 PRO B CA 1
ATOM 2458 C C . PRO B 1 37 ? 20.656 23.656 22.828 1 96.69 37 PRO B C 1
ATOM 2460 O O . PRO B 1 37 ? 19.859 24.531 22.516 1 96.69 37 PRO B O 1
ATOM 2463 N N . ASP B 1 38 ? 20.516 22.922 23.938 1 96.06 38 ASP B N 1
ATOM 2464 C CA . ASP B 1 38 ? 19.406 23.203 24.859 1 96.06 38 ASP B CA 1
ATOM 2465 C C . ASP B 1 38 ? 19.828 24.219 25.922 1 96.06 38 ASP B C 1
ATOM 2467 O O . ASP B 1 38 ? 19.031 24.578 26.797 1 96.06 38 ASP B O 1
ATOM 2471 N N . ASP B 1 39 ? 21.047 24.594 25.906 1 94.56 39 ASP B N 1
ATOM 2472 C CA . ASP B 1 39 ? 21.547 25.609 26.812 1 94.56 39 ASP B CA 1
ATOM 2473 C C . ASP B 1 39 ? 21.25 27.016 26.297 1 94.56 39 ASP B C 1
ATOM 2475 O O . ASP B 1 39 ? 21.812 27.438 25.266 1 94.56 39 ASP B O 1
ATOM 2479 N N . PRO B 1 40 ? 20.484 27.766 27.031 1 93.75 40 PRO B N 1
ATOM 2480 C CA . PRO B 1 40 ? 20.094 29.094 26.547 1 93.75 40 PRO B CA 1
ATOM 2481 C C . PRO B 1 40 ? 21.281 30.031 26.375 1 93.75 40 PRO B C 1
ATOM 2483 O O . PRO B 1 40 ? 21.188 31.047 25.672 1 93.75 40 PRO B O 1
ATOM 2486 N N . THR B 1 41 ? 22.391 29.812 26.984 1 94.38 41 THR B N 1
ATOM 2487 C CA . THR B 1 41 ? 23.547 30.688 26.922 1 94.38 41 THR B CA 1
ATOM 2488 C C . THR B 1 41 ? 24.484 30.25 25.812 1 94.38 41 THR B C 1
ATOM 2490 O O . THR B 1 41 ? 25.469 30.938 25.516 1 94.38 41 THR B O 1
ATOM 2493 N N . SER B 1 42 ? 24.141 29.125 25.25 1 92.44 42 SER B N 1
ATOM 2494 C CA . SER B 1 42 ? 24.969 28.609 24.172 1 92.44 42 SER B CA 1
ATOM 2495 C C . SER B 1 42 ? 24.75 29.406 22.891 1 92.44 42 SER B C 1
ATOM 2497 O O . SER B 1 42 ? 23.656 29.891 22.625 1 92.44 42 SER B O 1
ATOM 2499 N N . SER B 1 43 ? 25.766 29.547 22 1 92.31 43 SER B N 1
ATOM 2500 C CA . SER B 1 43 ? 25.688 30.203 20.703 1 92.31 43 SER B CA 1
ATOM 2501 C C . SER B 1 43 ? 24.781 29.438 19.734 1 92.31 43 SER B C 1
ATOM 2503 O O . SER B 1 43 ? 24.25 30.016 18.797 1 92.31 43 SER B O 1
ATOM 2505 N N . ASN B 1 44 ? 24.516 28.234 19.938 1 92.69 44 ASN B N 1
ATOM 2506 C CA . ASN B 1 44 ? 23.688 27.438 19.047 1 92.69 44 ASN B CA 1
ATOM 2507 C C . ASN B 1 44 ? 22.375 27.047 19.703 1 92.69 44 ASN B C 1
ATOM 2509 O O . ASN B 1 44 ? 21.797 26.016 19.375 1 92.69 44 ASN B O 1
ATOM 2513 N N . TYR B 1 45 ? 22 27.859 20.672 1 96 45 TYR B N 1
ATOM 2514 C CA . TYR B 1 45 ? 20.75 27.562 21.375 1 96 45 TYR B CA 1
ATOM 2515 C C . TYR B 1 45 ? 19.594 27.406 20.375 1 96 45 TYR B C 1
ATOM 2517 O O . TYR B 1 45 ? 19.422 28.219 19.469 1 96 45 TYR B O 1
ATOM 2525 N N . ASP B 1 46 ? 18.797 26.391 20.562 1 96.62 46 ASP B N 1
ATOM 2526 C CA . ASP B 1 46 ? 17.609 26.062 19.766 1 96.62 46 ASP B CA 1
ATOM 2527 C C . ASP B 1 46 ? 16.547 25.375 20.625 1 96.62 46 ASP B C 1
ATOM 2529 O O . ASP B 1 46 ? 16.734 24.25 21.078 1 96.62 46 ASP B O 1
ATOM 2533 N N . GLY B 1 47 ? 15.438 26.016 20.844 1 95.81 47 GLY B N 1
ATOM 2534 C CA . GLY B 1 47 ? 14.375 25.594 21.734 1 95.81 47 GLY B CA 1
ATOM 2535 C C . GLY B 1 47 ? 13.672 24.328 21.266 1 95.81 47 GLY B C 1
ATOM 2536 O O . GLY B 1 47 ? 12.875 23.734 22 1 95.81 47 GLY B O 1
ATOM 2537 N N . ARG B 1 48 ? 14.008 23.844 20.172 1 97.06 48 ARG B N 1
ATOM 2538 C CA . ARG B 1 48 ? 13.375 22.656 19.609 1 97.06 48 ARG B CA 1
ATOM 2539 C C . ARG B 1 48 ? 13.992 21.391 20.188 1 97.06 48 ARG B C 1
ATOM 2541 O O . ARG B 1 48 ? 13.414 20.297 20.109 1 97.06 48 ARG B O 1
ATOM 2548 N N . PHE B 1 49 ? 15.094 21.453 20.703 1 98.06 49 PHE B N 1
ATOM 2549 C CA . PHE B 1 49 ? 15.844 20.281 21.141 1 98.06 49 PHE B CA 1
ATOM 2550 C C . PHE B 1 49 ? 15.359 19.812 22.516 1 98.06 49 PHE B C 1
ATOM 2552 O O . PHE B 1 49 ? 15.055 20.625 23.391 1 98.06 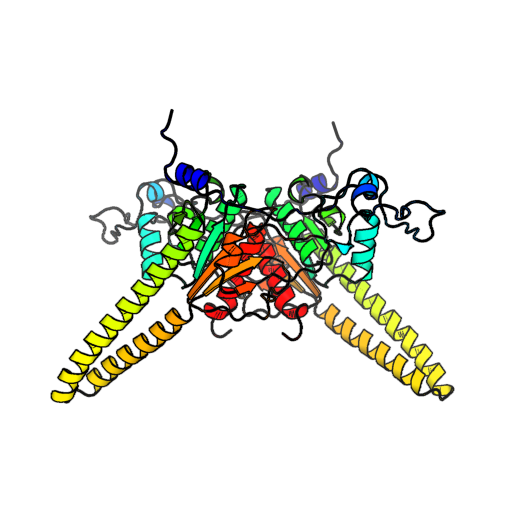49 PHE B O 1
ATOM 2559 N N . ASP B 1 50 ? 15.359 18.516 22.703 1 97.75 50 ASP B N 1
ATOM 2560 C CA . ASP B 1 50 ? 14.914 17.859 23.938 1 97.75 50 ASP B CA 1
ATOM 2561 C C . ASP B 1 50 ? 16.109 17.469 24.797 1 97.75 50 ASP B C 1
ATOM 2563 O O . ASP B 1 50 ? 16.938 16.656 24.391 1 97.75 50 ASP B O 1
ATOM 2567 N N . SER B 1 51 ? 16.125 17.875 26.031 1 97.56 51 SER B N 1
ATOM 2568 C CA . SER B 1 51 ? 17.266 17.656 26.906 1 97.56 51 SER B CA 1
ATOM 2569 C C . SER B 1 51 ? 17.469 16.188 27.219 1 97.56 51 SER B C 1
ATOM 2571 O O . SER B 1 51 ? 18.594 15.711 27.344 1 97.56 51 SER B O 1
ATOM 2573 N N . VAL B 1 52 ? 16.391 15.523 27.359 1 97.81 52 VAL B N 1
ATOM 2574 C CA . VAL B 1 52 ? 16.484 14.102 27.688 1 97.81 52 VAL B CA 1
ATOM 2575 C C . VAL B 1 52 ? 17.109 13.344 26.516 1 97.81 52 VAL B C 1
ATOM 2577 O O . VAL B 1 52 ? 17.984 12.5 26.719 1 97.81 52 VAL B O 1
ATOM 2580 N N . LEU B 1 53 ? 16.656 13.656 25.328 1 97.5 53 LEU B N 1
ATOM 2581 C CA . LEU B 1 53 ? 17.219 13.016 24.141 1 97.5 53 LEU B CA 1
ATOM 2582 C C . LEU B 1 53 ? 18.688 13.367 23.969 1 97.5 53 LEU B C 1
ATOM 2584 O O . LEU B 1 53 ? 19.484 12.531 23.531 1 97.5 53 LEU B O 1
ATOM 2588 N N . LEU B 1 54 ? 19.031 14.586 24.281 1 97.56 54 LEU B N 1
ATOM 2589 C CA . LEU B 1 54 ? 20.438 14.992 24.203 1 97.56 54 LEU B CA 1
ATOM 2590 C C . LEU B 1 54 ? 21.281 14.203 25.188 1 97.56 54 LEU B C 1
ATOM 2592 O O . LEU B 1 54 ? 22.453 13.898 24.906 1 97.56 54 LEU B O 1
ATOM 2596 N N . ASN B 1 55 ? 20.734 13.906 26.328 1 97.62 55 ASN B N 1
ATOM 2597 C CA . ASN B 1 55 ? 21.453 13.18 27.359 1 97.62 55 ASN B CA 1
ATOM 2598 C C . ASN B 1 55 ? 21.594 11.703 27.016 1 97.62 55 ASN B C 1
ATOM 2600 O O . ASN B 1 55 ? 22.656 11.109 27.219 1 97.62 55 ASN B O 1
ATOM 2604 N N . ASP B 1 56 ? 20.578 11.125 26.469 1 97.19 56 ASP B N 1
ATOM 2605 C CA . ASP B 1 56 ? 20.484 9.672 26.406 1 97.19 56 ASP B CA 1
ATOM 2606 C C . ASP B 1 56 ? 20.703 9.164 24.984 1 97.19 56 ASP B C 1
ATOM 2608 O O . ASP B 1 56 ? 20.969 7.98 24.766 1 97.19 56 ASP B O 1
ATOM 2612 N N . GLY B 1 57 ? 20.609 10.062 24.094 1 96.44 57 GLY B N 1
ATOM 2613 C CA . GLY B 1 57 ? 20.562 9.672 22.688 1 96.44 57 GLY B CA 1
ATOM 2614 C C . GLY B 1 57 ? 19.156 9.602 22.125 1 96.44 57 GLY B C 1
ATOM 2615 O O . GLY B 1 57 ? 18.188 9.742 22.859 1 96.44 57 GLY B O 1
ATOM 2616 N N . ASP B 1 58 ? 19.062 9.492 20.875 1 95.5 58 ASP B N 1
ATOM 2617 C CA . ASP B 1 58 ? 17.766 9.477 20.188 1 95.5 58 ASP B CA 1
ATOM 2618 C C . ASP B 1 58 ? 17.703 8.312 19.203 1 95.5 58 ASP B C 1
ATOM 2620 O O . ASP B 1 58 ? 18.266 8.383 18.109 1 95.5 58 ASP B O 1
ATOM 2624 N N . ARG B 1 59 ? 16.906 7.316 19.562 1 89.19 59 ARG B N 1
ATOM 2625 C CA . ARG B 1 59 ? 16.75 6.141 18.703 1 89.19 59 ARG B CA 1
ATOM 2626 C C . ARG B 1 59 ? 15.328 6.02 18.188 1 89.19 59 ARG B C 1
ATOM 2628 O O . ARG B 1 59 ? 14.922 4.953 17.719 1 89.19 59 ARG B O 1
ATOM 2635 N N . ARG B 1 60 ? 14.609 7.137 18.375 1 89.69 60 ARG B N 1
ATOM 2636 C CA . ARG B 1 60 ? 13.242 7.156 17.875 1 89.69 60 ARG B CA 1
ATOM 2637 C C . ARG B 1 60 ? 13.203 6.961 16.375 1 89.69 60 ARG B C 1
ATOM 2639 O O . ARG B 1 60 ? 14.195 7.203 15.688 1 89.69 60 ARG B O 1
ATOM 2646 N N . ASN B 1 61 ? 12.008 6.523 15.906 1 86.88 61 ASN B N 1
ATOM 2647 C CA . ASN B 1 61 ? 11.781 6.363 14.477 1 86.88 61 ASN B CA 1
ATOM 2648 C C . ASN B 1 61 ? 11.398 7.684 13.82 1 86.88 61 ASN B C 1
ATOM 2650 O O . ASN B 1 61 ? 10.266 7.84 13.344 1 86.88 61 ASN B O 1
ATOM 2654 N N . VAL B 1 62 ? 12.383 8.555 13.758 1 92.81 62 VAL B N 1
ATOM 2655 C CA . VAL B 1 62 ? 12.203 9.844 13.102 1 92.81 62 VAL B CA 1
ATOM 2656 C C . VAL B 1 62 ? 13.344 10.086 12.117 1 92.81 62 VAL B C 1
ATOM 2658 O O . VAL B 1 62 ? 14.406 9.469 12.227 1 92.81 62 VAL B O 1
ATOM 2661 N N . LEU B 1 63 ? 13.141 10.93 11.18 1 92.62 63 LEU B N 1
ATOM 2662 C CA . LEU B 1 63 ? 14.172 11.312 10.227 1 92.62 63 LEU B CA 1
ATOM 2663 C C . LEU B 1 63 ? 15.359 11.953 10.938 1 92.62 63 LEU B C 1
ATOM 2665 O O . LEU B 1 63 ? 15.211 12.531 12.008 1 92.62 63 LEU B O 1
ATOM 2669 N N . ASP B 1 64 ? 16.469 11.898 10.297 1 90.44 64 ASP B N 1
ATOM 2670 C CA . ASP B 1 64 ? 17.719 12.398 10.883 1 90.44 64 ASP B CA 1
ATOM 2671 C C . ASP B 1 64 ? 17.625 13.891 11.18 1 90.44 64 ASP B C 1
ATOM 2673 O O . ASP B 1 64 ? 18.172 14.367 12.18 1 90.44 64 ASP B O 1
ATOM 2677 N N . ARG B 1 65 ? 16.922 14.578 10.414 1 93.94 65 ARG B N 1
ATOM 2678 C CA . ARG B 1 65 ? 16.844 16.016 10.602 1 93.94 65 ARG B CA 1
ATOM 2679 C C . ARG B 1 65 ? 16.109 16.359 11.898 1 93.94 65 ARG B C 1
ATOM 2681 O O . ARG B 1 65 ? 16.188 17.484 12.383 1 93.94 65 ARG B O 1
ATOM 2688 N N . TYR B 1 66 ? 15.43 15.391 12.406 1 96.5 66 TYR B N 1
ATOM 2689 C CA . TYR B 1 66 ? 14.625 15.656 13.594 1 96.5 66 TYR B CA 1
ATOM 2690 C C . TYR B 1 66 ? 15.305 15.117 14.844 1 96.5 66 TYR B C 1
ATOM 2692 O O . TYR B 1 66 ? 14.719 15.141 15.93 1 96.5 66 TYR B O 1
ATOM 2700 N N . ARG B 1 67 ? 16.562 14.617 14.688 1 96.44 67 ARG B N 1
ATOM 2701 C CA . ARG B 1 67 ? 17.266 14.047 15.836 1 96.44 67 ARG B CA 1
ATOM 2702 C C . ARG B 1 67 ? 17.328 15.047 16.984 1 96.44 67 ARG B C 1
ATOM 2704 O O . ARG B 1 67 ? 17.672 16.203 16.781 1 96.44 67 ARG B O 1
ATOM 2711 N N . TYR B 1 68 ? 16.953 14.602 18.109 1 97.75 68 TYR B N 1
ATOM 2712 C CA . TYR B 1 68 ? 17 15.266 19.406 1 97.75 68 TYR B CA 1
ATOM 2713 C C . TYR B 1 68 ? 15.898 16.312 19.531 1 97.75 68 TYR B C 1
ATOM 2715 O O . TYR B 1 68 ? 15.75 16.938 20.578 1 97.75 68 TYR B O 1
ATOM 2723 N N . TRP B 1 69 ? 15.031 16.484 18.5 1 98.06 69 TRP B N 1
ATOM 2724 C CA . TRP B 1 69 ? 13.938 17.453 18.578 1 98.06 69 TRP B CA 1
ATOM 2725 C C . TRP B 1 69 ? 12.812 16.922 19.469 1 98.06 69 TRP B C 1
ATOM 2727 O O . TRP B 1 69 ? 12.586 15.719 19.531 1 98.06 69 TRP B O 1
ATOM 2737 N N . THR B 1 70 ? 12.141 17.891 20.062 1 97.56 70 THR B N 1
ATOM 2738 C CA . THR B 1 70 ? 10.938 17.516 20.797 1 97.56 70 THR B CA 1
ATOM 2739 C C . THR B 1 70 ? 9.828 17.109 19.844 1 97.56 70 THR B C 1
ATOM 2741 O O . THR B 1 70 ? 9.836 17.5 18.672 1 97.56 70 THR B O 1
ATOM 2744 N N . VAL B 1 71 ? 8.906 16.344 20.406 1 96.44 71 VAL B N 1
ATOM 2745 C CA . VAL B 1 71 ? 7.738 15.93 19.625 1 96.44 71 VAL B CA 1
ATOM 2746 C C . VAL B 1 71 ? 6.984 17.156 19.125 1 96.44 71 VAL B C 1
ATOM 2748 O O . VAL B 1 71 ? 6.621 17.219 17.938 1 96.44 71 VAL B O 1
ATOM 2751 N N . ALA B 1 72 ? 6.836 18.109 20 1 97.25 72 ALA B N 1
ATOM 2752 C CA . ALA B 1 72 ? 6.098 19.312 19.641 1 97.25 72 ALA B CA 1
ATOM 2753 C C . ALA B 1 72 ? 6.789 20.078 18.516 1 97.25 72 ALA B C 1
ATOM 2755 O O . ALA B 1 72 ? 6.129 20.594 17.609 1 97.25 72 ALA B O 1
ATOM 2756 N N . ALA B 1 73 ? 8.078 20.125 18.562 1 98 73 ALA B N 1
ATOM 2757 C CA . ALA B 1 73 ? 8.844 20.844 17.531 1 98 73 ALA B CA 1
ATOM 2758 C C . ALA B 1 73 ? 8.727 20.141 16.188 1 98 73 ALA B C 1
ATOM 2760 O O . ALA B 1 73 ? 8.609 20.812 15.148 1 98 73 ALA B O 1
ATOM 2761 N N . ILE B 1 74 ? 8.789 18.844 16.234 1 97.75 74 ILE B N 1
ATOM 2762 C CA . ILE B 1 74 ? 8.672 18.078 14.992 1 97.75 74 ILE B CA 1
ATOM 2763 C C . ILE B 1 74 ? 7.281 18.297 14.391 1 97.75 74 ILE B C 1
ATOM 2765 O O . ILE B 1 74 ? 7.148 18.562 13.195 1 97.75 74 ILE B O 1
ATOM 2769 N N . LYS B 1 75 ? 6.277 18.203 15.227 1 97.5 75 LYS B N 1
ATOM 2770 C CA . LYS B 1 75 ? 4.902 18.375 14.766 1 97.5 75 LYS B CA 1
ATOM 2771 C C . LYS B 1 75 ? 4.703 19.781 14.172 1 97.5 75 LYS B C 1
ATOM 2773 O O . LYS B 1 75 ? 4.086 19.922 13.117 1 97.5 75 LYS B O 1
ATOM 2778 N N . ALA B 1 76 ? 5.266 20.719 14.836 1 97.69 76 ALA B N 1
ATOM 2779 C CA . ALA B 1 76 ? 5.16 22.109 14.359 1 97.69 76 ALA B CA 1
ATOM 2780 C C . ALA B 1 76 ? 5.855 22.281 13.016 1 97.69 76 ALA B C 1
ATOM 2782 O O . ALA B 1 76 ? 5.363 23 12.141 1 97.69 76 ALA B O 1
ATOM 2783 N N . ASP B 1 77 ? 6.961 21.656 12.883 1 97.12 77 ASP B N 1
ATOM 2784 C CA . ASP B 1 77 ? 7.688 21.734 11.625 1 97.12 77 ASP B CA 1
ATOM 2785 C C . ASP B 1 77 ? 6.895 21.094 10.484 1 97.12 77 ASP B C 1
ATOM 2787 O O . ASP B 1 77 ? 6.824 21.625 9.383 1 97.12 77 ASP B O 1
ATOM 2791 N N . LEU B 1 78 ? 6.309 19.938 10.766 1 96.88 78 LEU B N 1
ATOM 2792 C CA . LEU B 1 78 ? 5.477 19.25 9.781 1 96.88 78 LEU B CA 1
ATOM 2793 C C . LEU B 1 78 ? 4.312 20.141 9.352 1 96.88 78 LEU B C 1
ATOM 2795 O O . LEU B 1 78 ? 4.004 20.219 8.156 1 96.88 78 LEU B O 1
ATOM 2799 N N . ASP B 1 79 ? 3.703 20.781 10.297 1 97.12 79 ASP B N 1
ATOM 2800 C CA . ASP B 1 79 ? 2.58 21.656 10.008 1 97.12 79 ASP B CA 1
ATOM 2801 C C . ASP B 1 79 ? 3.035 22.875 9.195 1 97.12 79 ASP B C 1
ATOM 2803 O O . ASP B 1 79 ? 2.355 23.297 8.258 1 97.12 79 ASP B O 1
ATOM 2807 N N . ALA B 1 80 ? 4.191 23.375 9.547 1 96.75 80 ALA B N 1
ATOM 2808 C CA . ALA B 1 80 ? 4.715 24.562 8.875 1 96.75 80 ALA B CA 1
ATOM 2809 C C . ALA B 1 80 ? 5.07 24.266 7.418 1 96.75 80 ALA B C 1
ATOM 2811 O O . ALA B 1 80 ? 4.906 25.109 6.543 1 96.75 80 ALA B O 1
ATOM 2812 N N . ARG B 1 81 ? 5.547 23.109 7.156 1 93.69 81 ARG B N 1
ATOM 2813 C CA . ARG B 1 81 ? 5.914 22.703 5.801 1 93.69 81 ARG B CA 1
ATOM 2814 C C . ARG B 1 81 ? 4.676 22.375 4.973 1 93.69 81 ARG B C 1
ATOM 2816 O O . ARG B 1 81 ? 4.727 22.391 3.74 1 93.69 81 ARG B O 1
ATOM 2823 N N . GLY B 1 82 ? 3.604 22.156 5.652 1 92.38 82 GLY B N 1
ATOM 2824 C CA . GLY B 1 82 ? 2.355 21.859 4.961 1 92.38 82 GLY B CA 1
ATOM 2825 C C . GLY B 1 82 ? 2.037 20.391 4.887 1 92.38 82 GLY B C 1
ATOM 2826 O O . GLY B 1 82 ? 2.926 19.562 4.645 1 92.38 82 GLY B O 1
ATOM 2827 N N . ARG B 1 83 ? 0.86 20.047 5.125 1 95.81 83 ARG B N 1
ATOM 2828 C CA . ARG B 1 83 ? 0.367 18.688 4.996 1 95.81 83 ARG B CA 1
ATOM 2829 C C . ARG B 1 83 ? -0.43 18.5 3.709 1 95.81 83 ARG B C 1
ATOM 2831 O O . ARG B 1 83 ? -0.91 19.484 3.129 1 95.81 83 ARG B O 1
ATOM 2838 N N . HIS B 1 84 ? -0.463 17.234 3.252 1 97.5 84 HIS B N 1
ATOM 2839 C CA . HIS B 1 84 ? -1.209 16.953 2.027 1 97.5 84 HIS B CA 1
ATOM 2840 C C . HIS B 1 84 ? -2.711 17.078 2.262 1 97.5 84 HIS B C 1
ATOM 2842 O O . HIS B 1 84 ? -3.178 16.984 3.398 1 97.5 84 HIS B O 1
ATOM 2848 N N . ASP B 1 85 ? -3.471 17.266 1.24 1 97.44 85 ASP B N 1
ATOM 2849 C CA . ASP B 1 85 ? -4.863 17.703 1.315 1 97.44 85 ASP B CA 1
ATOM 2850 C C . ASP B 1 85 ? -5.809 16.5 1.45 1 97.44 85 ASP B C 1
ATOM 2852 O O . ASP B 1 85 ? -7.027 16.656 1.371 1 97.44 85 ASP B O 1
ATOM 2856 N N . PHE B 1 86 ? -5.293 15.336 1.653 1 98.62 86 PHE B N 1
ATOM 2857 C CA . PHE B 1 86 ? -6.195 14.211 1.88 1 98.62 86 PHE B CA 1
ATOM 2858 C C . PHE B 1 86 ? -6.227 13.828 3.355 1 98.62 86 PHE B C 1
ATOM 2860 O O . PHE B 1 86 ? -5.254 14.055 4.082 1 98.62 86 PHE B O 1
ATOM 2867 N N . GLU B 1 87 ? -7.32 13.328 3.807 1 98.88 87 GLU B N 1
ATOM 2868 C CA . GLU B 1 87 ? -7.562 12.805 5.145 1 98.88 87 GLU B CA 1
ATOM 2869 C C . GLU B 1 87 ? -7.992 11.336 5.094 1 98.88 87 GLU B C 1
ATOM 2871 O O . GLU B 1 87 ? -8.461 10.859 4.059 1 98.88 87 GLU B O 1
ATOM 2876 N N . VAL B 1 88 ? -7.766 10.625 6.238 1 98.69 88 VAL B N 1
ATOM 2877 C CA . VAL B 1 88 ? -8.125 9.211 6.266 1 98.69 88 VAL B CA 1
ATOM 2878 C C . VAL B 1 88 ? -8.984 8.914 7.488 1 98.69 88 VAL B C 1
ATOM 2880 O O . VAL B 1 88 ? -8.766 9.484 8.562 1 98.69 88 VAL B O 1
ATOM 2883 N N . ALA B 1 89 ? -9.938 8.047 7.27 1 98.19 89 ALA B N 1
ATOM 2884 C CA . ALA B 1 89 ? -10.828 7.641 8.352 1 98.19 89 ALA B CA 1
ATOM 2885 C C . ALA B 1 89 ? -10.984 6.125 8.398 1 98.19 89 ALA B C 1
ATOM 2887 O O . ALA B 1 89 ? -11.125 5.48 7.355 1 98.19 89 ALA B O 1
ATOM 2888 N N . VAL B 1 90 ? -10.906 5.594 9.57 1 95.19 90 VAL B N 1
ATOM 2889 C CA . VAL B 1 90 ? -11.156 4.168 9.758 1 95.19 90 VAL B CA 1
ATOM 2890 C C . VAL B 1 90 ? -12.414 3.969 10.594 1 95.19 90 VAL B C 1
ATOM 2892 O O . VAL B 1 90 ? -12.57 4.582 11.656 1 95.19 90 VAL B O 1
ATOM 2895 N N . GLU B 1 91 ? -13.258 3.174 10.086 1 92.5 91 GLU B N 1
ATOM 2896 C CA . GLU B 1 91 ? -14.531 2.939 10.758 1 92.5 91 GLU B CA 1
ATOM 2897 C C . GLU B 1 91 ? -14.531 1.598 11.484 1 92.5 91 GLU B C 1
ATOM 2899 O O . GLU B 1 91 ? -14.531 0.542 10.852 1 92.5 91 GLU B O 1
ATOM 2904 N N . ASN B 1 92 ? -14.539 1.638 12.82 1 89.12 92 ASN B N 1
ATOM 2905 C CA . ASN B 1 92 ? -14.758 0.484 13.688 1 89.12 92 ASN B CA 1
ATOM 2906 C C . ASN B 1 92 ? -13.672 -0.571 13.5 1 89.12 92 ASN B C 1
ATOM 2908 O O . ASN B 1 92 ? -13.969 -1.765 13.414 1 89.12 92 ASN B O 1
ATOM 2912 N N . TRP B 1 93 ? -12.469 -0.075 13.312 1 90.31 93 TRP B N 1
ATOM 2913 C CA . TRP B 1 93 ? -11.352 -1.008 13.312 1 90.31 93 TRP B CA 1
ATOM 2914 C C . TRP B 1 93 ? -11.094 -1.555 14.711 1 90.31 93 TRP B C 1
ATOM 2916 O O . TRP B 1 93 ? -11.203 -0.823 15.703 1 90.31 93 TRP B O 1
ATOM 2926 N N . THR B 1 94 ? -10.773 -2.82 14.82 1 86.5 94 THR B N 1
ATOM 2927 C CA . THR B 1 94 ? -10.648 -3.441 16.125 1 86.5 94 THR B CA 1
ATOM 2928 C C . THR B 1 94 ? -9.211 -3.877 16.391 1 86.5 94 THR B C 1
ATOM 2930 O O . THR B 1 94 ? -8.82 -4.082 17.547 1 86.5 94 THR B O 1
ATOM 2933 N N . HIS B 1 95 ? -8.469 -4.125 15.375 1 88.62 95 HIS B N 1
ATOM 2934 C CA . HIS B 1 95 ? -7.094 -4.578 15.555 1 88.62 95 HIS B CA 1
ATOM 2935 C C . HIS B 1 95 ? -6.137 -3.396 15.688 1 88.62 95 HIS B C 1
ATOM 2937 O O . HIS B 1 95 ? -5.887 -2.684 14.711 1 88.62 95 HIS B O 1
ATOM 2943 N N . ASP B 1 96 ? -5.582 -3.252 16.828 1 88.44 96 ASP B N 1
ATOM 2944 C CA . ASP B 1 96 ? -4.695 -2.139 17.156 1 88.44 96 ASP B CA 1
ATOM 2945 C C . ASP B 1 96 ? -3.541 -2.049 16.156 1 88.44 96 ASP B C 1
ATOM 2947 O O . ASP B 1 96 ? -3.113 -0.953 15.797 1 88.44 96 ASP B O 1
ATOM 2951 N N . PHE B 1 97 ? -3.035 -3.174 15.734 1 89.19 97 PHE B N 1
ATOM 2952 C CA . PHE B 1 97 ? -1.921 -3.188 14.797 1 89.19 97 PHE B CA 1
ATOM 2953 C C . PHE B 1 97 ? -2.303 -2.492 13.492 1 89.19 97 PHE B C 1
ATOM 2955 O O . PHE B 1 97 ? -1.506 -1.742 12.93 1 89.19 97 PHE B O 1
ATOM 2962 N N . ASN B 1 98 ? -3.502 -2.703 13.039 1 93.25 98 ASN B N 1
ATOM 2963 C CA . ASN B 1 98 ? -3.955 -2.078 11.797 1 93.25 98 ASN B CA 1
ATOM 2964 C C . ASN B 1 98 ? -4.117 -0.569 11.961 1 93.25 98 ASN B C 1
ATOM 2966 O O . ASN B 1 98 ? -3.742 0.199 11.07 1 93.25 98 ASN B O 1
ATOM 2970 N N . ILE B 1 99 ? -4.652 -0.179 13.07 1 93.19 99 ILE B N 1
ATOM 2971 C CA . ILE B 1 99 ? -4.82 1.247 13.328 1 93.19 99 ILE B CA 1
ATOM 2972 C C . ILE B 1 99 ? -3.451 1.921 13.398 1 93.19 99 ILE B C 1
ATOM 2974 O O . ILE B 1 99 ? -3.229 2.961 12.773 1 93.19 99 ILE B O 1
ATOM 2978 N N . GLY B 1 100 ? -2.582 1.295 14.164 1 93.12 100 GLY B N 1
ATOM 2979 C CA . GLY B 1 100 ? -1.229 1.818 14.258 1 93.12 100 GLY B CA 1
ATOM 2980 C C . GLY B 1 100 ? -0.538 1.925 12.914 1 93.12 100 GLY B C 1
ATOM 2981 O O . GLY B 1 100 ? 0.103 2.936 12.617 1 93.12 100 GLY B O 1
ATOM 2982 N N . SER B 1 101 ? -0.666 0.861 12.125 1 94.31 101 SER B N 1
ATOM 2983 C CA . SER B 1 101 ? -0.078 0.856 10.789 1 94.31 101 SER B CA 1
ATOM 2984 C C . SER B 1 101 ? -0.637 1.989 9.938 1 94.31 101 SER B C 1
ATOM 2986 O O . SER B 1 101 ? 0.114 2.682 9.242 1 94.31 101 SER B O 1
ATOM 2988 N N . MET B 1 102 ? -1.894 2.168 10.039 1 95.25 102 MET B N 1
ATOM 2989 C CA . MET B 1 102 ? -2.557 3.225 9.281 1 95.25 102 MET B CA 1
ATOM 2990 C C . MET B 1 102 ? -2.068 4.602 9.719 1 95.25 102 MET B C 1
ATOM 2992 O O . MET B 1 102 ? -1.804 5.465 8.883 1 95.25 102 MET B O 1
ATOM 2996 N N . VAL B 1 103 ? -1.902 4.805 10.953 1 96.06 103 VAL B N 1
ATOM 2997 C CA . VAL B 1 103 ? -1.447 6.086 11.484 1 96.06 103 VAL B CA 1
ATOM 2998 C C . VAL B 1 103 ? -0.005 6.34 11.055 1 96.06 103 VAL B C 1
ATOM 3000 O O . VAL B 1 103 ? 0.339 7.453 10.648 1 96.06 103 VAL B O 1
ATOM 3003 N N . ARG B 1 104 ? 0.808 5.355 11.086 1 95.56 104 ARG B N 1
ATOM 3004 C CA . ARG B 1 104 ? 2.189 5.48 10.633 1 95.56 104 ARG B CA 1
ATOM 3005 C C . ARG B 1 104 ? 2.254 5.832 9.148 1 95.56 104 ARG B C 1
ATOM 3007 O O . ARG B 1 104 ? 3.049 6.68 8.742 1 95.56 104 ARG B O 1
ATOM 3014 N N . THR B 1 105 ? 1.41 5.16 8.398 1 97.88 105 THR B N 1
ATOM 3015 C CA . THR B 1 105 ? 1.347 5.441 6.973 1 97.88 105 THR B CA 1
ATOM 3016 C C . THR B 1 105 ? 0.876 6.871 6.723 1 97.88 105 THR B C 1
ATOM 3018 O O . THR B 1 105 ? 1.44 7.578 5.883 1 97.88 105 THR B O 1
ATOM 3021 N N . ALA B 1 106 ? -0.113 7.266 7.508 1 98.12 106 ALA B N 1
ATOM 3022 C CA . ALA B 1 106 ? -0.625 8.633 7.383 1 98.12 106 ALA B CA 1
ATOM 3023 C C . ALA B 1 106 ? 0.462 9.656 7.691 1 98.12 106 ALA B C 1
ATOM 3025 O O . ALA B 1 106 ? 0.563 10.68 7.02 1 98.12 106 ALA B O 1
ATOM 3026 N N . ASN B 1 107 ? 1.222 9.375 8.688 1 97.44 107 ASN B N 1
ATOM 3027 C CA . ASN B 1 107 ? 2.354 10.25 8.992 1 97.44 107 ASN B CA 1
ATOM 3028 C C . ASN B 1 107 ? 3.355 10.289 7.84 1 97.44 107 ASN B C 1
ATOM 3030 O O . ASN B 1 107 ? 3.725 11.367 7.375 1 97.44 107 ASN B O 1
ATOM 3034 N N . ALA B 1 108 ? 3.719 9.117 7.359 1 96.94 108 ALA B N 1
ATOM 3035 C CA . ALA B 1 108 ? 4.719 9.031 6.301 1 96.94 108 ALA B CA 1
ATOM 3036 C C . ALA B 1 108 ? 4.277 9.805 5.062 1 96.94 108 ALA B C 1
ATOM 3038 O O . ALA B 1 108 ? 5.094 10.438 4.395 1 96.94 108 ALA B O 1
ATOM 3039 N N . PHE B 1 109 ? 2.996 9.734 4.82 1 97.69 109 PHE B N 1
ATOM 3040 C CA . PHE B 1 109 ? 2.479 10.375 3.615 1 97.69 109 PHE B CA 1
ATOM 3041 C C . PHE B 1 109 ? 1.944 11.766 3.93 1 97.69 109 PHE B C 1
ATOM 3043 O O . PHE B 1 109 ? 1.415 12.445 3.049 1 97.69 109 PHE B O 1
ATOM 3050 N N . GLN B 1 110 ? 2.07 12.195 5.176 1 97.31 110 GLN B N 1
ATOM 3051 C CA . GLN B 1 110 ? 1.693 13.523 5.652 1 97.31 110 GLN B CA 1
ATOM 3052 C C . GLN B 1 110 ? 0.232 13.82 5.336 1 97.31 110 GLN B C 1
ATOM 3054 O O . GLN B 1 110 ? -0.082 14.875 4.766 1 97.31 110 GLN B O 1
ATOM 3059 N N . ALA B 1 111 ? -0.595 12.883 5.664 1 98.5 111 ALA B N 1
ATOM 3060 C CA . ALA B 1 111 ? -2.031 13.141 5.582 1 98.5 111 ALA B CA 1
ATOM 3061 C C . ALA B 1 111 ? -2.434 14.312 6.473 1 98.5 111 ALA B C 1
ATOM 3063 O O . ALA B 1 111 ? -1.851 14.516 7.539 1 98.5 111 ALA B O 1
ATOM 3064 N N . LYS B 1 112 ? -3.422 14.969 6.062 1 98.19 112 LYS B N 1
ATOM 3065 C CA . LYS B 1 112 ? -3.871 16.156 6.785 1 98.19 112 LYS B CA 1
ATOM 3066 C C . LYS B 1 112 ? -4.414 15.789 8.164 1 98.19 112 LYS B C 1
ATOM 3068 O O . LYS B 1 112 ? -4.164 16.5 9.141 1 98.19 112 LYS B O 1
ATOM 3073 N N . ARG B 1 113 ? -5.168 14.711 8.219 1 98.12 113 ARG B N 1
ATOM 3074 C CA . ARG B 1 113 ? -5.785 14.266 9.469 1 98.12 113 ARG B CA 1
ATOM 3075 C C . ARG B 1 113 ? -6.121 12.781 9.406 1 98.12 113 ARG B C 1
ATOM 3077 O O . ARG B 1 113 ? -6.359 12.234 8.328 1 98.12 113 ARG B O 1
ATOM 3084 N N . VAL B 1 114 ? -6.105 12.188 10.594 1 97.62 114 VAL B N 1
ATOM 3085 C CA . VAL B 1 114 ? -6.562 10.812 10.773 1 97.62 114 VAL B CA 1
ATOM 3086 C C . VAL B 1 114 ? -7.801 10.797 11.664 1 97.62 114 VAL B C 1
ATOM 3088 O O . VAL B 1 114 ? -7.801 11.375 12.758 1 97.62 114 VAL B O 1
ATOM 3091 N N . HIS B 1 115 ? -8.82 10.102 11.164 1 97.25 115 HIS B N 1
ATOM 3092 C CA . HIS B 1 115 ? -10.062 10.016 11.93 1 97.25 115 HIS B CA 1
ATOM 3093 C C . HIS B 1 115 ? -10.336 8.578 12.359 1 97.25 115 HIS B C 1
ATOM 3095 O O . HIS B 1 115 ? -10.328 7.664 11.539 1 97.25 115 HIS B O 1
ATOM 3101 N N . ILE B 1 116 ? -10.578 8.445 13.594 1 94.38 116 ILE B N 1
ATOM 3102 C CA . ILE B 1 116 ? -10.969 7.156 14.156 1 94.38 116 ILE B CA 1
ATOM 3103 C C . ILE B 1 116 ? -12.453 7.199 14.539 1 94.38 116 ILE B C 1
ATOM 3105 O O . ILE B 1 116 ? -12.859 7.992 15.391 1 94.38 116 ILE B O 1
ATOM 3109 N N . VAL B 1 117 ? -13.203 6.32 13.906 1 94 117 VAL B N 1
ATOM 3110 C CA . VAL B 1 117 ? -14.648 6.336 14.086 1 94 117 VAL B CA 1
ATOM 3111 C C . VAL B 1 117 ? -15.086 5.125 14.906 1 94 117 VAL B C 1
ATOM 3113 O O . VAL B 1 117 ? -14.695 3.992 14.609 1 94 117 VAL B O 1
ATOM 3116 N N . GLY B 1 118 ? -15.945 5.285 15.82 1 87.81 118 GLY B N 1
ATOM 3117 C CA . GLY B 1 118 ? -16.469 4.207 16.641 1 87.81 118 GLY B CA 1
ATOM 3118 C C . GLY B 1 118 ? -15.977 4.254 18.078 1 87.81 118 GLY B C 1
ATOM 3119 O O . GLY B 1 118 ? -15.492 5.289 18.531 1 87.81 118 GLY B O 1
ATOM 3120 N N . PRO B 1 119 ? -16.172 3.1 18.781 1 77.88 119 PRO B N 1
ATOM 3121 C CA . PRO B 1 119 ? -15.734 3.1 20.188 1 77.88 119 PRO B CA 1
ATOM 3122 C C . PRO B 1 119 ? -14.234 3.334 20.344 1 77.88 119 PRO B C 1
ATOM 3124 O O . PRO B 1 119 ? -13.445 2.855 19.531 1 77.88 119 PRO B O 1
ATOM 3127 N N . HIS B 1 120 ? -13.906 4.25 21.234 1 65.94 120 HIS B N 1
ATOM 3128 C CA . HIS B 1 120 ? -12.539 4.676 21.484 1 65.94 120 HIS B CA 1
ATOM 3129 C C . HIS B 1 120 ? -11.766 3.607 22.266 1 65.94 120 HIS B C 1
ATOM 3131 O O . HIS B 1 120 ? -11.836 3.547 23.484 1 65.94 120 HIS B O 1
ATOM 3137 N N . LYS B 1 121 ? -11.25 2.609 21.547 1 69 121 LYS B N 1
ATOM 3138 C CA . LYS B 1 121 ? -10.453 1.593 22.234 1 69 121 LYS B CA 1
ATOM 3139 C C . LYS B 1 121 ? -9.148 1.334 21.484 1 69 121 LYS B C 1
ATOM 3141 O O . LYS B 1 121 ? -9.078 0.443 20.641 1 69 121 LYS B O 1
ATOM 3146 N N . TRP B 1 122 ? -8.523 2.371 21.172 1 73.06 122 TRP B N 1
ATOM 3147 C CA . TRP B 1 122 ? -7.312 2.117 20.391 1 73.06 122 TRP B CA 1
ATOM 3148 C C . TRP B 1 122 ? -6.07 2.213 21.281 1 73.06 122 TRP B C 1
ATOM 3150 O O . TRP B 1 122 ? -5.812 3.254 21.891 1 73.06 122 TRP B O 1
ATOM 3160 N N . ASN B 1 123 ? -5.402 0.966 21.344 1 74.94 123 ASN B N 1
ATOM 3161 C CA . ASN B 1 123 ? -4.066 0.947 21.922 1 74.94 123 ASN B CA 1
ATOM 3162 C C . ASN B 1 123 ? -3.02 1.495 20.953 1 74.94 123 ASN B C 1
ATOM 3164 O O . ASN B 1 123 ? -2.74 0.883 19.922 1 74.94 123 ASN B O 1
ATOM 3168 N N . ARG B 1 124 ? -2.449 2.547 21.359 1 76 124 ARG B N 1
ATOM 3169 C CA . ARG B 1 124 ? -1.637 3.334 20.438 1 76 124 ARG B CA 1
ATOM 3170 C C . ARG B 1 124 ? -0.256 2.713 20.25 1 76 124 ARG B C 1
ATOM 3172 O O . ARG B 1 124 ? 0.559 3.217 19.469 1 76 124 ARG B O 1
ATOM 3179 N N . LYS B 1 125 ? 0.025 1.613 20.891 1 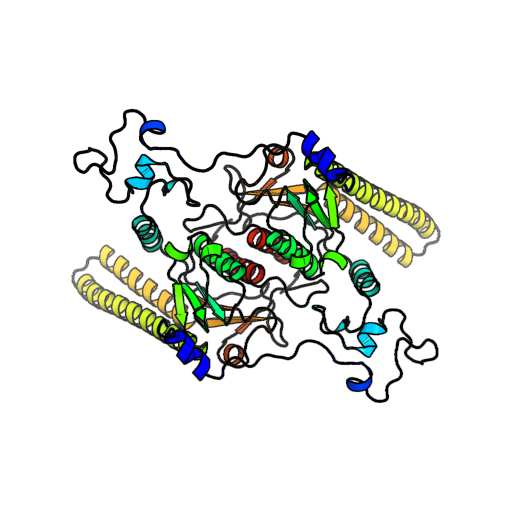73 125 LYS B N 1
ATOM 3180 C CA . LYS B 1 125 ? 1.352 1.008 20.828 1 73 125 LYS B CA 1
ATOM 3181 C C . LYS B 1 125 ? 1.711 0.614 19.391 1 73 125 LYS B C 1
ATOM 3183 O O . LYS B 1 125 ? 2.875 0.688 19 1 73 125 LYS B O 1
ATOM 3188 N N . GLY B 1 126 ? 0.642 0.259 18.625 1 73.38 126 GLY B N 1
ATOM 3189 C CA . GLY B 1 126 ? 0.893 -0.149 17.25 1 73.38 126 GLY B CA 1
ATOM 3190 C C . GLY B 1 126 ? 1.356 0.992 16.375 1 73.38 126 GLY B C 1
ATOM 3191 O O . GLY B 1 126 ? 1.911 0.762 15.289 1 73.38 126 GLY B O 1
ATOM 3192 N N . ALA B 1 127 ? 1.171 2.168 16.875 1 81.31 127 ALA B N 1
ATOM 3193 C CA . ALA B 1 127 ? 1.551 3.334 16.078 1 81.31 127 ALA B CA 1
ATOM 3194 C C . ALA B 1 127 ? 2.992 3.746 16.359 1 81.31 127 ALA B C 1
ATOM 3196 O O . ALA B 1 127 ? 3.549 4.602 15.672 1 81.31 127 ALA B O 1
ATOM 3197 N N . LEU B 1 128 ? 3.65 3.096 17.297 1 78.62 128 LEU B N 1
ATOM 3198 C CA . LEU B 1 128 ? 5.031 3.369 17.688 1 78.62 128 LEU B CA 1
ATOM 3199 C C . LEU B 1 128 ? 5.25 4.863 17.891 1 78.62 128 LEU B C 1
ATOM 3201 O O . LEU B 1 128 ? 6.195 5.438 17.344 1 78.62 128 LEU B O 1
ATOM 3205 N N . MET B 1 129 ? 4.238 5.555 18.453 1 83.38 129 MET B N 1
ATOM 3206 C CA . MET B 1 129 ? 4.262 6.945 18.891 1 83.38 129 MET B CA 1
ATOM 3207 C C . MET B 1 129 ? 4.098 7.895 17.719 1 83.38 129 MET B C 1
ATOM 3209 O O . MET B 1 129 ? 4.191 9.117 17.875 1 83.38 129 MET B O 1
ATOM 3213 N N . THR B 1 130 ? 3.801 7.352 16.562 1 89.62 130 THR B N 1
ATOM 3214 C CA . THR B 1 130 ? 3.678 8.203 15.375 1 89.62 130 THR B CA 1
ATOM 3215 C C . THR B 1 130 ? 2.43 9.07 15.461 1 89.62 130 THR B C 1
ATOM 3217 O O . THR B 1 130 ? 2.361 10.133 14.836 1 89.62 130 THR B O 1
ATOM 3220 N N . GLU B 1 131 ? 1.487 8.656 16.281 1 90.88 131 GLU B N 1
ATOM 3221 C CA . GLU B 1 131 ? 0.26 9.43 16.469 1 90.88 131 GLU B CA 1
ATOM 3222 C C . GLU B 1 131 ? 0.548 10.789 17.078 1 90.88 131 GLU B C 1
ATOM 3224 O O . GLU B 1 131 ? -0.235 11.727 16.922 1 90.88 131 GLU B O 1
ATOM 3229 N N . LEU B 1 132 ? 1.669 10.891 17.703 1 92.88 132 LEU B N 1
ATOM 3230 C CA . LEU B 1 132 ? 2.027 12.133 18.375 1 92.88 132 LEU B CA 1
ATOM 3231 C C . LEU B 1 132 ? 2.346 13.234 17.375 1 92.88 132 LEU B C 1
ATOM 3233 O O . LEU B 1 132 ? 2.273 14.422 17.688 1 92.88 132 LEU B O 1
ATOM 3237 N N . TYR B 1 133 ? 2.707 12.773 16.172 1 95.44 133 TYR B N 1
ATOM 3238 C CA . TYR B 1 133 ? 3.105 13.734 15.148 1 95.44 133 TYR B CA 1
ATOM 3239 C C . TYR B 1 133 ? 1.953 14.023 14.195 1 95.44 133 TYR B C 1
ATOM 3241 O O . TYR B 1 133 ? 2.092 14.828 13.273 1 95.44 133 TYR B O 1
ATOM 3249 N N . GLN B 1 134 ? 0.815 13.359 14.438 1 94.81 134 GLN B N 1
ATOM 3250 C CA . GLN B 1 134 ? -0.345 13.43 13.562 1 94.81 134 GLN B CA 1
ATOM 3251 C C . GLN B 1 134 ? -1.511 14.148 14.242 1 94.81 134 GLN B C 1
ATOM 3253 O O . GLN B 1 134 ? -1.526 14.297 15.461 1 94.81 134 GLN B O 1
ATOM 3258 N N . HIS B 1 135 ? -2.375 14.766 13.414 1 96.69 135 HIS B N 1
ATOM 3259 C CA . HIS B 1 135 ? -3.678 15.195 13.906 1 96.69 135 HIS B CA 1
ATOM 3260 C C . HIS B 1 135 ? -4.684 14.055 13.867 1 96.69 135 HIS B C 1
ATOM 3262 O O . HIS B 1 135 ? -5.188 13.703 12.797 1 96.69 135 HIS B O 1
ATOM 3268 N N . VAL B 1 136 ? -4.934 13.516 15.039 1 95 136 VAL B N 1
ATOM 3269 C CA . VAL B 1 136 ? -5.848 12.383 15.156 1 95 136 VAL B CA 1
ATOM 3270 C C . VAL B 1 136 ? -7.133 12.828 15.852 1 95 136 VAL B C 1
ATOM 3272 O O . VAL B 1 136 ? -7.09 13.438 16.922 1 95 136 VAL B O 1
ATOM 3275 N N . GLU B 1 137 ? -8.234 12.539 15.242 1 95 137 GLU B N 1
ATOM 3276 C CA . GLU B 1 137 ? -9.531 12.883 15.82 1 95 137 GLU B CA 1
ATOM 3277 C C . GLU B 1 137 ? -10.414 11.648 15.961 1 95 137 GLU B C 1
ATOM 3279 O O . GLU B 1 137 ? -10.375 10.742 15.125 1 95 137 GLU B O 1
ATOM 3284 N N . HIS B 1 138 ? -11.234 11.695 16.953 1 93.5 138 HIS B N 1
ATOM 3285 C CA . HIS B 1 138 ? -12.156 10.602 17.219 1 93.5 138 HIS B CA 1
ATOM 3286 C C . HIS B 1 138 ? -13.602 11.031 17 1 93.5 138 HIS B C 1
ATOM 3288 O O . HIS B 1 138 ? -13.992 12.141 17.359 1 93.5 138 HIS B O 1
ATOM 3294 N N . HIS B 1 139 ? -14.336 10.164 16.359 1 93.69 139 HIS B N 1
ATOM 3295 C CA . HIS B 1 139 ? -15.742 10.406 16.078 1 93.69 139 HIS B CA 1
ATOM 3296 C C . HIS B 1 139 ? -16.625 9.258 16.562 1 93.69 139 HIS B C 1
ATOM 3298 O O . HIS B 1 139 ? -16.25 8.094 16.422 1 93.69 139 HIS B O 1
ATOM 3304 N N . PRO B 1 140 ? -17.766 9.586 17.109 1 91.44 140 PRO B N 1
ATOM 3305 C CA . PRO B 1 140 ? -18.641 8.508 17.594 1 91.44 140 PRO B CA 1
ATOM 3306 C C . PRO B 1 140 ? -19.312 7.746 16.453 1 91.44 140 PRO B C 1
ATOM 3308 O O . PRO B 1 140 ? -19.75 6.605 16.641 1 91.44 140 PRO B O 1
ATOM 3311 N N . SER B 1 141 ? -19.438 8.477 15.258 1 91.81 141 SER B N 1
ATOM 3312 C CA . SER B 1 141 ? -20.125 7.828 14.141 1 91.81 141 SER B CA 1
ATOM 3313 C C . SER B 1 141 ? -19.625 8.383 12.805 1 91.81 141 SER B C 1
ATOM 3315 O O . SER B 1 141 ? -19.094 9.484 12.742 1 91.81 141 SER B O 1
ATOM 3317 N N . ILE B 1 142 ? -19.922 7.578 11.805 1 94.5 142 ILE B N 1
ATOM 3318 C CA . ILE B 1 142 ? -19.531 7.984 10.453 1 94.5 142 ILE B CA 1
ATOM 3319 C C . ILE B 1 142 ? -20.328 9.211 10.031 1 94.5 142 ILE B C 1
ATOM 3321 O O . ILE B 1 142 ? -19.812 10.086 9.328 1 94.5 142 ILE B O 1
ATOM 3325 N N . ALA B 1 143 ? -21.531 9.297 10.477 1 95.44 143 ALA B N 1
ATOM 3326 C CA . ALA B 1 143 ? -22.359 10.453 10.164 1 95.44 143 ALA B CA 1
ATOM 3327 C C . ALA B 1 143 ? -21.766 11.734 10.75 1 95.44 143 ALA B C 1
ATOM 3329 O O . ALA B 1 143 ? -21.688 12.758 10.07 1 95.44 143 ALA B O 1
ATOM 3330 N N . GLU B 1 144 ? -21.375 11.625 11.945 1 95.81 144 GLU B N 1
ATOM 3331 C CA . GLU B 1 144 ? -20.781 12.789 12.602 1 95.81 144 GLU B CA 1
ATOM 3332 C C . GLU B 1 144 ? -19.469 13.188 11.93 1 95.81 144 GLU B C 1
ATOM 3334 O O . GLU B 1 144 ? -19.203 14.383 11.75 1 95.81 144 GLU B O 1
ATOM 3339 N N . LEU B 1 145 ? -18.688 12.25 11.555 1 97.12 145 LEU B N 1
ATOM 3340 C CA . LEU B 1 145 ? -17.422 12.531 10.867 1 97.12 145 LEU B CA 1
ATOM 3341 C C . LEU B 1 145 ? -17.672 13.266 9.555 1 97.12 145 LEU B C 1
ATOM 3343 O O . LEU B 1 145 ? -17.062 14.305 9.297 1 97.12 145 LEU B O 1
ATOM 3347 N N . VAL B 1 146 ? -18.531 12.727 8.75 1 98.12 146 VAL B N 1
ATOM 3348 C CA . VAL B 1 146 ? -18.75 13.281 7.418 1 98.12 146 VAL B CA 1
ATOM 3349 C C . VAL B 1 146 ? -19.344 14.688 7.539 1 98.12 146 VAL B C 1
ATOM 3351 O O . VAL B 1 146 ? -18.953 15.594 6.789 1 98.12 146 VAL B O 1
ATOM 3354 N N . GLU B 1 147 ? -20.203 14.883 8.492 1 97.88 147 GLU B N 1
ATOM 3355 C CA . GLU B 1 147 ? -20.734 16.219 8.75 1 97.88 147 GLU B CA 1
ATOM 3356 C C . GLU B 1 147 ? -19.625 17.188 9.148 1 97.88 147 GLU B C 1
ATOM 3358 O O . GLU B 1 147 ? -19.531 18.297 8.602 1 97.88 147 GLU B O 1
ATOM 3363 N N . SER B 1 148 ? -18.859 16.75 10.094 1 98 148 SER B N 1
ATOM 3364 C CA . SER B 1 148 ? -17.734 17.562 10.539 1 98 148 SER B CA 1
ATOM 3365 C C . SER B 1 148 ? -16.797 17.906 9.375 1 98 148 SER B C 1
ATOM 3367 O O . SER B 1 148 ? -16.344 19.047 9.258 1 98 148 SER B O 1
ATOM 3369 N N . TRP B 1 149 ? -16.516 16.938 8.555 1 98.38 149 TRP B N 1
ATOM 3370 C CA . TRP B 1 149 ? -15.625 17.125 7.41 1 98.38 149 TRP B CA 1
ATOM 3371 C C . TRP B 1 149 ? -16.203 18.141 6.434 1 98.38 149 TRP B C 1
ATOM 3373 O O . TRP B 1 149 ? -15.484 19.016 5.949 1 98.38 149 TRP B O 1
ATOM 3383 N N . HIS B 1 150 ? -17.484 18.094 6.156 1 98.44 150 HIS B N 1
ATOM 3384 C CA . HIS B 1 150 ? -18.125 19.047 5.262 1 98.44 150 HIS B CA 1
ATOM 3385 C C . HIS B 1 150 ? -18.078 20.453 5.832 1 98.44 150 HIS B C 1
ATOM 3387 O O . HIS B 1 150 ? -17.922 21.422 5.086 1 98.44 150 HIS B O 1
ATOM 3393 N N . HIS B 1 151 ? -18.25 20.547 7.125 1 98.31 151 HIS B N 1
ATOM 3394 C CA . HIS B 1 151 ? -18.125 21.859 7.766 1 98.31 151 HIS B CA 1
ATOM 3395 C C . HIS B 1 151 ? -16.719 22.406 7.609 1 98.31 151 HIS B C 1
ATOM 3397 O O . HIS B 1 151 ? -16.547 23.609 7.398 1 98.31 151 HIS B O 1
ATOM 3403 N N . ARG B 1 152 ? -15.773 21.578 7.711 1 97.88 152 ARG B N 1
ATOM 3404 C CA . ARG B 1 152 ? -14.398 22.031 7.547 1 97.88 152 ARG B CA 1
ATOM 3405 C C . ARG B 1 152 ? -14.148 22.516 6.121 1 97.88 152 ARG B C 1
ATOM 3407 O O . ARG B 1 152 ? -13.461 23.516 5.918 1 97.88 152 ARG B O 1
ATOM 3414 N N . ILE B 1 153 ? -14.641 21.766 5.133 1 98.5 153 ILE B N 1
ATOM 3415 C CA . ILE B 1 153 ? -14.508 22.172 3.74 1 98.5 153 ILE B CA 1
ATOM 3416 C C . ILE B 1 153 ? -15.133 23.547 3.547 1 98.5 153 ILE B C 1
ATOM 3418 O O . ILE B 1 153 ? -14.539 24.438 2.93 1 98.5 153 ILE B O 1
ATOM 3422 N N . ALA B 1 154 ? -16.312 23.719 4.129 1 98.5 154 ALA B N 1
ATOM 3423 C CA . ALA B 1 154 ? -16.984 25 4.039 1 98.5 154 ALA B CA 1
ATOM 3424 C C . ALA B 1 154 ? -16.156 26.109 4.664 1 98.5 154 ALA B C 1
ATOM 3426 O O . ALA B 1 154 ? -16.078 27.219 4.129 1 98.5 154 ALA B O 1
ATOM 3427 N N . GLY B 1 155 ? -15.617 25.812 5.754 1 98.44 155 GLY B N 1
ATOM 3428 C CA . GLY B 1 155 ? -14.75 26.781 6.398 1 98.44 155 GLY B CA 1
ATOM 3429 C C . GLY B 1 155 ? -13.539 27.156 5.559 1 98.44 155 GLY B C 1
ATOM 3430 O O . GLY B 1 155 ? -13.164 28.328 5.484 1 98.44 155 GLY B O 1
ATOM 3431 N N . GLU B 1 156 ? -12.922 26.172 4.953 1 98.06 156 GLU B N 1
ATOM 3432 C CA . GLU B 1 156 ? -11.766 26.406 4.094 1 98.06 156 GLU B CA 1
ATOM 3433 C C . GLU B 1 156 ? -12.148 27.281 2.895 1 98.06 156 GLU B C 1
ATOM 3435 O O . GLU B 1 156 ? -11.391 28.156 2.498 1 98.06 156 GLU B O 1
ATOM 3440 N N . ILE B 1 157 ? -13.312 27.031 2.336 1 98.5 157 ILE B N 1
ATOM 3441 C CA . ILE B 1 157 ? -13.789 27.828 1.21 1 98.5 157 ILE B CA 1
ATOM 3442 C C . ILE B 1 157 ? -14.016 29.281 1.653 1 98.5 157 ILE B C 1
ATOM 3444 O O . ILE B 1 157 ? -13.594 30.219 0.972 1 98.5 157 ILE B O 1
ATOM 3448 N N . ALA B 1 158 ? -14.633 29.422 2.814 1 98.44 158 ALA B N 1
ATOM 3449 C CA . ALA B 1 158 ? -14.891 30.75 3.352 1 98.44 158 ALA B CA 1
ATOM 3450 C C . ALA B 1 158 ? -13.586 31.516 3.584 1 98.44 158 ALA B C 1
ATOM 3452 O O . ALA B 1 158 ? -13.5 32.719 3.311 1 98.44 158 ALA B O 1
ATOM 3453 N N . TYR B 1 159 ? -12.664 30.875 4.074 1 97.75 159 TYR B N 1
ATOM 3454 C CA . TYR B 1 159 ? -11.359 31.484 4.316 1 97.75 159 TYR B CA 1
ATOM 3455 C C . TYR B 1 159 ? -10.75 32 3.02 1 97.75 159 TYR B C 1
ATOM 3457 O O . TYR B 1 159 ? -10.273 33.125 2.957 1 97.75 159 TYR B O 1
ATOM 3465 N N . GLU B 1 160 ? -10.758 31.156 2.012 1 98.06 160 GLU B N 1
ATOM 3466 C CA . GLU B 1 160 ? -10.195 31.531 0.722 1 98.06 160 GLU B CA 1
ATOM 3467 C C . GLU B 1 160 ? -10.969 32.688 0.109 1 98.06 160 GLU B C 1
ATOM 3469 O O . GLU B 1 160 ? -10.375 33.594 -0.512 1 98.06 160 GLU B O 1
ATOM 3474 N N . ARG B 1 161 ? -12.242 32.719 0.298 1 98.06 161 ARG B N 1
ATOM 3475 C CA . ARG B 1 161 ? -13.062 33.812 -0.206 1 98.06 161 ARG B CA 1
ATOM 3476 C C . ARG B 1 161 ? -12.711 35.125 0.488 1 98.06 161 ARG B C 1
ATOM 3478 O O . ARG B 1 161 ? -12.625 36.156 -0.157 1 98.06 161 ARG B O 1
ATOM 3485 N N . ALA B 1 162 ? -12.516 35.062 1.741 1 97.88 162 ALA B N 1
ATOM 3486 C CA . ALA B 1 162 ? -12.148 36.25 2.508 1 97.88 162 ALA B CA 1
ATOM 3487 C C . ALA B 1 162 ? -10.781 36.781 2.074 1 97.88 162 ALA B C 1
ATOM 3489 O O . ALA B 1 162 ? -10.594 38 1.94 1 97.88 162 ALA B O 1
ATOM 3490 N N . LYS B 1 163 ? -9.93 35.875 1.902 1 97.25 163 LYS B N 1
ATOM 3491 C CA . LYS B 1 163 ? -8.586 36.25 1.451 1 97.25 163 LYS B CA 1
ATOM 3492 C C . LYS B 1 163 ? -8.625 36.906 0.084 1 97.25 163 LYS B C 1
ATOM 3494 O O . LYS B 1 163 ? -7.984 37.938 -0.126 1 97.25 163 LYS B O 1
ATOM 3499 N N . ALA B 1 164 ? -9.344 36.312 -0.837 1 97.12 164 ALA B N 1
ATOM 3500 C CA . ALA B 1 164 ? -9.508 36.875 -2.17 1 97.12 164 ALA B CA 1
ATOM 3501 C C . ALA B 1 164 ? -10.156 38.25 -2.1 1 97.12 164 ALA B C 1
ATOM 3503 O O . ALA B 1 164 ? -9.781 39.156 -2.84 1 97.12 164 ALA B O 1
ATOM 3504 N N . GLY B 1 165 ? -11.094 38.406 -1.236 1 96.5 165 GLY B N 1
ATOM 3505 C CA . GLY B 1 165 ? -11.766 39.688 -1.045 1 96.5 165 GLY B CA 1
ATOM 3506 C C . GLY B 1 165 ? -10.836 40.781 -0.544 1 96.5 165 GLY B C 1
ATOM 3507 O O . GLY B 1 165 ? -10.867 41.906 -1.046 1 96.5 165 GLY B O 1
ATOM 3508 N N . ALA B 1 166 ? -10.094 40.469 0.433 1 96.44 166 ALA B N 1
ATOM 3509 C CA . ALA B 1 166 ? -9.117 41.406 0.959 1 96.44 166 ALA B CA 1
ATOM 3510 C C . ALA B 1 166 ? -8.125 41.844 -0.119 1 96.44 166 ALA B C 1
ATOM 3512 O O . ALA B 1 166 ? -7.805 43.031 -0.252 1 96.44 166 ALA B O 1
ATOM 3513 N N . ALA B 1 167 ? -7.641 40.812 -0.846 1 95.75 167 ALA B N 1
ATOM 3514 C CA . ALA B 1 167 ? -6.699 41.094 -1.929 1 95.75 167 ALA B CA 1
ATOM 3515 C C . ALA B 1 167 ? -7.336 42 -2.986 1 95.75 167 ALA B C 1
ATOM 3517 O O . ALA B 1 167 ? -6.664 42.875 -3.559 1 95.75 167 ALA B O 1
ATOM 3518 N N . ALA B 1 168 ? -8.594 41.75 -3.248 1 95.31 168 ALA B N 1
ATOM 3519 C CA . ALA B 1 168 ? -9.305 42.531 -4.25 1 95.31 168 ALA B CA 1
ATOM 3520 C C . ALA B 1 168 ? -9.422 44 -3.822 1 95.31 168 ALA B C 1
ATOM 3522 O O . ALA B 1 168 ? -9.281 44.906 -4.648 1 95.31 168 ALA B O 1
ATOM 3523 N N . ILE B 1 169 ? -9.641 44.281 -2.594 1 94.94 169 ILE B N 1
ATOM 3524 C CA . ILE B 1 169 ? -9.734 45.656 -2.064 1 94.94 169 ILE B CA 1
ATOM 3525 C C . ILE B 1 169 ? -8.375 46.344 -2.191 1 94.94 169 ILE B C 1
ATOM 3527 O O . ILE B 1 169 ? -8.297 47.469 -2.668 1 94.94 169 ILE B O 1
ATOM 3531 N N . HIS B 1 170 ? -7.367 45.594 -1.807 1 94.5 170 HIS B N 1
ATOM 3532 C CA . HIS B 1 170 ? -6.02 46.125 -1.894 1 94.5 170 HIS B CA 1
ATOM 3533 C C . HIS B 1 170 ? -5.621 46.375 -3.344 1 94.5 170 HIS B C 1
ATOM 3535 O O . HIS B 1 170 ? -4.926 47.344 -3.641 1 94.5 170 HIS B O 1
ATOM 3541 N N . ALA B 1 171 ? -5.988 45.438 -4.188 1 92.69 171 ALA B N 1
ATOM 3542 C CA . ALA B 1 171 ? -5.691 45.594 -5.609 1 92.69 171 ALA B CA 1
ATOM 3543 C C . ALA B 1 171 ? -6.336 46.844 -6.176 1 92.69 171 ALA B C 1
ATOM 3545 O O . ALA B 1 171 ? -5.738 47.531 -7.004 1 92.69 171 ALA B O 1
ATOM 3546 N N . HIS B 1 172 ? -7.516 47.156 -5.789 1 91.19 172 HIS B N 1
ATOM 3547 C CA . HIS B 1 172 ? -8.203 48.375 -6.215 1 91.19 172 HIS B CA 1
ATOM 3548 C C . HIS B 1 172 ? -7.441 49.625 -5.789 1 91.19 172 HIS B C 1
ATOM 3550 O O . HIS B 1 172 ? -7.273 50.531 -6.582 1 91.19 172 HIS B O 1
ATOM 3556 N N . ASP B 1 173 ? -6.938 49.594 -4.57 1 91 173 ASP B N 1
ATOM 3557 C CA . ASP B 1 173 ? -6.195 50.75 -4.027 1 91 173 ASP B CA 1
ATOM 3558 C C . ASP B 1 173 ? -4.883 50.938 -4.781 1 91 173 ASP B C 1
ATOM 3560 O O . ASP B 1 173 ? -4.531 52.094 -5.125 1 91 173 ASP B O 1
ATOM 3564 N N . VAL B 1 174 ? -4.246 49.812 -5.059 1 91.44 174 VAL B N 1
ATOM 3565 C CA . VAL B 1 174 ? -2.943 49.844 -5.711 1 91.44 174 VAL B CA 1
ATOM 3566 C C . VAL B 1 174 ? -3.107 50.281 -7.168 1 91.44 174 VAL B C 1
ATOM 3568 O O . VAL B 1 174 ? -2.242 50.969 -7.727 1 91.44 174 VAL B O 1
ATOM 3571 N N . ALA B 1 175 ? -4.133 49.812 -7.77 1 89.25 175 ALA B N 1
ATOM 3572 C CA . ALA B 1 175 ? -4.414 50.188 -9.148 1 89.25 175 ALA B CA 1
ATOM 3573 C C . ALA B 1 175 ? -4.566 51.719 -9.281 1 89.25 175 ALA B C 1
ATOM 3575 O O . ALA B 1 175 ? -4.121 52.312 -10.266 1 89.25 175 ALA B O 1
ATOM 3576 N N . VAL B 1 176 ? -5.102 52.406 -8.258 1 90.62 176 VAL B N 1
ATOM 3577 C CA . VAL B 1 176 ? -5.324 53.844 -8.25 1 90.62 176 VAL B CA 1
ATOM 3578 C C . VAL B 1 176 ? -3.996 54.562 -8.078 1 90.62 176 VAL B C 1
ATOM 3580 O O . VAL B 1 176 ? -3.787 55.656 -8.648 1 90.62 176 V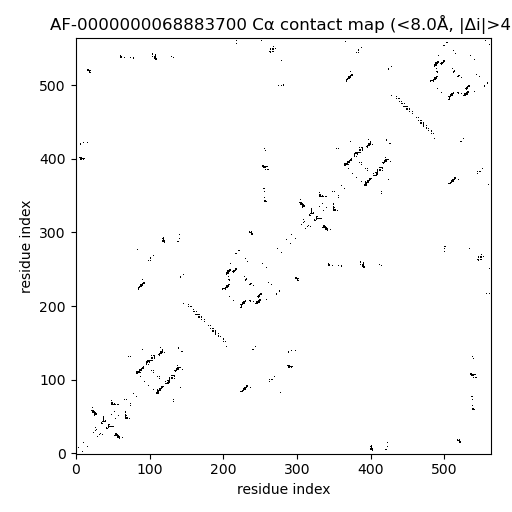AL B O 1
ATOM 3583 N N . ASP B 1 177 ? -3.084 53.906 -7.43 1 90.25 177 ASP B N 1
ATOM 3584 C CA . ASP B 1 177 ? -1.792 54.5 -7.129 1 90.25 177 ASP B CA 1
ATOM 3585 C C . ASP B 1 177 ? -0.801 54.281 -8.266 1 90.25 177 ASP B C 1
ATOM 3587 O O . ASP B 1 177 ? 0.243 54.938 -8.328 1 90.25 177 ASP B O 1
ATOM 3591 N N . GLY B 1 178 ? -1.046 53.375 -9.18 1 88.31 178 GLY B N 1
ATOM 3592 C CA . GLY B 1 178 ? -0.24 53.156 -10.367 1 88.31 178 GLY B CA 1
ATOM 3593 C C . GLY B 1 178 ? 0.919 52.219 -10.133 1 88.31 178 GLY B C 1
ATOM 3594 O O . GLY B 1 178 ? 1.869 52.156 -10.922 1 88.31 178 GLY B O 1
ATOM 3595 N N . ASP B 1 179 ? 1.008 51.469 -9.016 1 90 179 ASP B N 1
ATOM 3596 C CA . ASP B 1 179 ? 2.035 50.469 -8.75 1 90 179 ASP B CA 1
ATOM 3597 C C . ASP B 1 179 ? 1.717 49.156 -9.461 1 90 179 ASP B C 1
ATOM 3599 O O . ASP B 1 179 ? 1.112 48.25 -8.867 1 90 179 ASP B O 1
ATOM 3603 N N . ASN B 1 180 ? 2.24 48.875 -10.609 1 90.5 180 ASN B N 1
ATOM 3604 C CA . ASN B 1 180 ? 1.861 47.75 -11.484 1 90.5 180 ASN B CA 1
ATOM 3605 C C . ASN B 1 180 ? 2.393 46.438 -10.969 1 90.5 180 ASN B C 1
ATOM 3607 O O . ASN B 1 180 ? 1.719 45.406 -11.078 1 90.5 180 ASN B O 1
ATOM 3611 N N . LYS B 1 181 ? 3.605 46.5 -10.445 1 91.69 181 LYS B N 1
ATOM 3612 C CA . LYS B 1 181 ? 4.195 45.281 -9.945 1 91.69 181 LYS B CA 1
ATOM 3613 C C . LYS B 1 181 ? 3.385 44.719 -8.781 1 91.69 181 LYS B C 1
ATOM 3615 O O . LYS B 1 181 ? 3.035 43.531 -8.781 1 91.69 181 LYS B O 1
ATOM 3620 N N . HIS B 1 182 ? 3.064 45.594 -7.875 1 93.5 182 HIS B N 1
ATOM 3621 C CA . HIS B 1 182 ? 2.283 45.188 -6.719 1 93.5 182 HIS B CA 1
ATOM 3622 C C . HIS B 1 182 ? 0.878 44.75 -7.129 1 93.5 182 HIS B C 1
ATOM 3624 O O . HIS B 1 182 ? 0.319 43.812 -6.559 1 93.5 182 HIS B O 1
ATOM 3630 N N . LEU B 1 183 ? 0.314 45.375 -8.125 1 94.31 183 LEU B N 1
ATOM 3631 C CA . LEU B 1 183 ? -1.003 45.031 -8.633 1 94.31 183 LEU B CA 1
ATOM 3632 C C . LEU B 1 183 ? -0.993 43.594 -9.211 1 94.31 183 LEU B C 1
ATOM 3634 O O . LEU B 1 183 ? -1.909 42.812 -8.961 1 94.31 183 LEU B O 1
ATOM 3638 N N . HIS B 1 184 ? 0.065 43.25 -9.914 1 95.56 184 HIS B N 1
ATOM 3639 C CA . HIS B 1 184 ? 0.188 41.906 -10.508 1 95.56 184 HIS B CA 1
ATOM 3640 C C . HIS B 1 184 ? 0.251 40.844 -9.438 1 95.56 184 HIS B C 1
ATOM 3642 O O . HIS B 1 184 ? -0.319 39.75 -9.602 1 95.56 184 HIS B O 1
ATOM 3648 N N . GLU B 1 185 ? 0.922 41.125 -8.375 1 95.75 185 GLU B N 1
ATOM 3649 C CA . GLU B 1 185 ? 1.04 40.156 -7.27 1 95.75 185 GLU B CA 1
ATOM 3650 C C . GLU B 1 185 ? -0.311 39.938 -6.605 1 95.75 185 GLU B C 1
ATOM 3652 O O . GLU B 1 185 ? -0.648 38.781 -6.27 1 95.75 185 GLU B O 1
ATOM 3657 N N . LEU B 1 186 ? -1.046 40.969 -6.477 1 95.19 186 LEU B N 1
ATOM 3658 C CA . LEU B 1 186 ? -2.357 40.875 -5.844 1 95.19 186 LEU B CA 1
ATOM 3659 C C . LEU B 1 186 ? -3.336 40.125 -6.738 1 95.19 186 LEU B C 1
ATOM 3661 O O . LEU B 1 186 ? -4.121 39.312 -6.25 1 95.19 186 LEU B O 1
ATOM 3665 N N . LEU B 1 187 ? -3.271 40.312 -7.969 1 96 187 LEU B N 1
ATOM 3666 C CA . LEU B 1 187 ? -4.133 39.594 -8.906 1 96 187 LEU B CA 1
ATOM 3667 C C . LEU B 1 187 ? -3.787 38.125 -8.938 1 96 187 LEU B C 1
ATOM 3669 O O . LEU B 1 187 ? -4.68 37.281 -9.039 1 96 187 LEU B O 1
ATOM 3673 N N . ALA B 1 188 ? -2.521 37.844 -8.828 1 96.75 188 ALA B N 1
ATOM 3674 C CA . ALA B 1 188 ? -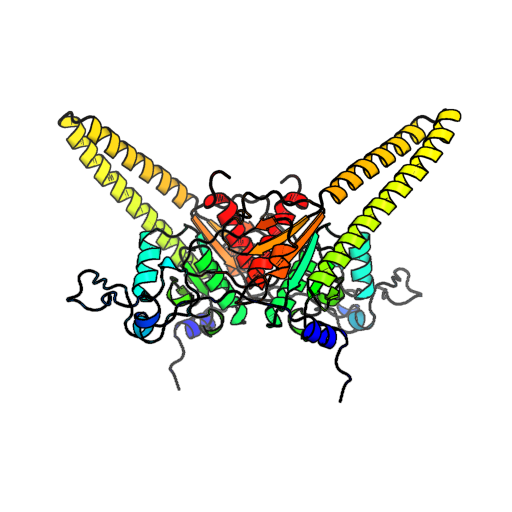2.082 36.469 -8.766 1 96.75 188 ALA B CA 1
ATOM 3675 C C . ALA B 1 188 ? -2.615 35.781 -7.516 1 96.75 188 ALA B C 1
ATOM 3677 O O . ALA B 1 188 ? -2.973 34.594 -7.555 1 96.75 188 ALA B O 1
ATOM 3678 N N . GLU B 1 189 ? -2.65 36.531 -6.5 1 96.5 189 GLU B N 1
ATOM 3679 C CA . GLU B 1 189 ? -3.184 36 -5.25 1 96.5 189 GLU B CA 1
ATOM 3680 C C . GLU B 1 189 ? -4.672 35.688 -5.367 1 96.5 189 GLU B C 1
ATOM 3682 O O . GLU B 1 189 ? -5.145 34.656 -4.867 1 96.5 189 GLU B O 1
ATOM 3687 N N . ILE B 1 190 ? -5.375 36.531 -5.949 1 97.56 190 ILE B N 1
ATOM 3688 C CA . ILE B 1 190 ? -6.805 36.312 -6.148 1 97.56 190 ILE B CA 1
ATOM 3689 C C . ILE B 1 190 ? -7.039 35.094 -7.008 1 97.56 190 ILE B C 1
ATOM 3691 O O . ILE B 1 190 ? -7.883 34.25 -6.68 1 97.56 190 ILE B O 1
ATOM 3695 N N . ASP B 1 191 ? -6.262 34.969 -8.055 1 97.88 191 ASP B N 1
ATOM 3696 C CA . ASP B 1 191 ? -6.375 33.812 -8.93 1 97.88 191 ASP B CA 1
ATOM 3697 C C . ASP B 1 191 ? -6.09 32.531 -8.172 1 97.88 191 ASP B C 1
ATOM 3699 O O . ASP B 1 191 ? -6.762 31.5 -8.383 1 97.88 191 ASP B O 1
ATOM 3703 N N . ALA B 1 192 ? -5.141 32.562 -7.348 1 97.81 192 ALA B N 1
ATOM 3704 C CA . ALA B 1 192 ? -4.777 31.406 -6.551 1 97.81 192 ALA B CA 1
ATOM 3705 C C . ALA B 1 192 ? -5.91 31 -5.609 1 97.81 192 ALA B C 1
ATOM 3707 O O . ALA B 1 192 ? -6.191 29.812 -5.43 1 97.81 192 ALA B O 1
ATOM 3708 N N . CYS B 1 193 ? -6.461 31.953 -5.047 1 98.12 193 CYS B N 1
ATOM 3709 C CA . CYS B 1 193 ? -7.586 31.688 -4.156 1 98.12 193 CYS B CA 1
ATOM 3710 C C . CYS B 1 193 ? -8.758 31.078 -4.914 1 98.12 193 CYS B C 1
ATOM 3712 O O . CYS B 1 193 ? -9.383 30.141 -4.438 1 98.12 193 CYS B O 1
ATOM 3714 N N . ASP B 1 194 ? -9.008 31.594 -6.043 1 98.06 194 ASP B N 1
ATOM 3715 C CA . ASP B 1 194 ? -10.102 31.078 -6.859 1 98.06 194 ASP B CA 1
ATOM 3716 C C . ASP B 1 194 ? -9.844 29.625 -7.266 1 98.06 194 ASP B C 1
ATOM 3718 O O . ASP B 1 194 ? -10.758 28.797 -7.242 1 98.06 194 ASP B O 1
ATOM 3722 N N . ALA B 1 195 ? -8.68 29.359 -7.645 1 98.06 195 ALA B N 1
ATOM 3723 C CA . ALA B 1 195 ? -8.305 28 -7.988 1 98.06 195 ALA B CA 1
ATOM 3724 C C . ALA B 1 195 ? -8.477 27.062 -6.793 1 98.06 195 ALA B C 1
ATOM 3726 O O . ALA B 1 195 ? -8.977 25.938 -6.941 1 98.06 195 ALA B O 1
ATOM 3727 N N . ARG B 1 196 ? -8.109 27.531 -5.66 1 98.12 196 ARG B N 1
ATOM 3728 C CA . ARG B 1 196 ? -8.234 26.75 -4.438 1 98.12 196 ARG B CA 1
ATOM 3729 C C . ARG B 1 196 ? -9.703 26.516 -4.086 1 98.12 196 ARG B C 1
ATOM 3731 O O . ARG B 1 196 ? -10.07 25.422 -3.65 1 98.12 196 ARG B O 1
ATOM 3738 N N . ILE B 1 197 ? -10.453 27.469 -4.234 1 98.38 197 ILE B N 1
ATOM 3739 C CA . ILE B 1 197 ? -11.883 27.344 -3.969 1 98.38 197 ILE B CA 1
ATOM 3740 C C . ILE B 1 197 ? -12.484 26.281 -4.871 1 98.38 197 ILE B C 1
ATOM 3742 O O . ILE B 1 197 ? -13.266 25.438 -4.414 1 98.38 197 ILE B O 1
ATOM 3746 N N . LYS B 1 198 ? -12.102 26.297 -6.109 1 98.25 198 LYS B N 1
ATOM 3747 C CA . LYS B 1 198 ? -12.586 25.281 -7.043 1 98.25 198 LYS B CA 1
ATOM 3748 C C . LYS B 1 198 ? -12.164 23.891 -6.609 1 98.25 198 LYS B C 1
ATOM 3750 O O . LYS B 1 198 ? -12.945 22.938 -6.684 1 98.25 198 LYS B O 1
ATOM 3755 N N . GLU B 1 199 ? -11 23.75 -6.176 1 97.75 199 GLU B N 1
ATOM 3756 C CA . GLU B 1 199 ? -10.492 22.484 -5.66 1 97.75 199 GLU B CA 1
ATOM 3757 C C . GLU B 1 199 ? -11.305 22.016 -4.461 1 97.75 199 GLU B C 1
ATOM 3759 O O . GLU B 1 199 ? -11.648 20.828 -4.367 1 97.75 199 GLU B O 1
ATOM 3764 N N . LEU B 1 200 ? -11.578 22.922 -3.627 1 98.56 200 LEU B N 1
ATOM 3765 C CA . LEU B 1 200 ? -12.312 22.609 -2.408 1 98.56 200 LEU B CA 1
ATOM 3766 C C . LEU B 1 200 ? -13.758 22.25 -2.725 1 98.56 200 LEU B C 1
ATOM 3768 O O . LEU B 1 200 ? -14.344 21.375 -2.082 1 98.56 200 LEU B O 1
ATOM 3772 N N . GLN B 1 201 ? -14.281 22.891 -3.688 1 98.19 201 GLN B N 1
ATOM 3773 C CA . GLN B 1 201 ? -15.641 22.578 -4.113 1 98.19 201 GLN B CA 1
ATOM 3774 C C . GLN B 1 201 ? -15.727 21.203 -4.75 1 98.19 201 GLN B C 1
ATOM 3776 O O . GLN B 1 201 ? -16.781 20.562 -4.734 1 98.19 201 GLN B O 1
ATOM 3781 N N . ALA B 1 202 ? -14.641 20.75 -5.184 1 97.88 202 ALA B N 1
ATOM 3782 C CA . ALA B 1 202 ? -14.586 19.438 -5.844 1 97.88 202 ALA B CA 1
ATOM 3783 C C . ALA B 1 202 ? -14.195 18.344 -4.863 1 97.88 202 ALA B C 1
ATOM 3785 O O . ALA B 1 202 ? -14.047 17.188 -5.25 1 97.88 202 ALA B O 1
ATOM 3786 N N . ALA B 1 203 ? -14.078 18.672 -3.586 1 98.62 203 ALA B N 1
ATOM 3787 C CA . ALA B 1 203 ? -13.68 17.703 -2.572 1 98.62 203 ALA B CA 1
ATOM 3788 C C . ALA B 1 203 ? -14.695 16.562 -2.453 1 98.62 203 ALA B C 1
ATOM 3790 O O . ALA B 1 203 ? -15.906 16.797 -2.578 1 98.62 203 ALA B O 1
ATOM 3791 N N . ARG B 1 204 ? -14.234 15.336 -2.207 1 98.62 204 ARG B N 1
ATOM 3792 C CA . ARG B 1 204 ? -15.117 14.18 -2.199 1 98.62 204 ARG B CA 1
ATOM 3793 C C . ARG B 1 204 ? -14.789 13.25 -1.033 1 98.62 204 ARG B C 1
ATOM 3795 O O . ARG B 1 204 ? -13.633 13.141 -0.629 1 98.62 204 ARG B O 1
ATOM 3802 N N . VAL B 1 205 ? -15.828 12.602 -0.545 1 98.75 205 VAL B N 1
ATOM 3803 C CA . VAL B 1 205 ? -15.688 11.461 0.354 1 98.75 205 VAL B CA 1
ATOM 3804 C C . VAL B 1 205 ? -15.602 10.172 -0.457 1 98.75 205 VAL B C 1
ATOM 3806 O O . VAL B 1 205 ? -16.562 9.789 -1.135 1 98.75 205 VAL B O 1
ATOM 3809 N N . ILE B 1 206 ? -14.461 9.523 -0.364 1 98.75 206 ILE B N 1
ATOM 3810 C CA . ILE B 1 206 ? -14.195 8.336 -1.166 1 98.75 206 ILE B CA 1
ATOM 3811 C C . ILE B 1 206 ? -14.117 7.109 -0.259 1 98.75 206 ILE B C 1
ATOM 3813 O O . ILE B 1 206 ? -13.242 7.027 0.606 1 98.75 206 ILE B O 1
ATOM 3817 N N . ALA B 1 207 ? -15.008 6.195 -0.457 1 97.94 207 ALA B N 1
ATOM 3818 C CA . ALA B 1 207 ? -15.016 4.949 0.309 1 97.94 207 ALA B CA 1
ATOM 3819 C C . ALA B 1 207 ? -14.25 3.852 -0.429 1 97.94 207 ALA B C 1
ATOM 3821 O O . ALA B 1 207 ? -14.352 3.738 -1.653 1 97.94 207 ALA B O 1
ATOM 3822 N N . LEU B 1 208 ? -13.516 3.062 0.321 1 96.75 208 LEU B N 1
ATOM 3823 C CA . LEU B 1 208 ? -12.766 1.945 -0.247 1 96.75 208 LEU B CA 1
ATOM 3824 C C . LEU B 1 208 ? -13.438 0.617 0.089 1 96.75 208 LEU B C 1
ATOM 3826 O O . LEU B 1 208 ? -13.508 0.23 1.258 1 96.75 208 LEU B O 1
ATOM 3830 N N . ASP B 1 209 ? -13.898 -0.055 -0.902 1 91.12 209 ASP B N 1
ATOM 3831 C CA . ASP B 1 209 ? -14.523 -1.365 -0.739 1 91.12 209 ASP B CA 1
ATOM 3832 C C . ASP B 1 209 ? -14.695 -2.062 -2.086 1 91.12 209 ASP B C 1
ATOM 3834 O O . ASP B 1 209 ? -14.727 -1.409 -3.131 1 91.12 209 ASP B O 1
ATOM 3838 N N . ILE B 1 210 ? -14.711 -3.361 -1.963 1 88.94 210 ILE B N 1
ATOM 3839 C CA . ILE B 1 210 ? -14.953 -4.148 -3.168 1 88.94 210 ILE B CA 1
ATOM 3840 C C . ILE B 1 210 ? -16.438 -4.504 -3.264 1 88.94 210 ILE B C 1
ATOM 3842 O O . ILE B 1 210 ? -16.875 -5.523 -2.721 1 88.94 210 ILE B O 1
ATOM 3846 N N . ILE B 1 211 ? -17.234 -3.689 -4.004 1 85.38 211 ILE B N 1
ATOM 3847 C CA . ILE B 1 211 ? -18.672 -3.902 -4.152 1 85.38 211 ILE B CA 1
ATOM 3848 C C . ILE B 1 211 ? -19.094 -3.617 -5.594 1 85.38 211 ILE B C 1
ATOM 3850 O O . ILE B 1 211 ? -18.344 -2.969 -6.344 1 85.38 211 ILE B O 1
ATOM 3854 N N . PRO B 1 212 ? -20.266 -4.137 -5.891 1 85.5 212 PRO B N 1
ATOM 3855 C CA . PRO B 1 212 ? -20.734 -3.84 -7.242 1 85.5 212 PRO B CA 1
ATOM 3856 C C . PRO B 1 212 ? -20.859 -2.342 -7.508 1 85.5 212 PRO B C 1
ATOM 3858 O O . PRO B 1 212 ? -21.328 -1.592 -6.648 1 85.5 212 PRO B O 1
ATOM 3861 N N . GLY B 1 213 ? -20.391 -1.872 -8.648 1 88.56 213 GLY B N 1
ATOM 3862 C CA . GLY B 1 213 ? -20.5 -0.473 -9.031 1 88.56 213 GLY B CA 1
ATOM 3863 C C . GLY B 1 213 ? -19.281 0.35 -8.648 1 88.56 213 GLY B C 1
ATOM 3864 O O . GLY B 1 213 ? -19.109 1.469 -9.133 1 88.56 213 GLY B O 1
ATOM 3865 N N . ALA B 1 214 ? -18.469 -0.179 -7.793 1 92.62 214 ALA B N 1
ATOM 3866 C CA . ALA B 1 214 ? -17.25 0.522 -7.418 1 92.62 214 ALA B CA 1
ATOM 3867 C C . ALA B 1 214 ? -16.297 0.645 -8.609 1 92.62 214 ALA B C 1
ATOM 3869 O O . ALA B 1 214 ? -16.375 -0.142 -9.555 1 92.62 214 ALA B O 1
ATOM 3870 N N . VAL B 1 215 ? -15.484 1.67 -8.539 1 94.31 215 VAL B N 1
ATOM 3871 C CA . VAL B 1 215 ? -14.539 1.939 -9.617 1 94.31 215 VAL B CA 1
ATOM 3872 C C . VAL B 1 215 ? -13.141 1.455 -9.219 1 94.31 215 VAL B C 1
ATOM 3874 O O . VAL B 1 215 ? -12.727 1.637 -8.07 1 94.31 215 VAL B O 1
ATOM 3877 N N . PRO B 1 216 ? -12.43 0.804 -10.211 1 94.88 216 PRO B N 1
ATOM 3878 C CA . PRO B 1 216 ? -11.055 0.422 -9.875 1 94.88 216 PRO B CA 1
ATOM 3879 C C . PRO B 1 216 ? -10.18 1.622 -9.531 1 94.88 216 PRO B C 1
ATOM 3881 O O . PRO B 1 216 ? -10.18 2.621 -10.258 1 94.88 216 PRO B O 1
ATOM 3884 N N . MET B 1 217 ? -9.445 1.487 -8.461 1 96.44 217 MET B N 1
ATOM 3885 C CA . MET B 1 217 ? -8.617 2.586 -7.973 1 96.44 217 MET B CA 1
ATOM 3886 C C . MET B 1 217 ? -7.582 2.994 -9.016 1 96.44 217 MET B C 1
ATOM 3888 O O . MET B 1 217 ? -7.266 4.176 -9.156 1 96.44 217 MET B O 1
ATOM 3892 N N . GLU B 1 218 ? -7.125 2.053 -9.781 1 93.88 218 GLU B N 1
ATOM 3893 C CA . GLU B 1 218 ? -6.047 2.26 -10.742 1 93.88 218 GLU B CA 1
ATOM 3894 C C . GLU B 1 218 ? -6.5 3.166 -11.883 1 93.88 218 GLU B C 1
ATOM 3896 O O . GLU B 1 218 ? -5.672 3.703 -12.625 1 93.88 218 GLU B O 1
ATOM 3901 N N . ALA B 1 219 ? -7.789 3.367 -12.031 1 92.81 219 ALA B N 1
ATOM 3902 C CA . ALA B 1 219 ? -8.336 4.238 -13.062 1 92.81 219 ALA B CA 1
ATOM 3903 C C . ALA B 1 219 ? -9.016 5.461 -12.453 1 92.81 219 ALA B C 1
ATOM 3905 O O . ALA B 1 219 ? -9.625 6.262 -13.164 1 92.81 219 ALA B O 1
ATOM 3906 N N . TYR B 1 220 ? -8.938 5.566 -11.227 1 96.31 220 TYR B N 1
ATOM 3907 C CA . TYR B 1 220 ? -9.633 6.641 -10.523 1 96.31 220 TYR B CA 1
ATOM 3908 C C . TYR B 1 220 ? -8.734 7.859 -10.359 1 96.31 220 TYR B C 1
ATOM 3910 O O . TYR B 1 220 ? -7.594 7.742 -9.906 1 96.31 220 TYR B O 1
ATOM 3918 N N . ALA B 1 221 ? -9.25 9 -10.734 1 97.06 221 ALA B N 1
ATOM 3919 C CA . ALA B 1 221 ? -8.555 10.266 -10.484 1 97.06 221 ALA B CA 1
ATOM 3920 C C . ALA B 1 221 ? -8.969 10.867 -9.148 1 97.06 221 ALA B C 1
ATOM 3922 O O . ALA B 1 221 ? -10.062 11.422 -9.023 1 97.06 221 ALA B O 1
ATOM 3923 N N . PHE B 1 222 ? -8.094 10.766 -8.195 1 97.5 222 PHE B N 1
ATOM 3924 C CA . PHE B 1 222 ? -8.406 11.297 -6.871 1 97.5 222 PHE B CA 1
ATOM 3925 C C . PHE B 1 222 ? -8.477 12.82 -6.898 1 97.5 222 PHE B C 1
ATOM 3927 O O . PHE B 1 222 ? -7.574 13.477 -7.43 1 97.5 222 PHE B O 1
ATOM 3934 N N . PRO B 1 223 ? -9.531 13.375 -6.305 1 98 223 PRO B N 1
ATOM 3935 C CA . PRO B 1 223 ? -9.422 14.812 -6.043 1 98 223 PRO B CA 1
ATOM 3936 C C . PRO B 1 223 ? -8.32 15.148 -5.043 1 98 223 PRO B C 1
ATOM 3938 O O . PRO B 1 223 ? -8.039 14.352 -4.141 1 98 223 PRO B O 1
ATOM 3941 N N . LYS B 1 224 ? -7.754 16.297 -5.242 1 97.44 224 LYS B N 1
ATOM 3942 C CA . LYS B 1 224 ? -6.672 16.703 -4.348 1 97.44 224 LYS B CA 1
ATOM 3943 C C . LYS B 1 224 ? -7.152 16.781 -2.902 1 97.44 224 LYS B C 1
ATOM 3945 O O . LYS B 1 224 ? -6.484 16.281 -1.995 1 97.44 224 LYS B O 1
ATOM 3950 N N . ARG B 1 225 ? -8.312 17.438 -2.682 1 98.62 225 ARG B N 1
ATOM 3951 C CA . ARG B 1 225 ? -8.93 17.5 -1.357 1 98.62 225 ARG B CA 1
ATOM 3952 C C . ARG B 1 225 ? -9.984 16.406 -1.191 1 98.62 225 ARG B C 1
ATOM 3954 O O . ARG B 1 225 ? -11.016 16.422 -1.862 1 98.62 225 ARG B O 1
ATOM 3961 N N . CYS B 1 226 ? -9.641 15.383 -0.325 1 98.81 226 CYS B N 1
ATOM 3962 C CA . CYS B 1 226 ? -10.609 14.305 -0.189 1 98.81 226 CYS B CA 1
ATOM 3963 C C . CYS B 1 226 ? -10.453 13.602 1.155 1 98.81 226 CYS B C 1
ATOM 3965 O O . CYS B 1 226 ? -9.477 13.836 1.875 1 98.81 226 CYS B O 1
ATOM 3967 N N . LEU B 1 227 ? -11.477 12.906 1.532 1 98.88 227 LEU B N 1
ATOM 3968 C CA . LEU B 1 227 ? -11.508 12.008 2.68 1 98.88 227 LEU B CA 1
ATOM 3969 C C . LEU B 1 227 ? -11.586 10.555 2.229 1 98.88 227 LEU B C 1
ATOM 3971 O O . LEU B 1 227 ? -12.516 10.164 1.521 1 98.88 227 LEU B O 1
ATOM 3975 N N . LEU B 1 228 ? -10.57 9.766 2.572 1 98.81 228 LEU B N 1
ATOM 3976 C CA . LEU B 1 228 ? -10.57 8.336 2.301 1 98.81 228 LEU B CA 1
ATOM 3977 C C . LEU B 1 228 ? -11.141 7.555 3.479 1 98.81 228 LEU B C 1
ATOM 3979 O O . LEU B 1 228 ? -10.617 7.625 4.59 1 98.81 228 LEU B O 1
ATOM 3983 N N . LEU B 1 229 ? -12.18 6.812 3.182 1 98.25 229 LEU B N 1
ATOM 3984 C CA . LEU B 1 229 ? -12.906 6.09 4.223 1 98.25 229 LEU B CA 1
ATOM 3985 C C . LEU B 1 229 ? -12.672 4.59 4.109 1 98.25 229 LEU B C 1
ATOM 3987 O O . LEU B 1 229 ? -12.914 3.996 3.053 1 98.25 229 LEU B O 1
ATOM 3991 N N . PHE B 1 230 ? -12.195 3.986 5.227 1 96.62 230 PHE B N 1
ATOM 3992 C CA . PHE B 1 230 ? -11.953 2.551 5.277 1 96.62 230 PHE B CA 1
ATOM 3993 C C . PHE B 1 230 ? -12.883 1.877 6.277 1 96.62 230 PHE B C 1
ATOM 3995 O O . PHE B 1 230 ? -12.938 2.277 7.441 1 96.62 230 PHE B O 1
ATOM 4002 N N . GLY B 1 231 ? -13.555 0.887 5.82 1 92 231 GLY B N 1
ATOM 4003 C CA . GLY B 1 231 ? -14.523 0.193 6.648 1 92 231 GLY B CA 1
ATOM 4004 C C . GLY B 1 231 ? -13.898 -0.81 7.598 1 92 231 GLY B C 1
ATOM 4005 O O . GLY B 1 231 ? -12.688 -1.029 7.562 1 92 231 GLY B O 1
ATOM 4006 N N . ALA B 1 232 ? -14.758 -1.385 8.375 1 89.12 232 ALA B N 1
ATOM 4007 C CA . ALA B 1 232 ? -14.352 -2.32 9.422 1 89.12 232 ALA B CA 1
ATOM 4008 C C . ALA B 1 232 ? -13.641 -3.531 8.82 1 89.12 232 ALA B C 1
ATOM 4010 O O . ALA B 1 232 ? -14 -3.998 7.738 1 89.12 232 ALA B O 1
ATOM 4011 N N . GLU B 1 233 ? -12.617 -4.051 9.57 1 86.06 233 GLU B N 1
ATOM 4012 C CA . GLU B 1 233 ? -11.93 -5.281 9.195 1 86.06 233 GLU B CA 1
ATOM 4013 C C . GLU B 1 233 ? -12.898 -6.457 9.125 1 86.06 233 GLU B C 1
ATOM 4015 O O . GLU B 1 233 ? -13.633 -6.723 10.078 1 86.06 233 GLU B O 1
ATOM 4020 N N . GLY B 1 234 ? -12.953 -7.125 8.047 1 82.19 234 GLY B N 1
ATOM 4021 C CA . GLY B 1 234 ? -13.883 -8.227 7.875 1 82.19 234 GLY B CA 1
ATOM 4022 C C . GLY B 1 234 ? -15.148 -7.828 7.129 1 82.19 234 GLY B C 1
ATOM 4023 O O . GLY B 1 234 ? -15.234 -8 5.914 1 82.19 234 GLY B O 1
ATOM 4024 N N . PRO B 1 235 ? -15.984 -7.07 7.836 1 82.06 235 PRO B N 1
ATOM 4025 C CA . PRO B 1 235 ? -17.297 -6.754 7.25 1 82.06 235 PRO B CA 1
ATOM 4026 C C . PRO B 1 235 ? -17.203 -5.664 6.184 1 82.06 235 PRO B C 1
ATOM 4028 O O . PRO B 1 235 ? -18.094 -5.551 5.34 1 82.06 235 PRO B O 1
ATOM 4031 N N . GLY B 1 236 ? -16.156 -4.832 6.281 1 87.31 236 GLY B N 1
ATOM 4032 C CA . GLY B 1 236 ? -16.047 -3.729 5.34 1 87.31 236 GLY B CA 1
ATOM 4033 C C . GLY B 1 236 ? -16.875 -2.518 5.746 1 87.31 236 GLY B C 1
ATOM 4034 O O . GLY B 1 236 ? -17 -2.223 6.934 1 87.31 236 GLY B O 1
ATOM 4035 N N . LEU B 1 237 ? -17.328 -1.78 4.781 1 88.75 237 LEU B N 1
ATOM 4036 C CA . LEU B 1 237 ? -18.016 -0.524 5.039 1 88.75 237 LEU B CA 1
ATOM 4037 C C . LEU B 1 237 ? -19.438 -0.779 5.512 1 88.75 237 LEU B C 1
ATOM 4039 O O . LEU B 1 237 ? -20.109 -1.684 5.012 1 88.75 237 LEU B O 1
ATOM 4043 N N . SER B 1 238 ? -19.891 0.094 6.418 1 90.62 238 SER B N 1
ATOM 4044 C CA . SER B 1 238 ? -21.281 0.071 6.824 1 90.62 238 SER B CA 1
ATOM 4045 C C . SER B 1 238 ? -22.188 0.627 5.727 1 90.62 238 SER B C 1
ATOM 4047 O O . SER B 1 238 ? -21.719 1.314 4.816 1 90.62 238 SER B O 1
ATOM 4049 N N . GLU B 1 239 ? -23.438 0.325 5.855 1 91.06 239 GLU B N 1
ATOM 4050 C CA . GLU B 1 239 ? -24.406 0.877 4.918 1 91.06 239 GLU B CA 1
ATOM 4051 C C . GLU B 1 239 ? -24.406 2.402 4.957 1 91.06 239 GLU B C 1
ATOM 4053 O O . GLU B 1 239 ? -24.531 3.057 3.918 1 91.06 239 GLU B O 1
ATOM 4058 N N . LYS B 1 240 ? -24.312 2.943 6.148 1 93.38 240 LYS B N 1
ATOM 4059 C CA . LYS B 1 240 ? -24.297 4.395 6.309 1 93.38 240 LYS B CA 1
ATOM 4060 C C . LYS B 1 240 ? -23.078 5.016 5.637 1 93.38 240 LYS B C 1
ATOM 4062 O O . LYS B 1 240 ? -23.188 6.059 4.988 1 93.38 240 LYS B O 1
ATOM 4067 N N . ALA B 1 241 ? -21.922 4.414 5.797 1 94.5 241 ALA B N 1
ATOM 4068 C CA . ALA B 1 241 ? -20.719 4.902 5.152 1 94.5 241 ALA B CA 1
ATOM 4069 C C . ALA B 1 241 ? -20.875 4.918 3.633 1 94.5 241 ALA B C 1
ATOM 4071 O O . ALA B 1 241 ? -20.484 5.883 2.971 1 94.5 241 ALA B O 1
ATOM 4072 N N . LEU B 1 242 ? -21.453 3.879 3.125 1 93.88 242 LEU B N 1
ATOM 4073 C CA . LEU B 1 242 ? -21.688 3.783 1.688 1 93.88 242 LEU B CA 1
ATOM 4074 C C . LEU B 1 242 ? -22.656 4.859 1.214 1 93.88 242 LEU B C 1
ATOM 4076 O O . LEU B 1 242 ? -22.453 5.457 0.153 1 93.88 242 LEU B O 1
ATOM 4080 N N . ALA B 1 243 ? -23.625 5.133 2.039 1 95.19 243 ALA B N 1
ATOM 4081 C CA . ALA B 1 243 ? -24.641 6.125 1.689 1 95.19 243 ALA B CA 1
ATOM 4082 C C . ALA B 1 243 ? -24.047 7.531 1.688 1 95.19 243 ALA B C 1
ATOM 4084 O O . ALA B 1 243 ? -24.484 8.391 0.917 1 95.19 243 ALA B O 1
ATOM 4085 N N . LEU B 1 244 ? -23.094 7.785 2.482 1 96.94 244 LEU B N 1
ATOM 4086 C CA . LEU B 1 244 ? -22.547 9.125 2.666 1 96.94 244 LEU B CA 1
ATOM 4087 C C . LEU B 1 244 ? -21.359 9.359 1.734 1 96.94 244 LEU B C 1
ATOM 4089 O O . LEU B 1 244 ? -20.922 10.5 1.555 1 96.94 244 LEU B O 1
ATOM 4093 N N . ALA B 1 245 ? -20.859 8.289 1.126 1 97.75 245 ALA B N 1
ATOM 4094 C CA . ALA B 1 245 ? -19.703 8.422 0.232 1 97.75 245 ALA B CA 1
ATOM 4095 C C . ALA B 1 245 ? -20.125 9.023 -1.107 1 97.75 245 ALA B C 1
ATOM 4097 O O . ALA B 1 245 ? -21.203 8.742 -1.61 1 97.75 245 ALA B O 1
ATOM 4098 N N . ASP B 1 246 ? -19.266 9.852 -1.648 1 98.19 246 ASP B N 1
ATOM 4099 C CA . ASP B 1 246 ? -19.469 10.375 -2.992 1 98.19 246 ASP B CA 1
ATOM 4100 C C . ASP B 1 246 ? -19.078 9.352 -4.055 1 98.19 246 ASP B C 1
ATOM 4102 O O . ASP B 1 246 ? -19.703 9.273 -5.113 1 98.19 246 ASP B O 1
ATOM 4106 N N . ASP B 1 247 ? -18 8.594 -3.846 1 97.88 247 ASP B N 1
ATOM 4107 C CA . ASP B 1 247 ? -17.5 7.539 -4.719 1 97.88 247 ASP B CA 1
ATOM 4108 C C . ASP B 1 247 ? -17.062 6.32 -3.912 1 97.88 247 ASP B C 1
ATOM 4110 O O . ASP B 1 247 ? -16.703 6.441 -2.74 1 97.88 247 ASP B O 1
ATOM 4114 N N . VAL B 1 248 ? -17.188 5.172 -4.539 1 96.88 248 VAL B N 1
ATOM 4115 C CA . VAL B 1 248 ? -16.641 3.932 -4 1 96.88 248 VAL B CA 1
ATOM 4116 C C . VAL B 1 248 ? -15.586 3.375 -4.953 1 96.88 248 VAL B C 1
ATOM 4118 O O . VAL B 1 248 ? -15.844 3.213 -6.148 1 96.88 248 VAL B O 1
ATOM 4121 N N . VAL B 1 249 ? -14.438 3.184 -4.402 1 96.88 249 VAL B N 1
ATOM 4122 C CA . VAL B 1 249 ? -13.281 2.738 -5.172 1 96.88 249 VAL B CA 1
ATOM 4123 C C . VAL B 1 249 ? -12.742 1.436 -4.59 1 96.88 249 VAL B C 1
ATOM 4125 O O . VAL B 1 249 ? -12.852 1.194 -3.387 1 96.88 249 VAL B O 1
ATOM 4128 N N . TYR B 1 250 ? -12.242 0.546 -5.426 1 95.38 250 TYR B N 1
ATOM 4129 C CA . TYR B 1 250 ? -11.68 -0.702 -4.926 1 95.38 250 TYR B CA 1
ATOM 4130 C C . TYR B 1 250 ? -10.273 -0.925 -5.488 1 95.38 250 TYR B C 1
ATOM 4132 O O . TYR B 1 250 ? -9.93 -0.386 -6.539 1 95.38 250 TYR B O 1
ATOM 4140 N N . ILE B 1 251 ? -9.445 -1.592 -4.746 1 96 251 ILE B N 1
ATOM 4141 C CA . ILE B 1 251 ? -8.133 -2.049 -5.211 1 96 251 ILE B CA 1
ATOM 4142 C C . ILE B 1 251 ? -8.297 -3.342 -6.004 1 96 251 ILE B C 1
ATOM 4144 O O . ILE B 1 251 ? -8.828 -4.332 -5.492 1 96 251 ILE B O 1
ATOM 4148 N N . SER B 1 252 ? -7.84 -3.326 -7.25 1 94.75 252 SER B N 1
ATOM 4149 C CA . SER B 1 252 ? -7.973 -4.527 -8.07 1 94.75 252 SER B CA 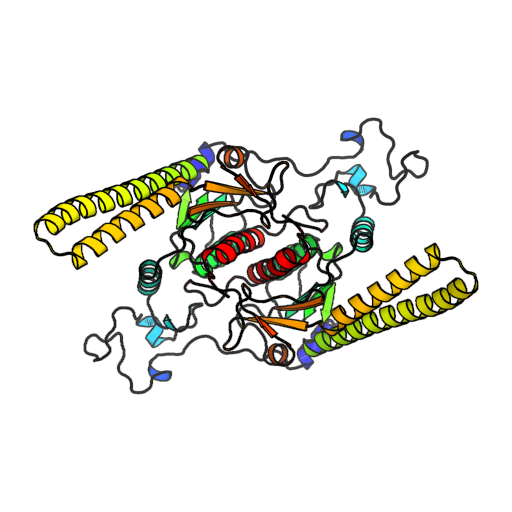1
ATOM 4150 C C . SER B 1 252 ? -7.242 -5.707 -7.441 1 94.75 252 SER B C 1
ATOM 4152 O O . SER B 1 252 ? -6.105 -5.566 -6.98 1 94.75 252 SER B O 1
ATOM 4154 N N . GLN B 1 253 ? -7.922 -6.777 -7.375 1 93.88 253 GLN B N 1
ATOM 4155 C CA . GLN B 1 253 ? -7.363 -8.023 -6.852 1 93.88 253 GLN B CA 1
ATOM 4156 C C . GLN B 1 253 ? -7.574 -9.172 -7.832 1 93.88 253 GLN B C 1
ATOM 4158 O O . GLN B 1 253 ? -8.523 -9.156 -8.617 1 93.88 253 GLN B O 1
ATOM 4163 N N . PHE B 1 254 ? -6.715 -10.18 -7.73 1 93.44 254 PHE B N 1
ATOM 4164 C CA . PHE B 1 254 ? -6.66 -11.195 -8.773 1 93.44 254 PHE B CA 1
ATOM 4165 C C . PHE B 1 254 ? -6.59 -12.594 -8.172 1 93.44 254 PHE B C 1
ATOM 4167 O O . PHE B 1 254 ? -6.652 -13.594 -8.891 1 93.44 254 PHE B O 1
ATOM 4174 N N . GLY B 1 255 ? -6.473 -12.617 -6.891 1 94.38 255 GLY B N 1
ATOM 4175 C CA . GLY B 1 255 ? -6.293 -13.898 -6.227 1 94.38 255 GLY B CA 1
ATOM 4176 C C . GLY B 1 255 ? -7.586 -14.484 -5.695 1 94.38 255 GLY B C 1
ATOM 4177 O O . GLY B 1 255 ? -8.633 -14.367 -6.336 1 94.38 255 GLY B O 1
ATOM 4178 N N . SER B 1 256 ? -7.484 -15.25 -4.609 1 94.12 256 SER B N 1
ATOM 4179 C CA . SER B 1 256 ? -8.641 -15.984 -4.098 1 94.12 256 SER B CA 1
ATOM 4180 C C . SER B 1 256 ? -9.336 -15.203 -2.984 1 94.12 256 SER B C 1
ATOM 4182 O O . SER B 1 256 ? -10.492 -15.477 -2.662 1 94.12 256 SER B O 1
ATOM 4184 N N . VAL B 1 257 ? -8.625 -14.258 -2.432 1 90.75 257 VAL B N 1
ATOM 4185 C CA . VAL B 1 257 ? -9.148 -13.602 -1.236 1 90.75 257 VAL B CA 1
ATOM 4186 C C . VAL B 1 257 ? -10.086 -12.469 -1.637 1 90.75 257 VAL B C 1
ATOM 4188 O O . VAL B 1 257 ? -9.93 -11.867 -2.703 1 90.75 257 VAL B O 1
ATOM 4191 N N . ARG B 1 258 ? -10.992 -12.156 -0.746 1 87 258 ARG B N 1
ATOM 4192 C CA . ARG B 1 258 ? -11.961 -11.094 -1.005 1 87 258 ARG B CA 1
ATOM 4193 C C . ARG B 1 258 ? -11.328 -9.719 -0.804 1 87 258 ARG B C 1
ATOM 4195 O O . ARG B 1 258 ? -11.742 -8.742 -1.435 1 87 258 ARG B O 1
ATOM 4202 N N . SER B 1 259 ? -10.391 -9.75 0.165 1 88.81 259 SER B N 1
ATOM 4203 C CA . SER B 1 259 ? -9.773 -8.453 0.442 1 88.81 259 SER B CA 1
ATOM 4204 C C . SER B 1 259 ? -8.367 -8.617 0.998 1 88.81 259 SER B C 1
ATOM 4206 O O . SER B 1 259 ? -8.008 -9.688 1.497 1 88.81 259 SER B O 1
ATOM 4208 N N . ILE B 1 260 ? -7.605 -7.605 0.861 1 93.38 260 ILE B N 1
ATOM 4209 C CA . ILE B 1 260 ? -6.297 -7.551 1.505 1 93.38 260 ILE B CA 1
ATOM 4210 C C . ILE B 1 260 ? -6.441 -6.988 2.918 1 93.38 260 ILE B C 1
ATOM 4212 O O . ILE B 1 260 ? -7.531 -6.582 3.32 1 93.38 260 ILE B O 1
ATOM 4216 N N . ASN B 1 261 ? -5.344 -7.102 3.73 1 93.75 261 ASN B N 1
ATOM 4217 C CA . ASN B 1 261 ? -5.312 -6.543 5.078 1 93.75 261 ASN B CA 1
ATOM 4218 C C . ASN B 1 261 ? -5.723 -5.074 5.086 1 93.75 261 ASN B C 1
ATOM 4220 O O . ASN B 1 261 ? -5.324 -4.309 4.203 1 93.75 261 ASN B O 1
ATOM 4224 N N . ALA B 1 262 ? -6.457 -4.688 6.086 1 94.75 262 ALA B N 1
ATOM 4225 C CA . ALA B 1 262 ? -7.012 -3.338 6.145 1 94.75 262 ALA B CA 1
ATOM 4226 C C . ALA B 1 262 ? -5.906 -2.289 6.18 1 94.75 262 ALA B C 1
ATOM 4228 O O . ALA B 1 262 ? -6.008 -1.248 5.527 1 94.75 262 ALA B O 1
ATOM 4229 N N . GLY B 1 263 ? -4.844 -2.527 6.996 1 95.88 263 GLY B N 1
ATOM 4230 C CA . GLY B 1 263 ? -3.711 -1.615 7.012 1 95.88 263 GLY B CA 1
ATOM 4231 C C . GLY B 1 263 ? -3.004 -1.519 5.672 1 95.88 263 GLY B C 1
ATOM 4232 O O . GLY B 1 263 ? -2.59 -0.433 5.262 1 95.88 263 GLY B O 1
ATOM 4233 N N . ALA B 1 264 ? -2.896 -2.676 4.992 1 97.12 264 ALA B N 1
ATOM 4234 C CA . ALA B 1 264 ? -2.309 -2.723 3.654 1 97.12 264 ALA B CA 1
ATOM 4235 C C . ALA B 1 264 ? -3.158 -1.941 2.654 1 97.12 264 ALA B C 1
ATOM 4237 O O . ALA B 1 264 ? -2.629 -1.183 1.84 1 97.12 264 ALA B O 1
ATOM 4238 N N . ALA B 1 265 ? -4.445 -2.092 2.75 1 97.69 265 ALA B N 1
ATOM 4239 C CA . ALA B 1 265 ? -5.355 -1.392 1.852 1 97.69 265 ALA B CA 1
ATOM 4240 C C . ALA B 1 265 ? -5.242 0.12 2.02 1 97.69 265 ALA B C 1
ATOM 4242 O O . ALA B 1 265 ? -5.203 0.86 1.033 1 97.69 265 ALA B O 1
ATOM 4243 N N . ALA B 1 266 ? -5.172 0.53 3.248 1 98.06 266 ALA B N 1
ATOM 4244 C CA . ALA B 1 266 ? -5.031 1.957 3.527 1 98.06 266 ALA B CA 1
ATOM 4245 C C . ALA B 1 266 ? -3.727 2.502 2.949 1 98.06 266 ALA B C 1
ATOM 4247 O O . ALA B 1 266 ? -3.705 3.59 2.369 1 98.06 266 ALA B O 1
ATOM 4248 N N . ALA B 1 267 ? -2.664 1.748 3.104 1 98.56 267 ALA B N 1
ATOM 4249 C CA . ALA B 1 267 ? -1.364 2.174 2.59 1 98.56 267 ALA B CA 1
ATOM 4250 C C . ALA B 1 267 ? -1.392 2.303 1.069 1 98.56 267 ALA B C 1
ATOM 4252 O O . ALA B 1 267 ? -0.899 3.289 0.516 1 98.56 267 ALA B O 1
ATOM 4253 N N . VAL B 1 268 ? -1.987 1.341 0.386 1 98.56 268 VAL B N 1
ATOM 4254 C CA . VAL B 1 268 ? -2.078 1.34 -1.07 1 98.56 268 VAL B CA 1
ATOM 4255 C C . VAL B 1 268 ? -2.895 2.543 -1.539 1 98.56 268 VAL B C 1
ATOM 4257 O O . VAL B 1 268 ? -2.494 3.248 -2.469 1 98.56 268 VAL B O 1
ATOM 4260 N N . ALA B 1 269 ? -3.992 2.816 -0.87 1 98.62 269 ALA B N 1
ATOM 4261 C CA . ALA B 1 269 ? -4.871 3.918 -1.26 1 98.62 269 ALA B CA 1
ATOM 4262 C C . ALA B 1 269 ? -4.18 5.266 -1.059 1 98.62 269 ALA B C 1
ATOM 4264 O O . ALA B 1 269 ? -4.223 6.129 -1.938 1 98.62 269 ALA B O 1
ATOM 4265 N N . MET B 1 270 ? -3.541 5.43 0.089 1 98.62 270 MET B N 1
ATOM 4266 C CA . MET B 1 270 ? -2.834 6.68 0.352 1 98.62 270 MET B CA 1
ATOM 4267 C C . MET B 1 270 ? -1.707 6.891 -0.653 1 98.62 270 MET B C 1
ATOM 4269 O O . MET B 1 270 ? -1.502 8.008 -1.138 1 98.62 270 MET B O 1
ATOM 4273 N N . HIS B 1 271 ? -1.036 5.848 -1.001 1 98.38 271 HIS B N 1
ATOM 4274 C CA . HIS B 1 271 ? 0.052 5.965 -1.965 1 98.38 271 HIS B CA 1
ATOM 4275 C C . HIS B 1 271 ? -0.476 6.32 -3.352 1 98.38 271 HIS B C 1
ATOM 4277 O O . HIS B 1 271 ? 0.165 7.07 -4.094 1 98.38 271 HIS B O 1
ATOM 4283 N N . ALA B 1 272 ? -1.602 5.738 -3.688 1 97.62 272 ALA B N 1
ATOM 4284 C CA . ALA B 1 272 ? -2.203 6.086 -4.973 1 97.62 272 ALA B CA 1
ATOM 4285 C C . ALA B 1 272 ? -2.445 7.59 -5.078 1 97.62 272 ALA B C 1
ATOM 4287 O O . ALA B 1 272 ? -2.193 8.195 -6.121 1 97.62 272 ALA B O 1
ATOM 4288 N N . TRP B 1 273 ? -2.934 8.188 -4.012 1 97.81 273 TRP B N 1
ATOM 4289 C CA . TRP B 1 273 ? -3.094 9.633 -3.967 1 97.81 273 TRP B CA 1
ATOM 4290 C C . TRP B 1 273 ? -1.749 10.336 -4.113 1 97.81 273 TRP B C 1
ATOM 4292 O O . TRP B 1 273 ? -1.616 11.289 -4.887 1 97.81 273 TRP B O 1
ATOM 4302 N N . ILE B 1 274 ? -0.699 9.867 -3.404 1 97.56 274 ILE B N 1
ATOM 4303 C CA . ILE B 1 274 ? 0.636 10.453 -3.426 1 97.56 274 ILE B CA 1
ATOM 4304 C C . ILE B 1 274 ? 1.19 10.422 -4.848 1 97.56 274 ILE B C 1
ATOM 4306 O O . ILE B 1 274 ? 1.719 11.422 -5.34 1 97.56 274 ILE B O 1
ATOM 4310 N N . ALA B 1 275 ? 1.022 9.289 -5.473 1 95.44 275 ALA B N 1
ATOM 4311 C CA . ALA B 1 275 ? 1.557 9.117 -6.824 1 95.44 275 ALA B CA 1
ATOM 4312 C C . ALA B 1 275 ? 0.915 10.102 -7.797 1 95.44 275 ALA B C 1
ATOM 4314 O O . ALA B 1 275 ? 1.553 10.547 -8.758 1 95.44 275 ALA B O 1
ATOM 4315 N N . GLN B 1 276 ? -0.297 10.5 -7.477 1 95.5 276 GLN B N 1
ATOM 4316 C CA . GLN B 1 276 ? -1.026 11.367 -8.391 1 95.5 276 GLN B CA 1
ATOM 4317 C C . GLN B 1 276 ? -0.764 12.836 -8.07 1 95.5 276 GLN B C 1
ATOM 4319 O O . GLN B 1 276 ? -0.756 13.68 -8.969 1 95.5 276 GLN B O 1
ATOM 4324 N N . HIS B 1 277 ? -0.472 13.148 -6.789 1 96 277 HIS B N 1
ATOM 4325 C CA . HIS B 1 277 ? -0.534 14.555 -6.422 1 96 277 HIS B CA 1
ATOM 4326 C C . HIS B 1 277 ? 0.791 15.031 -5.832 1 96 277 HIS B C 1
ATOM 4328 O O . HIS B 1 277 ? 1.069 16.234 -5.809 1 96 277 HIS B O 1
ATOM 4334 N N . ALA B 1 278 ? 1.526 14.102 -5.254 1 90.06 278 ALA B N 1
ATOM 4335 C CA . ALA B 1 278 ? 2.656 14.562 -4.449 1 90.06 278 ALA B CA 1
ATOM 4336 C C . ALA B 1 278 ? 3.971 14.391 -5.203 1 90.06 278 ALA B C 1
ATOM 4338 O O . ALA B 1 278 ? 4.984 15 -4.844 1 90.06 278 ALA B O 1
ATOM 4339 N N . VAL B 1 279 ? 4.156 13.484 -6.09 1 78.62 279 VAL B N 1
ATOM 4340 C CA . VAL B 1 279 ? 5.438 13.211 -6.727 1 78.62 279 VAL B CA 1
ATOM 4341 C C . VAL B 1 279 ? 5.418 13.727 -8.164 1 78.62 279 VAL B C 1
ATOM 4343 O O . VAL B 1 279 ? 4.488 13.438 -8.922 1 78.62 279 VAL B O 1
ATOM 4346 N N . SER B 1 280 ? 5.273 15.078 -8.305 1 56.5 280 SER B N 1
ATOM 4347 C CA . SER B 1 280 ? 5.355 15.766 -9.594 1 56.5 280 SER B CA 1
ATOM 4348 C C . SER B 1 280 ? 6.652 15.43 -10.32 1 56.5 280 SER B C 1
ATOM 4350 O O . SER B 1 280 ? 7.691 15.234 -9.688 1 56.5 280 SER B O 1
ATOM 4352 N N . GLY B 1 281 ? 6.84 15.016 -11.727 1 47.81 281 GLY B N 1
ATOM 4353 C CA . GLY B 1 281 ? 7.926 15.133 -12.68 1 47.81 281 GLY B CA 1
ATOM 4354 C C . GLY B 1 281 ? 8.875 13.945 -12.656 1 47.81 281 GLY B C 1
ATOM 4355 O O . GLY B 1 281 ? 10 14.031 -13.148 1 47.81 281 GLY B O 1
ATOM 4356 N N . VAL B 1 282 ? 8.594 12.906 -11.781 1 34.09 282 VAL B N 1
ATOM 4357 C CA . VAL B 1 282 ? 9.633 12.086 -12.383 1 34.09 282 VAL B CA 1
ATOM 4358 C C . VAL B 1 282 ? 9.18 11.609 -13.766 1 34.09 282 VAL B C 1
ATOM 4360 O O . VAL B 1 282 ? 7.996 11.359 -13.984 1 34.09 282 VAL B O 1
#

Organism: Bifidobacterium longum (strain NCC 2705) (NCBI:txid206672)

Foldseek 3Di:
DPDPDPVVVVVVVVPDDDDDDAWWAALCVRPPPADDQCDPPHPNPDVQFAPVCNGGTDRAPDDPVCTRGDLVSLLVVLVVVPAFQEEEEEAPADDLLLVLLLLLLCLVNRHQAYEYEDDPDHDNVNVSCSVSSHHYYYYPHPVVVLVVVVVVLVVLLVVLVVLLVVLVVVLVVVVVVVPVVSNVVSVVSNVVSVVVNVLSVVEFEEEEFDDPPAAELVPDDHRRRYYYYWYYPPVTHDPVSVVSGPGYYYHDDDDDDRDDDRSVRSSVNSVSSCVNPPDPDD/DPDPDPVVVVVVVVPDDDDDDAWWAALCVRPPPADDQCDPPHPNPDVQFAPVCNGGTDRAPDDPVCTRGDLVSLLVVLVVVPAFQEEEEEAPADDLLLVLLLLLLCLVNRHQEYEYEDDPDHDNVNVSCSVSSHHYYYYPHPVVVLVVVVVVLVVLLVVLVVLLVVLVVVLVVVVVVVPVVSNVVSVVSNVVSVVVNVLSVVEWEEEEFDDPPAAELVPDDHRRRYYYYWYYPPVIHDPVSVVSGPGYYYHDDDDDDRDDDRSVRSSVNSVSSCVNPPDPPD